Protein AF-A0A8M9PEL0-F1 (afdb_monomer)

Nearest PDB structures (foldseek):
  8j02-assembly1_A  TM=7.442E-01  e=2.732E-27  Homo sapiens
  8xo1-assembly1_B  TM=6.724E-01  e=1.461E-27  Homo sapiens
  8w4u-assembly1_D  TM=7.513E-01  e=4.336E-26  Homo sapiens
  8j05-assembly1_G  TM=6.340E-01  e=1.177E-26  Homo sapiens
  8j03-assembly1_A  TM=6.450E-01  e=7.640E-25  Homo sapiens

Radius of gyration: 38.2 Å; Cα contacts (8 Å, |Δi|>4): 191; chains: 1; bounding box: 94×67×96 Å

Foldseek 3Di:
DVVVVVLVVLVVVLVVLVVVLVVVLVVQCVDPQQPDPVSSVVVCPDPLNVLSVVLSVLSVVLSVVVVDPDPVVVVVSVVSVVSVVSVVVCVPVPCPVVVLLVVLCVVCVVVLVVLVVVLVVLLLVLLVVLLVVQCVPDPCSVDSVSSSVVSVCLLCVVCPVSDDRPDPVSVVSSVVSSVVNVVSVCVVVVSSVVSSVVVVVVVVVVVLVVVLVVLVVLLVVLVVLLVCLDPPHPDQVSCVVVVVVVVVVDPDDDDDDDDDDDDDDDPVVVVVVPDPDDDDDPDDDDDDDDDDDDDDDDDDDDDDDDDDPPDPPPDDPDDDDPPPPDPDDDDDDDDDDDDDDDDDDDDPPPPPPPPGPVPDDPVVSVVVSVVSVVSSVVSVVVSVVSVDDDDVVVVVVVVVVVVVVVVVVVVVVVVD

pLDDT: mean 70.09, std 25.87, range [22.64, 97.62]

Structure (mmCIF, N/CA/C/O backbone):
data_AF-A0A8M9PEL0-F1
#
_entry.id   AF-A0A8M9PEL0-F1
#
loop_
_atom_site.group_PDB
_atom_site.id
_atom_site.type_symbol
_atom_site.label_atom_id
_atom_site.label_alt_id
_atom_site.label_comp_id
_atom_site.label_asym_id
_atom_site.label_entity_id
_atom_site.label_seq_id
_atom_site.pdbx_PDB_ins_code
_atom_site.Cartn_x
_atom_site.Cartn_y
_atom_site.Cartn_z
_atom_site.occupancy
_atom_site.B_iso_or_equiv
_atom_site.auth_seq_id
_atom_site.auth_comp_id
_atom_site.auth_asym_id
_atom_site.auth_atom_id
_atom_site.pdbx_PDB_model_num
ATOM 1 N N . MET A 1 1 ? 23.495 22.111 27.635 1.00 58.50 1 MET A N 1
ATOM 2 C CA . MET A 1 1 ? 24.253 21.322 26.635 1.00 58.50 1 MET A CA 1
ATOM 3 C C . MET A 1 1 ? 23.344 20.579 25.656 1.00 58.50 1 MET A C 1
ATOM 5 O O . MET A 1 1 ? 23.421 20.887 24.477 1.00 58.50 1 MET A O 1
ATOM 9 N N . ALA A 1 2 ? 22.416 19.716 26.099 1.00 65.75 2 ALA A N 1
ATOM 10 C CA . ALA A 1 2 ? 21.521 18.970 25.192 1.00 65.75 2 ALA A CA 1
ATOM 11 C C . ALA A 1 2 ? 20.748 19.850 24.181 1.00 65.75 2 ALA A C 1
ATOM 13 O O . ALA A 1 2 ? 20.721 19.549 22.991 1.00 65.75 2 ALA A O 1
ATOM 14 N N . SER A 1 3 ? 20.191 20.985 24.619 1.00 72.12 3 SER A N 1
ATOM 15 C CA . SER A 1 3 ? 19.459 21.907 23.733 1.00 72.12 3 SER A CA 1
ATOM 16 C C . SER A 1 3 ? 20.344 22.589 22.681 1.00 72.12 3 SER A C 1
ATOM 18 O O . SER A 1 3 ? 19.886 22.835 21.572 1.00 72.12 3 SER A O 1
ATOM 20 N N . GLN A 1 4 ? 21.614 22.869 22.998 1.00 77.19 4 GLN A N 1
ATOM 21 C CA . GLN A 1 4 ? 22.563 23.458 22.043 1.00 77.19 4 GLN A CA 1
ATOM 22 C C . GLN A 1 4 ? 22.999 22.430 20.995 1.00 77.19 4 GLN A C 1
ATOM 24 O O . GLN A 1 4 ? 23.027 22.743 19.808 1.00 77.19 4 GLN A O 1
ATOM 29 N N . SER A 1 5 ? 23.261 21.187 21.409 1.00 81.25 5 SER A N 1
ATOM 30 C CA . SER A 1 5 ? 23.574 20.091 20.486 1.00 81.25 5 SER A CA 1
ATOM 31 C C . SER A 1 5 ? 22.428 19.824 19.503 1.00 81.25 5 SER A C 1
ATOM 33 O O . SER A 1 5 ? 22.681 19.604 18.320 1.00 81.25 5 SER A O 1
ATOM 35 N N . LEU A 1 6 ? 21.170 19.903 19.959 1.00 79.88 6 LEU A N 1
ATOM 36 C CA . LEU A 1 6 ? 19.993 19.762 19.095 1.00 79.88 6 LEU A CA 1
ATOM 37 C C . LEU A 1 6 ? 19.883 20.890 18.062 1.00 79.88 6 LEU A C 1
ATOM 39 O O . LEU A 1 6 ? 19.631 20.604 16.896 1.00 79.88 6 LEU A O 1
ATOM 43 N N . LEU A 1 7 ? 20.125 22.146 18.450 1.00 78.56 7 LEU A N 1
ATOM 44 C CA . LEU A 1 7 ? 20.092 23.283 17.521 1.00 78.56 7 LEU A CA 1
ATOM 45 C C . LEU A 1 7 ? 21.174 23.182 16.436 1.00 78.56 7 LEU A C 1
ATOM 47 O O . LEU A 1 7 ? 20.895 23.430 15.264 1.00 78.56 7 LEU A O 1
ATOM 51 N N . ILE A 1 8 ? 22.391 22.769 16.806 1.00 85.31 8 ILE A N 1
ATOM 52 C CA . ILE A 1 8 ? 23.485 22.552 15.847 1.00 85.31 8 ILE A CA 1
ATOM 53 C C . ILE A 1 8 ? 23.107 21.442 14.857 1.00 85.31 8 ILE A C 1
ATOM 55 O O . ILE A 1 8 ? 23.257 21.610 13.647 1.00 85.31 8 ILE A O 1
ATOM 59 N N . LEU A 1 9 ? 22.567 20.323 15.351 1.00 84.00 9 LEU A N 1
ATOM 60 C CA . LEU A 1 9 ? 22.142 19.203 14.510 1.00 84.00 9 LEU A CA 1
ATOM 61 C C . LEU A 1 9 ? 20.988 19.609 13.580 1.00 84.00 9 LEU A C 1
ATOM 63 O O . LEU A 1 9 ? 21.006 19.283 12.393 1.00 84.00 9 LEU A O 1
ATOM 67 N N . GLU A 1 10 ? 20.006 20.363 14.078 1.00 83.88 10 GLU A N 1
ATOM 68 C CA . GLU A 1 10 ? 18.906 20.891 13.268 1.00 83.88 10 GLU A CA 1
ATOM 69 C C . GLU A 1 10 ? 19.402 21.802 12.144 1.00 83.88 10 GLU A C 1
ATOM 71 O O . GLU A 1 10 ? 18.979 21.625 10.999 1.00 83.88 10 GLU A O 1
ATOM 76 N N . PHE A 1 11 ? 20.329 22.715 12.442 1.00 86.88 11 PHE A N 1
ATOM 77 C CA . PHE A 1 11 ? 20.932 23.602 11.452 1.00 86.88 11 PHE A CA 1
ATOM 78 C C . PHE A 1 11 ? 21.687 22.820 10.367 1.00 86.88 11 PHE A C 1
ATOM 80 O O . PHE A 1 11 ? 21.437 23.018 9.176 1.00 86.88 11 PHE A O 1
ATOM 87 N N . VAL A 1 12 ? 22.538 21.865 10.761 1.00 90.25 12 VAL A N 1
ATOM 88 C CA . VAL A 1 12 ? 23.259 20.991 9.818 1.00 90.25 12 VAL A CA 1
ATOM 89 C C . VAL A 1 12 ? 22.278 20.235 8.920 1.00 90.25 12 VAL A C 1
ATOM 91 O O . VAL A 1 12 ? 22.454 20.195 7.703 1.00 90.25 12 VAL A O 1
ATOM 94 N N . MET A 1 13 ? 21.203 19.683 9.488 1.00 86.25 13 MET A N 1
ATOM 95 C CA . MET A 1 13 ? 20.196 18.950 8.717 1.00 86.25 13 MET A CA 1
ATOM 96 C C . MET A 1 13 ? 19.438 19.845 7.734 1.00 86.25 13 MET A C 1
ATOM 98 O O . MET A 1 13 ? 19.145 19.406 6.624 1.00 86.25 13 MET A O 1
ATOM 102 N N . ILE A 1 14 ? 19.142 21.097 8.094 1.00 90.06 14 ILE A N 1
ATOM 103 C CA . ILE A 1 14 ? 18.526 22.068 7.177 1.00 90.06 14 ILE A CA 1
ATOM 104 C C . ILE A 1 14 ? 19.441 22.331 5.983 1.00 90.06 14 ILE A C 1
ATOM 106 O O . ILE A 1 14 ? 18.974 22.276 4.845 1.00 90.06 14 ILE A O 1
ATOM 110 N N . VAL A 1 15 ? 20.734 22.565 6.224 1.00 92.56 15 VAL A N 1
ATOM 111 C CA . VAL A 1 15 ? 21.712 22.813 5.155 1.00 92.56 15 VAL A CA 1
ATOM 112 C C . VAL A 1 15 ? 21.834 21.591 4.245 1.00 92.56 15 VAL A C 1
ATOM 114 O O . VAL A 1 15 ? 21.699 21.713 3.028 1.00 92.56 15 VAL A O 1
ATOM 117 N N . VAL A 1 16 ? 22.014 20.398 4.820 1.00 91.81 16 VAL A N 1
ATOM 118 C CA . VAL A 1 16 ? 22.149 19.148 4.058 1.00 91.81 16 VAL A CA 1
ATOM 119 C C . VAL A 1 16 ? 20.895 18.861 3.226 1.00 91.81 16 VAL A C 1
ATOM 121 O O . VAL A 1 16 ? 21.009 18.567 2.036 1.00 91.81 16 VAL A O 1
ATOM 124 N N . PHE A 1 17 ? 19.693 18.983 3.801 1.00 89.81 17 PHE A N 1
ATOM 125 C CA . PHE A 1 17 ? 18.449 18.743 3.063 1.00 89.81 17 PHE A CA 1
ATOM 126 C C . PHE A 1 17 ? 18.132 19.835 2.045 1.00 89.81 17 PHE A C 1
ATOM 128 O O . PHE A 1 17 ? 17.615 19.527 0.974 1.00 89.81 17 PHE A O 1
ATOM 135 N N . GLY A 1 18 ? 18.459 21.093 2.340 1.00 92.31 18 GLY A N 1
ATOM 136 C CA . GLY A 1 18 ? 18.332 22.187 1.384 1.00 92.31 18 GLY A CA 1
ATOM 137 C C . GLY A 1 18 ? 19.206 21.950 0.153 1.00 92.31 18 GLY A C 1
ATOM 138 O O . GLY A 1 18 ? 18.712 22.001 -0.975 1.00 92.31 18 GLY A O 1
ATOM 139 N N . LEU A 1 19 ? 20.479 21.599 0.363 1.00 94.56 19 LEU A N 1
ATOM 140 C CA . LEU A 1 19 ? 21.406 21.259 -0.718 1.00 94.56 19 LEU A CA 1
ATOM 141 C C . LEU A 1 19 ? 20.936 20.034 -1.509 1.00 94.56 19 LEU A C 1
ATOM 143 O O . LEU A 1 19 ? 20.918 20.070 -2.740 1.00 94.56 19 LEU A O 1
ATOM 147 N N . GLU A 1 20 ? 20.507 18.969 -0.832 1.00 93.56 20 GLU A N 1
ATOM 148 C CA . GLU A 1 20 ? 19.990 17.768 -1.492 1.00 93.56 20 GLU A CA 1
ATOM 149 C C . GLU A 1 20 ? 18.755 18.076 -2.353 1.00 93.56 20 GLU A C 1
ATOM 151 O O . GLU A 1 20 ? 18.696 17.637 -3.504 1.00 93.56 20 GLU A O 1
ATOM 156 N N . TYR A 1 21 ? 17.820 18.893 -1.856 1.00 91.50 21 TYR A N 1
ATOM 157 C CA . TYR A 1 21 ? 16.628 19.314 -2.595 1.00 91.50 21 TYR A CA 1
ATOM 158 C C . TYR A 1 21 ? 16.983 20.132 -3.848 1.00 91.50 21 TYR A C 1
ATOM 160 O O . TYR A 1 21 ? 16.467 19.858 -4.938 1.00 91.50 21 TYR A O 1
ATOM 168 N N . ILE A 1 22 ? 17.913 21.087 -3.728 1.00 92.94 22 ILE A N 1
ATOM 169 C CA . ILE A 1 22 ? 18.399 21.905 -4.852 1.00 92.94 22 ILE A CA 1
ATOM 170 C C . ILE A 1 22 ? 19.077 21.020 -5.908 1.00 92.94 22 ILE A C 1
ATOM 172 O O . ILE A 1 22 ? 18.724 21.082 -7.092 1.00 92.94 22 ILE A O 1
ATOM 176 N N . ILE A 1 23 ? 20.001 20.146 -5.491 1.00 93.44 23 ILE A N 1
ATOM 177 C CA . ILE A 1 23 ? 20.704 19.207 -6.381 1.00 93.44 23 ILE A CA 1
ATOM 178 C C . ILE A 1 23 ? 19.705 18.262 -7.061 1.00 93.44 23 ILE A C 1
ATOM 180 O O . ILE A 1 23 ? 19.831 17.967 -8.254 1.00 93.44 23 ILE A O 1
ATOM 184 N N . ARG A 1 24 ? 18.666 17.810 -6.351 1.00 91.12 24 ARG A N 1
ATOM 185 C CA . ARG A 1 24 ? 17.616 16.941 -6.897 1.00 91.12 24 ARG A CA 1
ATOM 186 C C . ARG A 1 24 ? 16.783 17.645 -7.973 1.00 91.12 24 ARG A C 1
ATOM 188 O O . ARG A 1 24 ? 16.524 17.050 -9.018 1.00 91.12 24 ARG A O 1
ATOM 195 N N . ILE A 1 25 ? 16.392 18.905 -7.770 1.00 91.12 25 ILE A N 1
ATOM 196 C CA . ILE A 1 25 ? 15.669 19.688 -8.791 1.00 91.12 25 ILE A CA 1
ATOM 197 C C . ILE A 1 25 ? 16.555 19.960 -10.007 1.00 91.12 25 ILE A C 1
ATOM 199 O O . ILE A 1 25 ? 16.092 19.853 -11.146 1.00 91.12 25 ILE A O 1
ATOM 203 N N . TRP A 1 26 ? 17.827 20.296 -9.786 1.00 91.38 26 TRP A N 1
ATOM 204 C CA . TRP A 1 26 ? 18.765 20.562 -10.873 1.00 91.38 26 TRP A CA 1
ATOM 205 C C . TRP A 1 26 ? 19.023 19.304 -11.715 1.00 91.38 26 TRP A C 1
ATOM 207 O O . TRP A 1 26 ? 18.874 19.334 -12.941 1.00 91.38 26 TRP A O 1
ATOM 217 N N . SER A 1 27 ? 19.300 18.174 -11.056 1.00 90.69 27 SER A N 1
ATOM 218 C CA . SER A 1 27 ? 19.542 16.878 -11.703 1.00 90.69 27 SER A CA 1
ATOM 219 C C . SER A 1 27 ? 18.308 16.300 -12.400 1.00 90.69 27 SER A C 1
ATOM 221 O O . SER A 1 27 ? 18.466 15.580 -13.385 1.00 90.69 27 SER A O 1
ATOM 223 N N . ALA A 1 28 ? 17.082 16.654 -11.991 1.00 87.62 28 ALA A N 1
ATOM 224 C CA . ALA A 1 28 ? 15.857 16.238 -12.684 1.00 87.62 28 ALA A CA 1
ATOM 225 C C . ALA A 1 28 ? 15.818 16.684 -14.161 1.00 87.62 28 ALA A C 1
ATOM 227 O O . ALA A 1 28 ? 15.168 16.033 -14.983 1.00 87.62 28 ALA A O 1
ATOM 228 N N . GLY A 1 29 ? 16.567 17.734 -14.521 1.00 84.25 29 GLY A N 1
ATOM 229 C CA . GLY A 1 29 ? 16.726 18.198 -15.900 1.00 84.25 29 GLY A CA 1
ATOM 230 C C . GLY A 1 29 ? 17.444 17.218 -16.840 1.00 84.25 29 GLY A C 1
ATOM 231 O O . GLY A 1 29 ? 17.397 17.423 -18.050 1.00 84.25 29 GLY A O 1
ATOM 232 N N . CYS A 1 30 ? 18.065 16.145 -16.326 1.00 82.50 30 CYS A N 1
ATOM 233 C CA . CYS A 1 30 ? 18.673 15.097 -17.156 1.00 82.50 30 CYS A CA 1
ATOM 234 C C . CYS A 1 30 ? 17.634 14.277 -17.940 1.00 82.50 30 CYS A C 1
ATOM 236 O O . CYS A 1 30 ? 17.934 13.706 -18.988 1.00 82.50 30 CYS A O 1
ATOM 238 N N . CYS A 1 31 ? 16.393 14.225 -17.451 1.00 75.69 31 CYS A N 1
ATOM 239 C CA . CYS A 1 31 ? 15.301 13.537 -18.119 1.00 75.69 31 CYS A CA 1
ATOM 240 C C . CYS A 1 31 ? 14.655 14.459 -19.158 1.00 75.69 31 CYS A C 1
ATOM 242 O O . CYS A 1 31 ? 14.180 15.543 -18.818 1.00 75.69 31 CYS A O 1
ATOM 244 N N . CYS A 1 32 ? 14.504 13.981 -20.398 1.00 74.81 32 CYS A N 1
ATOM 245 C CA . CYS A 1 32 ? 13.858 14.732 -21.484 1.00 74.81 32 CYS A CA 1
ATOM 246 C C . CYS A 1 32 ? 12.446 15.239 -21.115 1.00 74.81 32 CYS A C 1
ATOM 248 O O . CYS A 1 32 ? 12.011 16.271 -21.613 1.00 74.81 32 CYS A O 1
ATOM 250 N N . ARG A 1 33 ? 11.754 14.552 -20.192 1.00 79.06 33 ARG A N 1
ATOM 251 C CA . ARG A 1 33 ? 10.412 14.899 -19.691 1.00 79.06 33 ARG A CA 1
ATOM 252 C C . ARG A 1 33 ? 10.362 16.138 -18.781 1.00 79.06 33 ARG A C 1
ATOM 254 O O . ARG A 1 33 ? 9.285 16.705 -18.616 1.00 79.06 33 ARG A O 1
ATOM 261 N N . TYR A 1 34 ? 11.480 16.534 -18.173 1.00 83.25 34 TYR A N 1
ATOM 262 C CA . TYR A 1 34 ? 11.552 17.635 -17.198 1.00 83.25 34 TYR A CA 1
ATOM 263 C C . TYR A 1 34 ? 12.515 18.748 -17.644 1.00 83.25 34 TYR A C 1
ATOM 265 O O . TYR A 1 34 ? 13.059 19.479 -16.817 1.00 83.25 34 TYR A O 1
ATOM 273 N N . ARG A 1 35 ? 12.730 18.886 -18.959 1.00 79.81 35 ARG A N 1
ATOM 274 C CA . ARG A 1 35 ? 13.586 19.927 -19.537 1.00 79.81 35 ARG A CA 1
ATOM 275 C C . ARG A 1 35 ? 12.916 21.309 -19.436 1.00 79.81 35 ARG A C 1
ATOM 277 O O . ARG A 1 35 ? 11.707 21.431 -19.615 1.00 79.81 35 ARG A O 1
ATOM 284 N N . GLY A 1 36 ? 13.713 22.342 -19.157 1.00 87.19 36 GLY A N 1
ATOM 285 C CA . GLY A 1 36 ? 13.253 23.732 -19.012 1.00 87.19 36 GLY A CA 1
ATOM 286 C C . GLY A 1 36 ? 12.619 24.064 -17.651 1.00 87.19 36 GLY A C 1
ATOM 287 O O . GLY A 1 36 ? 12.425 23.192 -16.803 1.00 87.19 36 GLY A O 1
ATOM 288 N N . TRP A 1 37 ? 12.291 25.344 -17.439 1.00 84.19 37 TRP A N 1
ATOM 289 C CA . TRP A 1 37 ? 11.724 25.855 -16.178 1.00 84.19 37 TRP A CA 1
ATOM 290 C C . TRP A 1 37 ? 10.360 25.228 -15.846 1.00 84.19 37 TRP A C 1
ATOM 292 O O . TRP A 1 37 ? 10.143 24.740 -14.737 1.00 84.19 37 TRP A O 1
ATOM 302 N N . GLN A 1 38 ? 9.473 25.122 -16.841 1.00 85.50 38 GLN A N 1
ATOM 303 C CA . GLN A 1 38 ? 8.163 24.476 -16.687 1.00 85.50 38 GLN A CA 1
ATOM 304 C C . GLN A 1 38 ? 8.280 22.974 -16.363 1.00 85.50 38 GLN A C 1
ATOM 306 O O . GLN A 1 38 ? 7.490 22.434 -15.584 1.00 85.50 38 GLN A O 1
ATOM 311 N N . GLY A 1 39 ? 9.291 22.293 -16.917 1.00 87.06 39 GLY A N 1
ATOM 312 C CA . GLY A 1 39 ? 9.582 20.888 -16.630 1.00 87.06 39 GLY A CA 1
ATOM 313 C C . GLY A 1 39 ? 10.047 20.664 -15.189 1.00 87.06 39 GLY A C 1
ATOM 314 O O . GLY A 1 39 ? 9.581 19.732 -14.528 1.00 87.06 39 GLY A O 1
ATOM 315 N N . ARG A 1 40 ? 10.897 21.557 -14.670 1.00 89.25 40 ARG A N 1
ATOM 316 C CA . ARG A 1 40 ? 11.356 21.532 -13.272 1.00 89.25 40 ARG A CA 1
ATOM 317 C C . ARG A 1 40 ? 10.231 21.850 -12.285 1.00 89.25 40 ARG A C 1
ATOM 319 O O . ARG A 1 40 ? 10.085 21.133 -11.298 1.00 89.25 40 ARG A O 1
ATOM 326 N N . LEU A 1 41 ? 9.371 22.828 -12.580 1.00 87.38 41 LEU A N 1
ATOM 327 C CA . LEU A 1 41 ? 8.205 23.138 -11.739 1.00 87.38 41 LEU A CA 1
ATOM 328 C C . LEU A 1 41 ? 7.211 21.965 -11.678 1.00 87.38 41 LEU A C 1
ATOM 330 O O . LEU A 1 41 ? 6.671 21.640 -10.620 1.00 87.38 41 LEU A O 1
ATOM 334 N N . ARG A 1 42 ? 7.022 21.258 -12.800 1.00 87.94 42 ARG A N 1
ATOM 335 C CA . ARG A 1 42 ? 6.224 20.023 -12.845 1.00 87.94 42 ARG A CA 1
ATOM 336 C C . ARG A 1 42 ? 6.820 18.914 -11.971 1.00 87.94 42 ARG A C 1
ATOM 338 O O . ARG A 1 42 ? 6.070 18.124 -11.402 1.00 87.94 42 ARG A O 1
ATOM 345 N N . PHE A 1 43 ? 8.147 18.831 -11.867 1.00 88.62 43 PHE A N 1
ATOM 346 C CA . PHE A 1 43 ? 8.814 17.895 -10.961 1.00 88.62 43 PHE A CA 1
ATOM 347 C C . PHE A 1 43 ? 8.622 18.294 -9.489 1.00 88.62 43 PHE A C 1
ATOM 349 O O . PHE A 1 43 ? 8.275 17.434 -8.682 1.00 88.62 43 PHE A O 1
ATOM 356 N N . ALA A 1 44 ? 8.755 19.584 -9.161 1.00 88.56 44 ALA A N 1
ATOM 357 C CA . ALA A 1 44 ? 8.562 20.107 -7.806 1.00 88.56 44 ALA A CA 1
ATOM 358 C C . ALA A 1 44 ? 7.128 19.908 -7.275 1.00 88.56 44 ALA A C 1
ATOM 360 O O . ALA A 1 44 ? 6.945 19.656 -6.090 1.00 88.56 44 ALA A O 1
ATOM 361 N N . ARG A 1 45 ? 6.114 19.920 -8.155 1.00 90.25 45 ARG A N 1
ATOM 362 C CA . ARG A 1 45 ? 4.701 19.649 -7.813 1.00 90.25 45 ARG A CA 1
ATOM 363 C C . ARG A 1 45 ? 4.377 18.190 -7.462 1.00 90.25 45 ARG A C 1
ATOM 365 O O . ARG A 1 45 ? 3.229 17.881 -7.151 1.00 90.25 45 ARG A O 1
ATOM 372 N N . LYS A 1 46 ? 5.339 17.264 -7.517 1.00 88.31 46 LYS A N 1
ATOM 373 C CA . LYS A 1 46 ? 5.110 15.888 -7.047 1.00 88.31 46 LYS A CA 1
ATOM 374 C C . LYS A 1 46 ? 4.885 15.877 -5.529 1.00 88.31 46 LYS A C 1
ATOM 376 O O . LYS A 1 46 ? 5.613 16.571 -4.828 1.00 88.31 46 LYS A O 1
ATOM 381 N N . PRO A 1 47 ? 3.981 15.033 -4.999 1.00 85.38 47 PRO A N 1
ATOM 382 C CA . PRO A 1 47 ? 3.579 15.076 -3.589 1.00 85.38 47 PRO A CA 1
ATOM 383 C C . PRO A 1 47 ? 4.764 14.939 -2.623 1.00 85.38 47 PRO A C 1
ATOM 385 O O . PRO A 1 47 ? 4.877 15.710 -1.681 1.00 85.38 47 PRO A O 1
ATOM 388 N N . PHE A 1 48 ? 5.718 14.046 -2.903 1.00 84.50 48 PHE A N 1
ATOM 389 C CA . PHE A 1 48 ? 6.923 13.904 -2.077 1.00 84.50 48 PHE A CA 1
ATOM 390 C C . PHE A 1 48 ? 7.854 15.122 -2.132 1.00 84.50 48 PHE A C 1
ATOM 392 O O . PHE A 1 48 ? 8.435 15.470 -1.113 1.00 84.50 48 PHE A O 1
ATOM 399 N N . CYS A 1 49 ? 7.980 15.791 -3.284 1.00 87.38 49 CYS A N 1
ATOM 400 C CA . CYS A 1 49 ? 8.757 17.030 -3.396 1.00 87.38 49 CYS A CA 1
ATOM 401 C C . CYS A 1 49 ? 8.065 18.193 -2.674 1.00 87.38 49 CYS A C 1
ATOM 403 O O . CYS A 1 49 ? 8.747 19.003 -2.057 1.00 87.38 49 CYS A O 1
ATOM 405 N N . VAL A 1 50 ? 6.729 18.236 -2.696 1.00 89.00 50 VAL A N 1
ATOM 406 C CA . VAL A 1 50 ? 5.925 19.211 -1.945 1.00 89.00 50 VAL A CA 1
ATOM 407 C C . VAL A 1 50 ? 6.085 19.008 -0.433 1.00 89.00 50 VAL A C 1
ATOM 409 O O . VAL A 1 50 ? 6.341 19.964 0.290 1.00 89.00 50 VAL A O 1
ATOM 412 N N . ILE A 1 51 ? 6.022 17.764 0.054 1.00 88.38 51 ILE A N 1
ATOM 413 C CA . ILE A 1 51 ? 6.296 17.448 1.468 1.00 88.38 51 ILE A CA 1
ATOM 414 C C . ILE A 1 51 ? 7.733 17.847 1.838 1.00 88.38 51 ILE A C 1
ATOM 416 O O . ILE A 1 51 ? 7.975 18.377 2.922 1.00 88.38 51 ILE A O 1
ATOM 420 N N . ASP A 1 52 ? 8.693 17.628 0.934 1.00 88.50 52 ASP A N 1
ATOM 421 C CA . ASP A 1 52 ? 10.089 18.014 1.138 1.00 88.50 52 ASP A CA 1
ATOM 422 C C . ASP A 1 52 ? 10.234 19.533 1.315 1.00 88.50 52 ASP A C 1
ATOM 424 O O . ASP A 1 52 ? 10.762 19.986 2.327 1.00 88.50 52 ASP A O 1
ATOM 428 N N . ILE A 1 53 ? 9.667 20.344 0.422 1.00 89.81 53 ILE A N 1
ATOM 429 C CA . ILE A 1 53 ? 9.760 21.802 0.559 1.00 89.81 53 ILE A CA 1
ATOM 430 C C . ILE A 1 53 ? 8.993 22.335 1.780 1.00 89.81 53 ILE A C 1
ATOM 432 O O . ILE A 1 53 ? 9.522 23.194 2.478 1.00 89.81 53 ILE A O 1
ATOM 436 N N . ILE A 1 54 ? 7.814 21.790 2.109 1.00 88.62 54 ILE A N 1
ATOM 437 C CA . ILE A 1 54 ? 7.040 22.195 3.300 1.00 88.62 54 ILE A CA 1
ATOM 438 C C . ILE A 1 54 ? 7.852 21.955 4.574 1.00 88.62 54 ILE A C 1
ATOM 440 O O . ILE A 1 54 ? 7.979 22.845 5.410 1.00 88.62 54 ILE A O 1
ATOM 444 N N . VAL A 1 55 ? 8.442 20.766 4.715 1.00 87.25 55 VAL A N 1
ATOM 445 C CA . VAL A 1 55 ? 9.220 20.416 5.909 1.00 87.25 55 VAL A CA 1
ATOM 446 C C . VAL A 1 55 ? 10.547 21.186 5.959 1.00 87.25 55 VAL A C 1
ATOM 448 O O . VAL A 1 55 ? 11.017 21.497 7.053 1.00 87.25 55 VAL A O 1
ATOM 451 N N . LEU A 1 56 ? 11.139 21.551 4.813 1.00 89.06 56 LEU A N 1
ATOM 452 C CA . LEU A 1 56 ? 12.315 22.427 4.763 1.00 89.06 56 LEU A CA 1
ATOM 453 C C . LEU A 1 56 ? 11.963 23.846 5.235 1.00 89.06 56 LEU A C 1
ATOM 455 O O . LEU A 1 56 ? 12.629 24.356 6.130 1.00 89.06 56 LEU A O 1
ATOM 459 N N . ILE A 1 57 ? 10.887 24.438 4.703 1.00 89.19 57 ILE A N 1
ATOM 460 C CA . ILE A 1 57 ? 10.396 25.768 5.099 1.00 89.19 57 ILE A CA 1
ATOM 461 C C . ILE A 1 57 ? 10.043 25.787 6.588 1.00 89.19 57 ILE A C 1
ATOM 463 O O . ILE A 1 57 ? 10.496 26.671 7.310 1.00 89.19 57 ILE A O 1
ATOM 467 N N . ALA A 1 58 ? 9.303 24.784 7.070 1.00 86.19 58 ALA A N 1
ATOM 468 C CA . ALA A 1 58 ? 8.960 24.665 8.483 1.00 86.19 58 ALA A CA 1
ATOM 469 C C . ALA A 1 58 ? 10.210 24.554 9.371 1.00 86.19 58 ALA A C 1
ATOM 471 O O . ALA A 1 58 ? 10.271 25.178 10.424 1.00 86.19 58 ALA A O 1
ATOM 472 N N . SER A 1 59 ? 11.234 23.808 8.938 1.00 85.06 59 SER A N 1
ATOM 473 C CA . SER A 1 59 ? 12.484 23.666 9.699 1.00 85.06 59 SER A CA 1
ATOM 474 C C . SER A 1 59 ? 13.285 24.970 9.752 1.00 85.06 59 SER A C 1
ATOM 476 O O . SER A 1 59 ? 13.810 25.311 10.807 1.00 85.06 59 SER A O 1
ATOM 478 N N . VAL A 1 60 ? 13.349 25.717 8.644 1.00 87.69 60 VAL A N 1
ATOM 479 C CA . VAL A 1 60 ? 13.993 27.040 8.605 1.00 87.69 60 VAL A CA 1
ATOM 480 C C . VAL A 1 60 ? 13.255 28.018 9.518 1.00 87.69 60 VAL A C 1
ATOM 482 O O . VAL A 1 60 ? 13.900 28.669 10.333 1.00 87.69 60 VAL A O 1
ATOM 485 N N . ALA A 1 61 ? 11.920 28.056 9.448 1.00 83.94 61 ALA A N 1
ATOM 486 C CA . ALA A 1 61 ? 11.090 28.923 10.285 1.00 83.94 61 ALA A CA 1
ATOM 487 C C . ALA A 1 61 ? 11.271 28.642 11.788 1.00 83.94 61 ALA A C 1
ATOM 489 O O . ALA A 1 61 ? 11.317 29.574 12.589 1.00 83.94 61 ALA A O 1
ATOM 490 N N . VAL A 1 62 ? 11.418 27.366 12.175 1.00 80.31 62 VAL A N 1
ATOM 491 C CA . VAL A 1 62 ? 11.690 26.970 13.568 1.00 80.31 62 VAL A CA 1
ATOM 492 C C . VAL A 1 62 ? 13.022 27.519 14.060 1.00 80.31 62 VAL A C 1
ATOM 494 O O . VAL A 1 62 ? 13.089 28.089 15.148 1.00 80.31 62 VAL A O 1
ATOM 497 N N . VAL A 1 63 ? 14.078 27.369 13.261 1.00 80.62 63 VAL A N 1
ATOM 498 C CA . VAL A 1 63 ? 15.423 27.810 13.646 1.00 80.62 63 VAL A CA 1
ATOM 499 C C . VAL A 1 63 ? 15.522 29.338 13.665 1.00 80.62 63 VAL A C 1
ATOM 501 O O . VAL A 1 63 ? 16.105 29.887 14.597 1.00 80.62 63 VAL A O 1
ATOM 504 N N . SER A 1 64 ? 14.899 30.037 12.709 1.00 78.12 64 SER A N 1
ATOM 505 C CA . SER A 1 64 ? 14.913 31.506 12.652 1.00 78.12 64 SER A CA 1
ATOM 506 C C . SER A 1 64 ? 14.082 32.169 13.753 1.00 78.12 64 SER A C 1
ATOM 508 O O . SER A 1 64 ? 14.446 33.232 14.243 1.00 78.12 64 SER A O 1
ATOM 510 N N . ALA A 1 65 ? 12.963 31.564 14.161 1.00 74.06 65 ALA A N 1
ATOM 511 C CA . ALA A 1 65 ? 12.155 32.092 15.260 1.00 74.06 65 ALA A CA 1
ATOM 512 C C . ALA A 1 65 ? 12.710 31.696 16.638 1.00 74.06 65 ALA A C 1
ATOM 514 O O . ALA A 1 65 ? 12.491 32.417 17.602 1.00 74.06 65 ALA A O 1
ATOM 515 N N . GLY A 1 66 ? 13.477 30.603 16.742 1.00 65.06 66 GLY A N 1
ATOM 516 C CA . GLY A 1 66 ? 14.184 30.231 17.971 1.00 65.06 66 GLY A CA 1
ATOM 517 C C . GLY A 1 66 ? 15.338 31.171 18.345 1.00 65.06 66 GLY A C 1
ATOM 518 O O . GLY A 1 66 ? 15.717 31.216 19.513 1.00 65.06 66 GLY A O 1
ATOM 519 N N . SER A 1 67 ? 15.880 31.937 17.388 1.00 63.31 67 SER A N 1
ATOM 520 C CA . SER A 1 67 ? 16.904 32.957 17.659 1.00 63.31 67 SER A CA 1
ATOM 521 C C . SER A 1 67 ? 16.336 34.295 18.145 1.00 63.31 67 SER A C 1
ATOM 523 O O . SER A 1 67 ? 17.078 35.084 18.721 1.00 63.31 67 SER A O 1
ATOM 525 N N . GLN A 1 68 ? 15.042 34.566 17.937 1.00 59.44 68 GLN A N 1
ATOM 526 C CA . GLN A 1 68 ? 14.360 35.727 18.516 1.00 59.44 68 GLN A CA 1
ATOM 527 C C . GLN A 1 68 ? 13.648 35.303 19.804 1.00 59.44 68 GLN A C 1
ATOM 529 O O . GLN A 1 68 ? 12.758 34.459 19.788 1.00 59.44 68 GLN A O 1
ATOM 534 N N . SER A 1 69 ? 14.003 35.916 20.931 1.00 53.44 69 SER A N 1
ATOM 535 C CA . SER A 1 69 ? 13.479 35.647 22.280 1.00 53.44 69 SER A CA 1
ATOM 536 C C . SER A 1 69 ? 12.010 36.060 22.498 1.00 53.44 69 SER A C 1
ATOM 538 O O . SER A 1 69 ? 11.622 36.434 23.603 1.00 53.44 69 SER A O 1
ATOM 540 N N . ASN A 1 70 ? 11.172 36.023 21.461 1.00 55.56 70 ASN A N 1
ATOM 541 C CA . ASN A 1 70 ? 9.759 36.364 21.561 1.00 55.56 70 ASN A CA 1
ATOM 542 C C . ASN A 1 70 ? 8.993 35.220 22.245 1.00 55.56 70 ASN A C 1
ATOM 544 O O . ASN A 1 70 ? 8.865 34.118 21.715 1.00 55.56 70 ASN A O 1
ATOM 548 N N . ILE A 1 71 ? 8.447 35.500 23.429 1.00 57.62 71 ILE A N 1
ATOM 549 C CA . ILE A 1 71 ? 7.804 34.542 24.349 1.00 57.62 71 ILE A CA 1
ATOM 550 C C . ILE A 1 71 ? 6.528 33.910 23.743 1.00 57.62 71 ILE A C 1
ATOM 552 O O . ILE A 1 71 ? 6.108 32.835 24.154 1.00 57.62 71 ILE A O 1
ATOM 556 N N . PHE A 1 72 ? 5.945 34.516 22.703 1.00 53.69 72 PHE A N 1
ATOM 557 C CA . PHE A 1 72 ? 4.829 33.942 21.936 1.00 53.69 72 PHE A CA 1
ATOM 558 C C . PHE A 1 72 ? 5.264 32.884 20.906 1.00 53.69 72 PHE A C 1
ATOM 560 O O . PHE A 1 72 ? 4.464 32.033 20.514 1.00 53.69 72 PHE A O 1
ATOM 567 N N . ALA A 1 73 ? 6.532 32.886 20.485 1.00 55.88 73 ALA A N 1
ATOM 568 C CA . ALA A 1 73 ? 7.041 31.934 19.503 1.00 55.88 73 ALA A CA 1
ATOM 569 C C . ALA A 1 73 ? 7.256 30.535 20.106 1.00 55.88 73 ALA A C 1
ATOM 571 O O . ALA A 1 73 ? 7.111 29.541 19.402 1.00 55.88 73 ALA A O 1
ATOM 572 N N . THR A 1 74 ? 7.535 30.406 21.406 1.00 61.66 74 THR A N 1
ATOM 573 C CA . THR A 1 74 ? 7.854 29.116 22.054 1.00 61.66 74 THR A CA 1
ATOM 574 C C . THR A 1 74 ? 6.720 28.088 21.985 1.00 61.66 74 THR A C 1
ATOM 576 O O . THR A 1 74 ? 6.994 26.899 21.803 1.00 61.66 74 THR A O 1
ATOM 579 N N . SER A 1 75 ? 5.456 28.513 22.058 1.00 63.69 75 SER A N 1
ATOM 580 C CA . SER A 1 75 ? 4.293 27.620 21.927 1.00 63.69 75 SER A CA 1
ATOM 581 C C . SER A 1 75 ? 4.117 27.102 20.494 1.00 63.69 75 SER A C 1
ATOM 583 O O . SER A 1 75 ? 3.949 25.900 20.290 1.00 63.69 75 SER A O 1
ATOM 585 N N . ALA A 1 76 ? 4.239 27.978 19.490 1.00 62.69 76 ALA A N 1
ATOM 586 C CA . ALA A 1 76 ? 4.159 27.599 18.076 1.00 62.69 76 ALA A CA 1
ATOM 587 C C . ALA A 1 76 ? 5.362 26.741 17.636 1.00 62.69 76 ALA A C 1
ATOM 589 O O . ALA A 1 76 ? 5.208 25.753 16.917 1.00 62.69 76 ALA A O 1
ATOM 590 N N . LEU A 1 77 ? 6.559 27.060 18.137 1.00 66.56 77 LEU A N 1
ATOM 591 C CA . LEU A 1 77 ? 7.791 26.305 17.904 1.00 66.56 77 LEU A CA 1
ATOM 592 C C . LEU A 1 77 ? 7.708 24.873 18.445 1.00 66.56 77 LEU A C 1
ATOM 594 O O . LEU A 1 77 ? 8.240 23.952 17.823 1.00 66.56 77 LEU A O 1
ATOM 598 N N . ARG A 1 78 ? 7.001 24.652 19.562 1.00 68.25 78 ARG A N 1
ATOM 599 C CA . ARG A 1 78 ? 6.761 23.307 20.108 1.00 68.25 78 ARG A CA 1
ATOM 600 C C . ARG A 1 78 ? 5.922 22.450 19.153 1.00 68.25 78 ARG A C 1
ATOM 602 O O . ARG A 1 78 ? 6.254 21.285 18.953 1.00 68.25 78 ARG A O 1
ATOM 609 N N . SER A 1 79 ? 4.909 23.025 18.508 1.00 69.94 79 SER A N 1
ATOM 610 C CA . SER A 1 79 ? 4.077 22.332 17.513 1.00 69.94 79 SER A CA 1
ATOM 611 C C . SER A 1 79 ? 4.818 22.086 16.196 1.00 69.94 79 SER A C 1
ATOM 613 O O . SER A 1 79 ? 4.648 21.045 15.570 1.00 69.94 79 SER A O 1
ATOM 615 N N . LEU A 1 80 ? 5.705 22.995 15.783 1.00 69.19 80 LEU A N 1
ATOM 616 C CA . LEU A 1 80 ? 6.514 22.808 14.574 1.00 69.19 80 LEU A CA 1
ATOM 617 C C . LEU A 1 80 ? 7.587 21.715 14.732 1.00 69.19 80 LEU A C 1
ATOM 619 O O . LEU A 1 80 ? 7.971 21.098 13.738 1.00 69.19 80 LEU A O 1
ATOM 623 N N . ARG A 1 81 ? 8.020 21.393 15.961 1.00 72.44 81 ARG A N 1
ATOM 624 C CA . ARG A 1 81 ? 8.863 20.206 16.215 1.00 72.44 81 ARG A CA 1
ATOM 625 C C . ARG A 1 81 ? 8.165 18.908 15.811 1.00 72.44 81 ARG A C 1
ATOM 627 O O . ARG A 1 81 ? 8.821 18.004 15.306 1.00 72.44 81 ARG A O 1
ATOM 634 N N . PHE A 1 82 ? 6.839 18.829 15.928 1.00 76.62 82 PHE A N 1
ATOM 635 C CA . PHE A 1 82 ? 6.077 17.674 15.443 1.00 76.62 82 PHE A CA 1
ATOM 636 C C . PHE A 1 82 ? 6.206 17.494 13.919 1.00 76.62 82 PHE A C 1
ATOM 638 O O . PHE A 1 82 ? 6.322 16.368 13.436 1.00 76.62 82 PHE A O 1
ATOM 645 N N . LEU A 1 83 ? 6.311 18.587 13.146 1.00 71.06 83 LEU A N 1
ATOM 646 C CA . LEU A 1 83 ? 6.546 18.519 11.695 1.00 71.06 83 LEU A CA 1
ATOM 647 C C . LEU A 1 83 ? 7.910 17.915 11.334 1.00 71.06 83 LEU A C 1
ATOM 649 O O . LEU A 1 83 ? 8.110 17.500 10.194 1.00 71.06 83 LEU A O 1
ATOM 653 N N . GLN A 1 84 ? 8.850 17.805 12.275 1.00 73.44 84 GLN A N 1
ATOM 654 C CA . GLN A 1 84 ? 10.125 17.131 12.026 1.00 73.44 84 GLN A CA 1
ATOM 655 C C . GLN A 1 84 ? 9.950 15.616 11.851 1.00 73.44 84 GLN A C 1
ATOM 657 O O . GLN A 1 84 ? 10.723 15.005 11.113 1.00 73.44 84 GLN A O 1
ATOM 662 N N . ILE A 1 85 ? 8.899 15.016 12.425 1.00 81.81 85 ILE A N 1
ATOM 663 C CA . ILE A 1 85 ? 8.557 13.598 12.218 1.00 81.81 85 ILE A CA 1
ATOM 664 C C . ILE A 1 85 ? 8.246 13.333 10.735 1.00 81.81 85 ILE A C 1
ATOM 666 O O . ILE A 1 85 ? 8.594 12.278 10.202 1.00 81.81 85 ILE A O 1
ATOM 670 N N . LEU A 1 86 ? 7.715 14.326 10.005 1.00 76.25 86 LEU A N 1
ATOM 671 C CA . LEU A 1 86 ? 7.493 14.225 8.557 1.00 76.25 86 LEU A CA 1
ATOM 672 C C . LEU A 1 86 ? 8.794 14.017 7.761 1.00 76.25 86 LEU A C 1
ATOM 674 O O . LEU A 1 86 ? 8.740 13.528 6.632 1.00 76.25 86 LEU A O 1
ATOM 678 N N . ARG A 1 87 ? 9.978 14.311 8.325 1.00 75.19 87 ARG A N 1
ATOM 679 C CA . ARG A 1 87 ? 11.259 13.957 7.686 1.00 75.19 87 ARG A CA 1
ATOM 680 C C . ARG A 1 87 ? 11.417 12.442 7.534 1.00 75.19 87 ARG A C 1
ATOM 682 O O . ARG A 1 87 ? 11.975 12.014 6.528 1.00 75.19 87 ARG A O 1
ATOM 689 N N . MET A 1 88 ? 10.886 11.631 8.457 1.00 76.94 88 MET A N 1
ATOM 690 C CA . MET A 1 88 ? 10.916 10.165 8.336 1.00 76.94 88 MET A CA 1
ATOM 691 C C . MET A 1 88 ? 10.072 9.675 7.155 1.00 76.94 88 MET A C 1
ATOM 693 O O . MET A 1 88 ? 10.468 8.744 6.457 1.00 76.94 88 MET A O 1
ATOM 697 N N . VAL A 1 89 ? 8.961 10.358 6.856 1.00 75.94 89 VAL A N 1
ATOM 698 C CA . VAL A 1 89 ? 8.085 10.036 5.713 1.00 75.94 89 VAL A CA 1
ATOM 699 C C . VAL A 1 89 ? 8.829 10.180 4.378 1.00 75.94 89 VAL A C 1
ATOM 701 O O . VAL A 1 89 ? 8.559 9.444 3.428 1.00 75.94 89 VAL A O 1
ATOM 704 N N . ARG A 1 90 ? 9.835 11.065 4.301 1.00 70.88 90 ARG A N 1
ATOM 705 C CA . ARG A 1 90 ? 10.668 11.247 3.099 1.00 70.88 90 ARG A CA 1
ATOM 706 C C . ARG A 1 90 ? 11.571 10.049 2.786 1.00 70.88 90 ARG A C 1
ATOM 708 O O . ARG A 1 90 ? 12.035 9.940 1.649 1.00 70.88 90 ARG A O 1
ATOM 715 N N . MET A 1 91 ? 11.821 9.152 3.748 1.00 69.00 91 MET A N 1
ATOM 716 C CA . MET A 1 91 ? 12.638 7.952 3.521 1.00 69.00 91 MET A CA 1
ATOM 717 C C . MET A 1 91 ? 12.030 7.056 2.426 1.00 69.00 91 MET A C 1
ATOM 719 O O . MET A 1 91 ? 12.764 6.399 1.684 1.00 69.00 91 MET A O 1
ATOM 723 N N . ASP A 1 92 ? 10.711 7.132 2.200 1.00 73.19 92 ASP A N 1
ATOM 724 C CA . ASP A 1 92 ? 10.045 6.496 1.059 1.00 73.19 92 ASP A CA 1
ATOM 725 C C . ASP A 1 92 ? 10.088 7.361 -0.219 1.00 73.19 92 ASP A C 1
ATOM 727 O O . ASP A 1 92 ? 9.075 7.745 -0.809 1.00 73.19 92 ASP A O 1
ATOM 731 N N . ARG A 1 93 ? 11.306 7.648 -0.696 1.00 67.50 93 ARG A N 1
ATOM 732 C CA . ARG A 1 93 ? 11.581 8.550 -1.835 1.00 67.50 93 ARG A CA 1
ATOM 733 C C . ARG A 1 93 ? 10.887 8.161 -3.150 1.00 67.50 93 ARG A C 1
ATOM 735 O O . ARG A 1 93 ? 10.755 8.987 -4.052 1.00 67.50 93 ARG A O 1
ATOM 742 N N . ARG A 1 94 ? 10.495 6.893 -3.321 1.00 68.88 94 ARG A N 1
ATOM 743 C CA . ARG A 1 94 ? 9.880 6.379 -4.563 1.00 68.88 94 ARG A CA 1
ATOM 744 C C . ARG A 1 94 ? 8.365 6.192 -4.455 1.00 68.88 94 ARG A C 1
ATOM 746 O O . ARG A 1 94 ? 7.733 5.924 -5.483 1.00 68.88 94 ARG A O 1
ATOM 753 N N . GLY A 1 95 ? 7.794 6.328 -3.253 1.00 79.19 95 GLY A N 1
ATOM 754 C CA . GLY A 1 95 ? 6.401 5.985 -2.970 1.00 79.19 95 GLY A CA 1
ATOM 755 C C . GLY A 1 95 ? 6.077 4.541 -3.345 1.00 79.19 95 GLY A C 1
ATOM 756 O O . GLY A 1 95 ? 4.955 4.243 -3.747 1.00 79.19 95 GLY A O 1
ATOM 757 N N . GLY A 1 96 ? 7.086 3.665 -3.329 1.00 82.69 96 GLY A N 1
ATOM 758 C CA . GLY A 1 96 ? 6.936 2.275 -3.749 1.00 82.69 96 GLY A CA 1
ATOM 759 C C . GLY A 1 96 ? 6.049 1.520 -2.770 1.00 82.69 96 GLY A C 1
ATOM 760 O O . GLY A 1 96 ? 5.147 0.806 -3.199 1.00 82.69 96 GLY A O 1
ATOM 761 N N . THR A 1 97 ? 6.253 1.763 -1.474 1.00 84.50 97 THR A N 1
ATOM 762 C CA . THR A 1 97 ? 5.468 1.178 -0.381 1.00 84.50 97 THR A CA 1
ATOM 763 C C . THR A 1 97 ? 4.018 1.623 -0.470 1.00 84.50 97 THR A C 1
ATOM 765 O O . THR A 1 97 ? 3.127 0.784 -0.495 1.00 84.50 97 THR A O 1
ATOM 768 N N . TRP A 1 98 ? 3.779 2.927 -0.638 1.00 86.94 98 TRP A N 1
ATOM 769 C CA . TRP A 1 98 ? 2.431 3.486 -0.780 1.00 86.94 98 TRP A CA 1
ATOM 770 C C . TRP A 1 98 ? 1.705 2.998 -2.034 1.00 86.94 98 TRP A C 1
ATOM 772 O O . TRP A 1 98 ? 0.519 2.690 -1.977 1.00 86.94 98 TRP A O 1
ATOM 782 N N . LYS A 1 99 ? 2.406 2.865 -3.168 1.00 87.00 99 LYS A N 1
ATOM 783 C CA . LYS A 1 99 ? 1.831 2.272 -4.386 1.00 87.00 99 LYS A CA 1
ATOM 784 C C . LYS A 1 99 ? 1.511 0.795 -4.205 1.00 87.00 99 LYS A C 1
ATOM 786 O O . LYS A 1 99 ? 0.480 0.336 -4.688 1.00 87.00 99 LYS A O 1
ATOM 791 N N . LEU A 1 100 ? 2.397 0.050 -3.544 1.00 87.06 100 LEU A N 1
ATOM 792 C CA . LEU A 1 100 ? 2.195 -1.367 -3.273 1.00 87.06 100 LEU A CA 1
ATOM 793 C C . LEU A 1 100 ? 0.985 -1.562 -2.357 1.00 87.06 100 LEU A C 1
ATOM 795 O O . LEU A 1 100 ? 0.074 -2.289 -2.747 1.00 87.06 100 LEU A O 1
ATOM 799 N N . LEU A 1 101 ? 0.973 -0.868 -1.215 1.00 90.19 101 LEU A N 1
ATOM 800 C CA . LEU A 1 101 ? -0.102 -0.859 -0.227 1.00 90.19 101 LEU A CA 1
ATOM 801 C C . LEU A 1 101 ? -1.423 -0.444 -0.870 1.00 90.19 101 LEU A C 1
ATOM 803 O O . LEU A 1 101 ? -2.372 -1.216 -0.844 1.00 90.19 101 LEU A O 1
ATOM 807 N N . GLY A 1 102 ? -1.465 0.715 -1.534 1.00 91.50 102 GLY A N 1
ATOM 808 C CA . GLY A 1 102 ? -2.672 1.205 -2.199 1.00 91.50 102 GLY A CA 1
ATOM 809 C C . GLY A 1 102 ? -3.189 0.238 -3.261 1.00 91.50 102 GLY A C 1
ATOM 810 O O . GLY A 1 102 ? -4.391 0.044 -3.384 1.00 91.50 102 GLY A O 1
ATOM 811 N N . SER A 1 103 ? -2.299 -0.443 -3.987 1.00 88.50 103 SER A N 1
ATOM 812 C CA . SER A 1 103 ? -2.711 -1.442 -4.972 1.00 88.50 103 SER A CA 1
ATOM 813 C C . SER A 1 103 ? -3.208 -2.752 -4.343 1.00 88.50 103 SER A C 1
ATOM 815 O O . SER A 1 103 ? -4.048 -3.398 -4.957 1.00 88.50 103 SER A O 1
ATOM 817 N N . VAL A 1 104 ? -2.728 -3.156 -3.159 1.00 92.75 104 VAL A N 1
ATOM 818 C CA . VAL A 1 104 ? -3.294 -4.302 -2.410 1.00 92.75 104 VAL A CA 1
ATOM 819 C C . VAL A 1 104 ? -4.655 -3.926 -1.820 1.00 92.75 104 VAL A C 1
ATOM 821 O O . VAL A 1 104 ? -5.624 -4.647 -2.024 1.00 92.75 104 VAL A O 1
ATOM 824 N N . VAL A 1 105 ? -4.751 -2.759 -1.177 1.00 94.31 105 VAL A N 1
ATOM 825 C CA . VAL A 1 105 ? -6.003 -2.229 -0.613 1.00 94.31 105 VAL A CA 1
ATOM 826 C C . VAL A 1 105 ? -7.069 -2.077 -1.695 1.00 94.31 105 VAL A C 1
ATOM 828 O O . VAL A 1 105 ? -8.210 -2.458 -1.483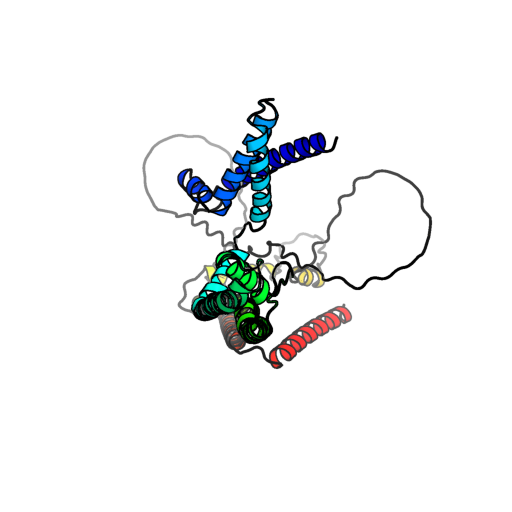 1.00 94.31 105 VAL A O 1
ATOM 831 N N . TYR A 1 106 ? -6.708 -1.559 -2.871 1.00 94.25 106 TYR A N 1
ATOM 832 C CA . TYR A 1 106 ? -7.647 -1.414 -3.981 1.00 94.25 106 TYR A CA 1
ATOM 833 C C . TYR A 1 106 ? -8.139 -2.771 -4.504 1.00 94.25 106 TYR A C 1
ATOM 835 O O . TYR A 1 106 ? -9.336 -2.933 -4.737 1.00 94.25 106 TYR A O 1
ATOM 843 N N . ALA A 1 107 ? -7.238 -3.752 -4.642 1.00 91.75 107 ALA A N 1
ATOM 844 C CA . ALA A 1 107 ? -7.587 -5.099 -5.092 1.00 91.75 107 ALA A CA 1
ATOM 845 C C . ALA A 1 107 ? -8.573 -5.791 -4.136 1.00 91.75 107 ALA A C 1
ATOM 847 O O . ALA A 1 107 ? -9.550 -6.376 -4.591 1.00 91.75 107 ALA A O 1
ATOM 848 N N . HIS A 1 108 ? -8.360 -5.641 -2.828 1.00 94.62 108 HIS A N 1
ATOM 849 C CA . HIS A 1 108 ? -9.202 -6.227 -1.779 1.00 94.62 108 HIS A CA 1
ATOM 850 C C . HIS A 1 108 ? -10.182 -5.214 -1.161 1.00 94.62 108 HIS A C 1
ATOM 852 O O . HIS A 1 108 ? -10.617 -5.366 -0.021 1.00 94.62 108 HIS A O 1
ATOM 858 N N . SER A 1 109 ? -10.541 -4.158 -1.899 1.00 94.31 109 SER A N 1
ATOM 859 C CA . SER A 1 109 ? -11.341 -3.044 -1.363 1.00 94.31 109 SER A CA 1
ATOM 860 C C . SER A 1 109 ? -12.740 -3.477 -0.937 1.00 94.31 109 SER A C 1
ATOM 862 O O . SER A 1 109 ? -13.217 -3.044 0.106 1.00 94.31 109 SER A O 1
ATOM 864 N N . LYS A 1 110 ? -13.378 -4.371 -1.702 1.00 95.44 110 LYS A N 1
ATOM 865 C CA . LYS A 1 110 ? -14.705 -4.911 -1.373 1.00 95.44 110 LYS A CA 1
ATOM 866 C C . LYS A 1 110 ? -14.682 -5.691 -0.057 1.00 95.44 110 LYS A C 1
ATOM 868 O O . LYS A 1 110 ? -15.478 -5.397 0.825 1.00 95.44 110 LYS A O 1
ATOM 873 N N . GLU A 1 111 ? -13.734 -6.615 0.089 1.00 94.88 111 GLU A N 1
ATOM 874 C CA . GLU A 1 111 ? -13.561 -7.441 1.294 1.00 94.88 111 GLU A CA 1
ATOM 875 C C . GLU A 1 111 ? -13.267 -6.571 2.527 1.00 94.88 111 GLU A C 1
ATOM 877 O O . GLU A 1 111 ? -13.882 -6.735 3.583 1.00 94.88 111 GLU A O 1
ATOM 882 N N . LEU A 1 112 ? -12.386 -5.577 2.376 1.00 94.75 112 LEU A N 1
ATOM 883 C CA . LEU A 1 112 ? -12.011 -4.667 3.457 1.00 94.75 112 LEU A CA 1
ATOM 884 C C . LEU A 1 112 ? -13.184 -3.779 3.892 1.00 94.75 112 LEU A C 1
ATOM 886 O O . LEU A 1 112 ? -13.429 -3.646 5.089 1.00 94.75 112 LEU A O 1
ATOM 890 N N . VAL A 1 113 ? -13.944 -3.226 2.939 1.00 96.06 113 VAL A N 1
ATOM 891 C CA . VAL A 1 113 ? -15.150 -2.434 3.231 1.00 96.06 113 VAL A CA 1
ATOM 892 C C . VAL A 1 113 ? -16.205 -3.287 3.933 1.00 96.06 113 VAL A C 1
ATOM 894 O O . VAL A 1 113 ? -16.782 -2.825 4.912 1.00 96.06 113 VAL A O 1
ATOM 897 N N . THR A 1 114 ? -16.427 -4.535 3.502 1.00 95.69 114 THR A N 1
ATOM 898 C CA . THR A 1 114 ? -17.386 -5.426 4.175 1.00 95.69 114 THR A CA 1
ATOM 899 C C . THR A 1 114 ? -16.977 -5.748 5.612 1.00 95.69 114 THR A C 1
ATOM 901 O O . THR A 1 114 ? -17.819 -5.686 6.505 1.00 95.69 114 THR A O 1
ATOM 904 N N . ALA A 1 115 ? -15.690 -6.012 5.867 1.00 95.69 115 ALA A N 1
ATOM 905 C CA . ALA A 1 115 ? -15.189 -6.279 7.215 1.00 95.69 115 ALA A CA 1
ATOM 906 C C . ALA A 1 115 ? -15.326 -5.050 8.129 1.00 95.69 115 ALA A C 1
ATOM 908 O O . ALA A 1 115 ? -15.801 -5.170 9.256 1.00 95.69 115 ALA A O 1
ATOM 909 N N . TRP A 1 116 ? -14.969 -3.862 7.627 1.00 95.25 116 TRP A N 1
ATOM 910 C CA . TRP A 1 116 ? -15.140 -2.604 8.359 1.00 95.25 116 TRP A CA 1
ATOM 911 C C . TRP A 1 116 ? -16.606 -2.289 8.644 1.00 95.25 116 TRP A C 1
ATOM 913 O O . TRP A 1 116 ? -16.934 -1.902 9.761 1.00 95.25 116 TRP A O 1
ATOM 923 N N . TYR A 1 117 ? -17.489 -2.472 7.662 1.00 96.94 117 TYR A N 1
ATOM 924 C CA . TYR A 1 117 ? -18.917 -2.218 7.817 1.00 96.94 117 TYR A CA 1
ATOM 925 C C . TYR A 1 117 ? -19.534 -3.107 8.902 1.00 96.94 117 TYR A C 1
ATOM 927 O O . TYR A 1 117 ? -20.161 -2.595 9.829 1.00 96.94 117 TYR A O 1
ATOM 935 N N . ILE A 1 118 ? -19.305 -4.424 8.832 1.00 96.62 118 ILE A N 1
ATOM 936 C CA . ILE A 1 118 ? -19.843 -5.370 9.819 1.00 96.62 118 ILE A CA 1
ATOM 937 C C . ILE A 1 118 ? -19.211 -5.125 11.196 1.00 96.62 118 ILE A C 1
ATOM 939 O O . ILE A 1 118 ? -19.928 -5.083 12.194 1.00 96.62 118 ILE A O 1
ATOM 943 N N . GLY A 1 119 ? -17.895 -4.898 11.263 1.00 96.25 119 GLY A N 1
ATOM 944 C CA . GLY A 1 119 ? -17.201 -4.588 12.515 1.00 96.25 119 GLY A CA 1
ATOM 945 C C . GLY A 1 119 ? -17.729 -3.317 13.183 1.00 96.25 119 GLY A C 1
ATOM 946 O O . GLY A 1 119 ? -17.998 -3.317 14.383 1.00 96.25 119 GLY A O 1
ATOM 947 N N . PHE A 1 120 ? -17.952 -2.250 12.412 1.00 96.75 120 PHE A N 1
ATOM 948 C CA . PHE A 1 120 ? -18.515 -1.004 12.929 1.00 96.75 120 PHE A CA 1
ATOM 949 C C . PHE A 1 120 ? -19.965 -1.179 13.396 1.00 96.75 120 PHE A C 1
ATOM 951 O O . PHE A 1 120 ? -20.336 -0.661 14.446 1.00 96.75 120 PHE A O 1
ATOM 958 N N . LEU A 1 121 ? -20.773 -1.959 12.673 1.00 96.75 121 LEU A N 1
ATOM 959 C CA . LEU A 1 121 ? -22.140 -2.278 13.081 1.00 96.75 121 LEU A CA 1
ATOM 960 C C . LEU A 1 121 ? -22.152 -3.025 14.426 1.00 96.75 121 LEU A C 1
ATOM 962 O O . LEU A 1 121 ? -22.850 -2.610 15.350 1.00 96.75 121 LEU A O 1
ATOM 966 N N . VAL A 1 122 ? -21.315 -4.058 14.577 1.00 96.88 122 VAL A N 1
ATOM 967 C CA . VAL A 1 122 ? -21.147 -4.793 15.844 1.00 96.88 122 VAL A CA 1
ATOM 968 C C . VAL A 1 122 ? -20.680 -3.872 16.974 1.00 96.88 122 VAL A C 1
ATOM 970 O O . VAL A 1 122 ? -21.197 -3.979 18.082 1.00 96.88 122 VAL A O 1
ATOM 973 N N . LEU A 1 123 ? -19.760 -2.938 16.706 1.00 97.12 123 LEU A N 1
ATOM 974 C CA . LEU A 1 123 ? -19.293 -1.956 17.691 1.00 97.12 123 LEU A CA 1
ATOM 975 C C . LEU A 1 123 ? -20.437 -1.079 18.206 1.00 97.12 123 LEU A C 1
ATOM 977 O O . LEU A 1 123 ? -20.630 -0.977 19.416 1.00 97.12 123 LEU A O 1
ATOM 981 N N . ILE A 1 124 ? -21.225 -0.491 17.304 1.00 97.62 124 ILE A N 1
ATOM 982 C CA . ILE A 1 124 ? -22.343 0.385 17.674 1.00 97.62 124 ILE A CA 1
ATOM 983 C C . ILE A 1 124 ? -23.410 -0.386 18.461 1.00 97.62 124 ILE A C 1
ATOM 985 O O . ILE A 1 124 ? -23.848 0.094 19.511 1.00 97.62 124 ILE A O 1
ATOM 989 N N . PHE A 1 125 ? -23.785 -1.588 18.007 1.00 97.06 125 PHE A N 1
ATOM 990 C CA . PHE A 1 125 ? -24.768 -2.435 18.694 1.00 97.06 125 PHE A CA 1
ATOM 991 C C . PHE A 1 125 ? -24.277 -2.906 20.068 1.00 97.06 125 PHE A C 1
ATOM 993 O O . PHE A 1 125 ? -25.009 -2.786 21.049 1.00 97.06 125 PHE A O 1
ATOM 1000 N N . SER A 1 126 ? -23.035 -3.388 20.162 1.00 96.50 126 SER A N 1
ATOM 1001 C CA . SER A 1 126 ? -22.436 -3.842 21.421 1.00 96.50 126 SER A CA 1
ATOM 1002 C C . SER A 1 126 ? -22.367 -2.711 22.444 1.00 96.50 126 SER A C 1
ATOM 1004 O O . SER A 1 126 ? -22.772 -2.888 23.591 1.00 96.50 126 SER A O 1
ATOM 1006 N N . SER A 1 127 ? -21.877 -1.535 22.044 1.00 97.00 127 SER A N 1
ATOM 1007 C CA . SER A 1 127 ? -21.785 -0.375 22.932 1.00 97.00 127 SER A CA 1
ATOM 1008 C C . SER A 1 127 ? -23.156 0.121 23.380 1.00 97.00 127 SER A C 1
ATOM 1010 O O . SER A 1 127 ? -23.314 0.492 24.539 1.00 97.00 127 SER A O 1
ATOM 1012 N N . PHE A 1 128 ? -24.162 0.101 22.503 1.00 97.31 128 PHE A N 1
ATOM 1013 C CA . PHE A 1 128 ? -25.518 0.520 22.857 1.00 97.31 128 PHE A CA 1
ATOM 1014 C C . PHE A 1 128 ? -26.193 -0.440 23.842 1.00 97.31 128 PHE A C 1
ATOM 1016 O O . PHE A 1 128 ? -26.747 0.006 24.844 1.00 97.31 128 PHE A O 1
ATOM 1023 N N . LEU A 1 129 ? -26.112 -1.752 23.605 1.00 96.56 129 LEU A N 1
ATOM 1024 C CA . LEU A 1 129 ? -26.734 -2.742 24.488 1.00 96.56 129 LEU A CA 1
ATOM 1025 C C . LEU A 1 129 ? -26.080 -2.770 25.871 1.00 96.56 129 LEU A C 1
ATOM 1027 O O . LEU A 1 129 ? -26.782 -2.795 26.879 1.00 96.56 129 LEU A O 1
ATOM 1031 N N . VAL A 1 130 ? -24.748 -2.703 25.935 1.00 95.94 130 VAL A N 1
ATOM 1032 C CA . VAL A 1 130 ? -24.031 -2.646 27.217 1.00 95.94 130 VAL A CA 1
ATOM 1033 C C . VAL A 1 130 ? -24.304 -1.327 27.939 1.00 95.94 130 VAL A C 1
ATOM 1035 O O . VAL A 1 130 ? -24.488 -1.343 29.151 1.00 95.94 130 VAL A O 1
ATOM 1038 N N . TYR A 1 131 ? -24.426 -0.206 27.218 1.00 96.75 131 TYR A N 1
ATOM 1039 C CA . TYR A 1 131 ? -24.848 1.068 27.808 1.00 96.75 131 TYR A CA 1
ATOM 1040 C C . TYR A 1 131 ? -26.224 0.965 28.467 1.00 96.75 131 TYR A C 1
ATOM 1042 O O . TYR A 1 131 ? -26.364 1.352 29.621 1.00 96.75 131 TYR A O 1
ATOM 1050 N N . LEU A 1 132 ? -27.229 0.421 27.770 1.00 96.06 132 LEU A N 1
ATOM 1051 C CA . LEU A 1 132 ? -28.579 0.296 28.329 1.00 96.06 132 LEU A CA 1
ATOM 1052 C C . LEU A 1 132 ? -28.606 -0.550 29.604 1.00 96.06 132 LEU A C 1
ATOM 1054 O O . LEU A 1 132 ? -29.344 -0.227 30.528 1.00 96.06 132 LEU A O 1
ATOM 1058 N N . VAL A 1 133 ? -27.792 -1.605 29.660 1.00 95.62 133 VAL A N 1
ATOM 1059 C CA . VAL A 1 133 ? -27.731 -2.499 30.821 1.00 95.62 133 VAL A CA 1
ATOM 1060 C C . VAL A 1 133 ? -26.927 -1.899 31.976 1.00 95.62 133 VAL A C 1
ATOM 1062 O O . VAL A 1 133 ? -27.302 -2.074 33.129 1.00 95.62 133 VAL A O 1
ATOM 1065 N N . GLU A 1 134 ? -25.827 -1.199 31.702 1.00 94.94 134 GLU A N 1
ATOM 1066 C CA . GLU A 1 134 ? -24.906 -0.721 32.743 1.00 94.94 134 GLU A CA 1
ATOM 1067 C C . GLU A 1 134 ? -25.191 0.709 33.220 1.00 94.94 134 GLU A C 1
ATOM 1069 O O . GLU A 1 134 ? -24.721 1.075 34.295 1.00 94.94 134 GLU A O 1
ATOM 1074 N N . LYS A 1 135 ? -25.962 1.518 32.478 1.00 93.94 135 LYS A N 1
ATOM 1075 C CA . LYS A 1 135 ? -26.197 2.943 32.787 1.00 93.94 135 LYS A CA 1
ATOM 1076 C C . LYS A 1 135 ? -26.726 3.184 34.203 1.00 93.94 135 LYS A C 1
ATOM 1078 O O . LYS A 1 135 ? -26.347 4.166 34.835 1.00 93.94 135 LYS A O 1
ATOM 1083 N N . GLU A 1 136 ? -27.617 2.323 34.688 1.00 91.00 136 GLU A N 1
ATOM 1084 C CA . GLU A 1 136 ? -28.255 2.500 36.000 1.00 91.00 136 GLU A CA 1
ATOM 1085 C C . GLU A 1 136 ? -27.394 1.974 37.157 1.00 91.00 136 GLU A C 1
ATOM 1087 O O . GLU A 1 136 ? -27.480 2.478 38.275 1.00 91.00 136 GLU A O 1
ATOM 1092 N N . PHE A 1 137 ? -26.524 0.996 36.892 1.00 89.12 137 PHE A N 1
ATOM 1093 C CA . PHE A 1 137 ? -25.748 0.297 37.922 1.00 89.12 137 PHE A CA 1
ATOM 1094 C C . PHE A 1 137 ? -24.294 0.765 38.009 1.00 89.12 137 PHE A C 1
ATOM 1096 O O . PHE A 1 137 ? -23.645 0.584 39.042 1.00 89.12 137 PHE A O 1
ATOM 1103 N N . ASN A 1 138 ? -23.759 1.357 36.939 1.00 90.81 138 ASN A N 1
ATOM 1104 C CA . ASN A 1 138 ? -22.357 1.719 36.846 1.00 90.81 138 ASN A CA 1
ATOM 1105 C C . ASN A 1 138 ? -22.149 3.165 36.369 1.00 90.81 138 ASN A C 1
ATOM 1107 O O . ASN A 1 138 ? -22.444 3.521 35.231 1.00 90.81 138 ASN A O 1
ATOM 1111 N N . LYS A 1 139 ? -21.521 3.980 37.228 1.00 90.94 139 LYS A N 1
ATOM 1112 C CA . LYS A 1 139 ? -21.133 5.365 36.911 1.00 90.94 139 LYS A CA 1
ATOM 1113 C C . LYS A 1 139 ? -20.099 5.457 35.783 1.00 90.94 139 LYS A C 1
ATOM 1115 O O . LYS A 1 139 ? -20.003 6.502 35.148 1.00 90.94 139 LYS A O 1
ATOM 1120 N N . ASP A 1 140 ? -19.369 4.374 35.509 1.00 92.06 140 ASP A N 1
ATOM 1121 C CA . ASP A 1 140 ? -18.377 4.311 34.428 1.00 92.06 140 ASP A CA 1
ATOM 1122 C C . ASP A 1 140 ? -19.040 4.425 33.036 1.00 92.06 140 ASP A C 1
ATOM 1124 O O . ASP A 1 140 ? -18.394 4.850 32.078 1.00 92.06 140 ASP A O 1
ATOM 1128 N N . PHE A 1 141 ? -20.334 4.086 32.930 1.00 93.81 141 PHE A N 1
ATOM 1129 C CA . PHE A 1 141 ? -21.150 4.161 31.711 1.00 93.81 141 PHE A CA 1
ATOM 1130 C C . PHE A 1 141 ? -22.195 5.289 31.788 1.00 93.81 141 PHE A C 1
ATOM 1132 O O . PHE A 1 141 ? -23.361 5.101 31.440 1.00 93.81 141 PHE A O 1
ATOM 1139 N N . ALA A 1 142 ? -21.789 6.481 32.240 1.00 91.44 142 ALA A N 1
ATOM 1140 C CA . ALA A 1 142 ? -22.687 7.633 32.368 1.00 91.44 142 ALA A CA 1
ATOM 1141 C C . ALA A 1 142 ? -23.240 8.108 31.009 1.00 91.44 142 ALA A C 1
ATOM 1143 O O . ALA A 1 142 ? -24.439 8.375 30.865 1.00 91.44 142 ALA A O 1
ATOM 1144 N N . THR A 1 143 ? -22.383 8.185 29.988 1.00 95.62 143 THR A N 1
ATOM 1145 C CA . THR A 1 143 ? -22.764 8.622 28.639 1.00 95.62 143 THR A CA 1
ATOM 1146 C C . THR A 1 143 ? -22.605 7.508 27.607 1.00 95.62 143 THR A C 1
ATOM 1148 O O . THR A 1 143 ? -21.798 6.593 27.763 1.00 95.62 143 THR A O 1
ATOM 1151 N N . TYR A 1 144 ? -23.338 7.604 26.492 1.00 96.00 144 TYR A N 1
ATOM 1152 C CA . TYR A 1 144 ? -23.147 6.680 25.367 1.00 96.00 144 TYR A CA 1
ATOM 1153 C C . TYR A 1 144 ? -21.712 6.739 24.808 1.00 96.00 144 TYR A C 1
ATOM 1155 O O . TYR A 1 144 ? -21.170 5.721 24.383 1.00 96.00 144 TYR A O 1
ATOM 1163 N N . ALA A 1 145 ? -21.059 7.906 24.870 1.00 97.12 145 ALA A N 1
ATOM 1164 C CA . ALA A 1 145 ? -19.664 8.062 24.467 1.00 97.12 145 ALA A CA 1
ATOM 1165 C C . ALA A 1 145 ? -18.713 7.200 25.319 1.00 97.12 145 ALA A C 1
ATOM 1167 O O . ALA A 1 145 ? -17.764 6.627 24.783 1.00 97.12 145 ALA A O 1
ATOM 1168 N N . ASP A 1 146 ? -19.000 7.033 26.615 1.00 95.94 146 ASP A N 1
ATOM 1169 C CA . ASP A 1 146 ? -18.216 6.169 27.502 1.00 95.94 146 ASP A CA 1
ATOM 1170 C C . ASP A 1 146 ? -18.335 4.690 27.125 1.00 95.94 146 ASP A C 1
ATOM 1172 O O . ASP A 1 146 ? -17.336 3.966 27.133 1.00 95.94 146 ASP A O 1
ATOM 1176 N N . ALA A 1 147 ? -19.535 4.257 26.731 1.00 96.25 147 ALA A N 1
ATOM 1177 C CA . ALA A 1 147 ? -19.779 2.905 26.240 1.00 96.25 147 ALA A CA 1
ATOM 1178 C C . ALA A 1 147 ? -19.156 2.657 24.857 1.00 96.25 147 ALA A C 1
ATOM 1180 O O . ALA A 1 147 ? -18.698 1.549 24.566 1.00 96.25 147 ALA A O 1
ATOM 1181 N N . LEU A 1 148 ? -19.110 3.680 24.000 1.00 97.31 148 LEU A N 1
ATOM 1182 C CA . LEU A 1 148 ? -18.459 3.618 22.690 1.00 97.31 148 LEU A CA 1
ATOM 1183 C C . LEU A 1 148 ? -16.928 3.553 22.818 1.00 97.31 148 LEU A C 1
ATOM 1185 O O . LEU A 1 148 ? -16.282 2.783 22.104 1.00 97.31 148 LEU A O 1
ATOM 1189 N N . TRP A 1 149 ? -16.353 4.281 23.781 1.00 97.25 149 TRP A N 1
ATOM 1190 C CA . TRP A 1 149 ? -14.948 4.140 24.177 1.00 97.25 149 TRP A CA 1
ATOM 1191 C C . TRP A 1 149 ? -14.644 2.717 24.653 1.00 97.25 149 TRP A C 1
ATOM 1193 O O . TRP A 1 149 ? -13.755 2.065 24.105 1.00 97.25 149 TRP A O 1
ATOM 1203 N N . TRP A 1 150 ? -15.435 2.199 25.601 1.00 96.94 150 TRP A N 1
ATOM 1204 C CA . TRP A 1 150 ? -15.292 0.827 26.091 1.00 96.94 150 TRP A CA 1
ATOM 1205 C C . TRP A 1 150 ? -15.378 -0.208 24.958 1.00 96.94 150 TRP A C 1
ATOM 1207 O O . TRP A 1 150 ? -14.523 -1.091 24.865 1.00 96.94 150 TRP A O 1
ATOM 1217 N N . GLY A 1 151 ? -16.366 -0.086 24.065 1.00 96.44 151 GLY A N 1
ATOM 1218 C CA . GLY A 1 151 ? -16.537 -1.006 22.939 1.00 96.44 151 GLY A CA 1
ATOM 1219 C C . GLY A 1 151 ? -15.352 -0.960 21.977 1.00 96.44 151 GLY A C 1
ATOM 1220 O O . GLY A 1 151 ? -14.850 -2.004 21.570 1.00 96.44 151 GLY A O 1
ATOM 1221 N N . THR A 1 152 ? -14.826 0.234 21.690 1.00 96.94 152 THR A N 1
ATOM 1222 C CA . THR A 1 152 ? -13.633 0.404 20.847 1.00 96.94 152 THR A CA 1
ATOM 1223 C C . THR A 1 152 ? -12.412 -0.285 21.459 1.00 96.94 152 THR A C 1
ATOM 1225 O O . THR A 1 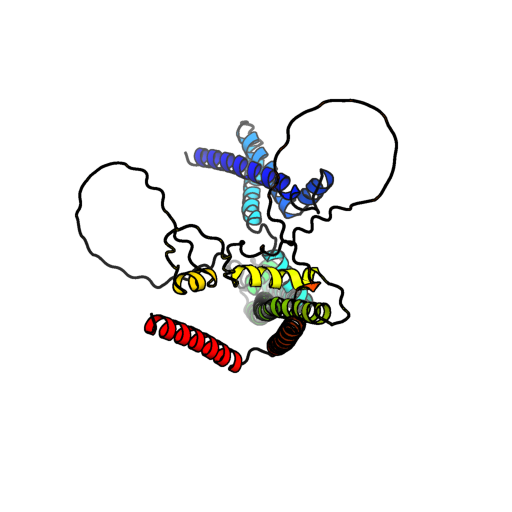152 ? -11.757 -1.075 20.784 1.00 96.94 152 THR A O 1
ATOM 1228 N N . ILE A 1 153 ? -12.119 -0.046 22.741 1.00 96.75 153 ILE A N 1
ATOM 1229 C CA . ILE A 1 153 ? -10.971 -0.640 23.452 1.00 96.75 153 ILE A CA 1
ATOM 1230 C C . ILE A 1 153 ? -11.108 -2.160 23.604 1.00 96.75 153 ILE A C 1
ATOM 1232 O O . ILE A 1 153 ? -10.112 -2.883 23.526 1.00 96.75 153 ILE A O 1
ATOM 1236 N N . THR A 1 154 ? -12.335 -2.653 23.775 1.00 95.75 154 THR A N 1
ATOM 1237 C CA . THR A 1 154 ? -12.628 -4.086 23.908 1.00 95.75 154 THR A CA 1
ATOM 1238 C C . THR A 1 154 ? -12.503 -4.817 22.571 1.00 95.75 154 THR A C 1
ATOM 1240 O O . THR A 1 154 ? -11.790 -5.814 22.480 1.00 95.75 154 THR A O 1
ATOM 1243 N N . LEU A 1 155 ? -13.136 -4.309 21.506 1.00 95.38 155 LEU A N 1
ATOM 1244 C CA . LEU A 1 155 ? -13.137 -4.955 20.186 1.00 95.38 155 LEU A CA 1
ATOM 1245 C C . LEU A 1 155 ? -11.786 -4.870 19.470 1.00 95.38 155 LEU A C 1
ATOM 1247 O O . LEU A 1 155 ? -11.451 -5.751 18.682 1.00 95.38 155 LEU A O 1
ATOM 1251 N N . THR A 1 156 ? -10.986 -3.844 19.774 1.00 95.31 156 THR A N 1
ATOM 1252 C CA . THR A 1 156 ? -9.593 -3.743 19.309 1.00 95.31 156 THR A CA 1
ATOM 1253 C C . THR A 1 156 ? -8.614 -4.552 20.162 1.00 95.31 156 THR A C 1
ATOM 1255 O O . THR A 1 156 ? -7.416 -4.529 19.888 1.00 95.31 156 THR A O 1
ATOM 1258 N N . THR A 1 157 ? -9.093 -5.298 21.166 1.00 95.94 157 THR A N 1
ATOM 1259 C CA . THR A 1 157 ? -8.286 -6.145 22.066 1.00 95.94 157 THR A CA 1
ATOM 1260 C C . THR A 1 157 ? -7.215 -5.394 22.870 1.00 95.94 157 THR A C 1
ATOM 1262 O O . THR A 1 157 ? -6.251 -6.002 23.323 1.00 95.94 157 THR A O 1
ATOM 1265 N N . ILE A 1 158 ? -7.374 -4.078 23.076 1.00 96.62 158 ILE A N 1
ATOM 1266 C CA . ILE A 1 158 ? -6.453 -3.279 23.903 1.00 96.62 158 ILE A CA 1
ATOM 1267 C C . ILE A 1 158 ? -6.701 -3.559 25.389 1.00 96.62 158 ILE A C 1
ATOM 1269 O O . ILE A 1 158 ? -5.764 -3.851 26.123 1.00 96.62 158 ILE A O 1
ATOM 1273 N N . GLY A 1 159 ? -7.963 -3.472 25.826 1.00 94.75 159 GLY A N 1
ATOM 1274 C CA . GLY A 1 159 ? -8.377 -3.869 27.175 1.00 94.75 159 GLY A CA 1
ATOM 1275 C C . GLY A 1 159 ? -7.702 -3.107 28.322 1.00 94.75 159 GLY A C 1
ATOM 1276 O O . GLY A 1 159 ? -7.158 -3.737 29.221 1.00 94.75 159 GLY A O 1
ATOM 1277 N N . TYR A 1 160 ? -7.764 -1.768 28.336 1.00 95.19 160 TYR A N 1
ATOM 1278 C CA . TYR A 1 160 ? -7.180 -0.961 29.424 1.00 95.19 160 TYR A CA 1
ATOM 1279 C C . TYR A 1 160 ? -7.725 -1.300 30.822 1.00 95.19 160 TYR A C 1
ATOM 1281 O O . TYR A 1 160 ? -7.015 -1.122 31.808 1.00 95.19 160 TYR A O 1
ATOM 1289 N N . GLY A 1 161 ? -8.971 -1.778 30.911 1.00 93.50 161 GLY A N 1
ATOM 1290 C CA . GLY A 1 161 ? -9.621 -2.126 32.179 1.00 93.50 161 GLY A CA 1
ATOM 1291 C C . GLY A 1 161 ? -10.148 -0.924 32.973 1.00 93.50 161 GLY A C 1
ATOM 129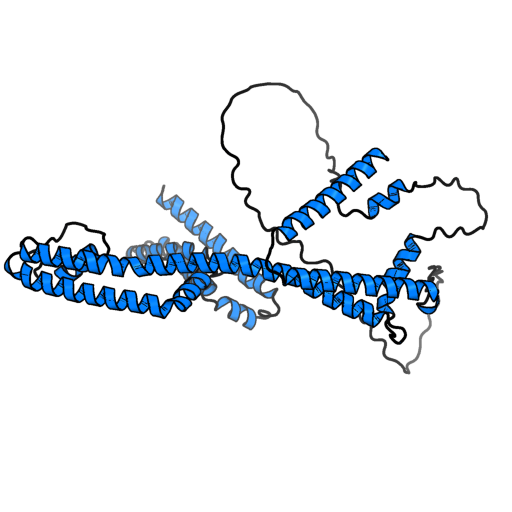2 O O . GLY A 1 161 ? -10.629 -1.105 34.086 1.00 93.50 161 GLY A O 1
ATOM 1293 N N . ASP A 1 162 ? -10.101 0.281 32.400 1.00 94.62 162 ASP A N 1
ATOM 1294 C CA . ASP A 1 162 ? -10.613 1.528 32.980 1.00 94.62 162 ASP A CA 1
ATOM 1295 C C . ASP A 1 162 ? -12.144 1.539 33.099 1.00 94.62 162 ASP A C 1
ATOM 1297 O O . ASP A 1 162 ? -12.686 2.033 34.084 1.00 94.62 162 ASP A O 1
ATOM 1301 N N . LYS A 1 163 ? -12.844 0.961 32.118 1.00 94.06 163 LYS A N 1
ATOM 1302 C CA . LYS A 1 163 ? -14.301 0.779 32.134 1.00 94.06 163 LYS A CA 1
ATOM 1303 C C . LYS A 1 163 ? -14.625 -0.685 31.897 1.00 94.06 163 LYS A C 1
ATOM 1305 O O . LYS A 1 163 ? -14.162 -1.272 30.922 1.00 94.06 163 LYS A O 1
ATOM 1310 N N . THR A 1 164 ? -15.417 -1.291 32.777 1.00 94.94 164 THR A N 1
ATOM 1311 C CA 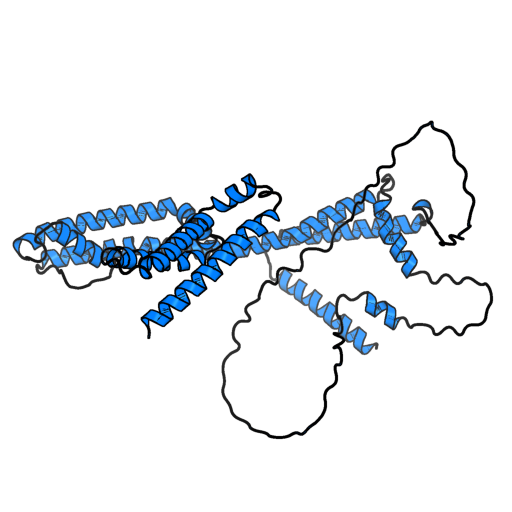. THR A 1 164 ? -15.829 -2.697 32.649 1.00 94.94 164 THR A CA 1
ATOM 1312 C C . THR A 1 164 ? -17.271 -2.894 33.121 1.00 94.94 164 THR A C 1
ATOM 1314 O O . THR A 1 164 ? -17.687 -2.251 34.088 1.00 94.94 164 THR A O 1
ATOM 1317 N N . PRO A 1 165 ? -18.059 -3.760 32.455 1.00 94.94 165 PRO A N 1
ATOM 1318 C CA . PRO A 1 165 ? -19.415 -4.074 32.893 1.00 94.94 165 PRO A CA 1
ATOM 1319 C C . PRO A 1 165 ? -19.388 -4.787 34.253 1.00 94.94 165 PRO A C 1
ATOM 1321 O O . PRO A 1 165 ? -18.672 -5.780 34.455 1.00 94.94 165 PRO A O 1
ATOM 1324 N N . LYS A 1 166 ? -20.164 -4.273 35.208 1.00 93.88 166 LYS A N 1
ATOM 1325 C CA . LYS A 1 166 ? -20.249 -4.820 36.569 1.00 93.88 166 LYS A CA 1
ATOM 1326 C C . LYS A 1 166 ? -21.401 -5.810 36.700 1.00 93.88 166 LYS A C 1
ATOM 1328 O O . LYS A 1 166 ? -21.278 -6.772 37.457 1.00 93.88 166 LYS A O 1
ATOM 1333 N N . THR A 1 167 ? -22.478 -5.620 35.943 1.00 96.00 167 THR A N 1
ATOM 1334 C CA . THR A 1 167 ? -23.649 -6.500 35.964 1.00 96.00 167 THR A CA 1
ATOM 1335 C C . THR A 1 167 ? -23.362 -7.830 35.264 1.00 96.00 167 THR A C 1
ATOM 1337 O O . THR A 1 167 ? -22.575 -7.913 34.317 1.00 96.00 167 THR A O 1
ATOM 1340 N N . TRP A 1 168 ? -24.014 -8.905 35.713 1.00 95.19 168 TRP A N 1
ATOM 1341 C CA . TRP A 1 168 ? -23.875 -10.220 35.076 1.00 95.19 168 TRP A CA 1
ATOM 1342 C C . TRP A 1 168 ? -24.399 -10.221 33.633 1.00 95.19 168 TRP A C 1
ATOM 1344 O O . TRP A 1 168 ? -23.756 -10.762 32.734 1.00 95.19 168 TRP A O 1
ATOM 1354 N N . THR A 1 169 ? -25.533 -9.560 33.397 1.00 95.00 169 THR A N 1
ATOM 1355 C CA . THR A 1 169 ? -26.141 -9.394 32.070 1.00 95.00 169 THR A CA 1
ATOM 1356 C C . THR A 1 169 ? -25.235 -8.599 31.133 1.00 95.00 169 THR A C 1
ATOM 1358 O O . THR A 1 169 ? -25.008 -9.030 30.003 1.00 95.00 169 THR A O 1
ATOM 1361 N N . GLY A 1 170 ? -24.646 -7.499 31.614 1.00 94.88 170 GLY A N 1
ATOM 1362 C CA . GLY A 1 170 ? -23.663 -6.713 30.871 1.00 94.88 170 GLY A CA 1
ATOM 1363 C C . GLY A 1 170 ? -22.444 -7.550 30.496 1.00 94.88 170 GLY A C 1
ATOM 1364 O O . GLY A 1 170 ? -22.044 -7.565 29.337 1.00 94.88 170 GLY A O 1
ATOM 1365 N N . ARG A 1 171 ? -21.909 -8.346 31.431 1.00 95.44 171 ARG A N 1
ATOM 1366 C CA . ARG A 1 171 ? -20.781 -9.258 31.168 1.00 95.44 171 ARG A CA 1
ATOM 1367 C C . ARG A 1 171 ? -21.103 -10.334 30.134 1.00 95.44 171 ARG A C 1
ATOM 1369 O O . ARG A 1 171 ? -20.267 -10.594 29.273 1.00 95.44 171 ARG A O 1
ATOM 1376 N N . MET A 1 172 ? -22.289 -10.938 30.188 1.00 96.94 172 MET A N 1
ATOM 1377 C CA . MET A 1 172 ? -22.725 -11.935 29.201 1.00 96.94 172 MET A CA 1
ATOM 1378 C C . MET A 1 172 ? -22.866 -11.329 27.800 1.00 96.94 172 MET A C 1
ATOM 1380 O O . MET A 1 172 ? -22.361 -11.902 26.833 1.00 96.94 172 MET A O 1
ATOM 1384 N N . LEU A 1 173 ? -23.474 -10.142 27.690 1.00 95.69 173 LEU A N 1
ATOM 1385 C CA . LEU A 1 173 ? -23.569 -9.410 26.423 1.00 95.69 173 LEU A CA 1
ATOM 1386 C C . LEU A 1 173 ? -22.185 -9.029 25.893 1.00 95.69 173 LEU A C 1
ATOM 1388 O O . LEU A 1 173 ? -21.869 -9.307 24.736 1.00 95.69 173 LEU A O 1
ATOM 1392 N N . SER A 1 174 ? -21.336 -8.450 26.742 1.00 94.88 174 SER A N 1
ATOM 1393 C CA . SER A 1 174 ? -19.967 -8.083 26.386 1.00 94.88 174 SER A CA 1
ATOM 1394 C C . SER A 1 174 ? -19.149 -9.286 25.928 1.00 94.88 174 SER A C 1
ATOM 1396 O O . SER A 1 174 ? -18.427 -9.168 24.946 1.00 94.88 174 SER A O 1
ATOM 1398 N N . ALA A 1 175 ? -19.272 -10.444 26.582 1.00 96.00 175 ALA A N 1
ATOM 1399 C CA . ALA A 1 175 ? -18.574 -11.662 26.175 1.00 96.00 175 ALA A CA 1
ATOM 1400 C C . ALA A 1 175 ? -19.030 -12.147 24.788 1.00 96.00 175 ALA A C 1
ATOM 1402 O O . ALA A 1 175 ? -18.193 -12.435 23.932 1.00 96.00 175 ALA A O 1
ATOM 1403 N N . GLY A 1 176 ? -20.344 -12.175 24.532 1.00 95.56 176 GLY A N 1
ATOM 1404 C CA . GLY A 1 176 ? -20.893 -12.569 23.232 1.00 95.56 176 GLY A CA 1
ATOM 1405 C C . GLY A 1 176 ? -20.450 -11.641 22.096 1.00 95.56 176 GLY A C 1
ATOM 1406 O O . GLY A 1 176 ? -19.956 -12.100 21.064 1.00 95.56 176 GLY A O 1
ATOM 1407 N N . PHE A 1 177 ? -20.557 -10.325 22.300 1.00 95.62 177 PHE A N 1
ATOM 1408 C CA . PHE A 1 177 ? -20.134 -9.345 21.299 1.00 95.62 177 PHE A CA 1
ATOM 1409 C C . PHE A 1 177 ? -18.617 -9.250 21.142 1.00 95.62 177 PHE A C 1
ATOM 1411 O O . PHE A 1 177 ? -18.158 -8.977 20.035 1.00 95.62 177 PHE A O 1
ATOM 1418 N N . ALA A 1 178 ? -17.830 -9.514 22.189 1.00 94.81 178 ALA A N 1
ATOM 1419 C CA . ALA A 1 178 ? -16.376 -9.572 22.080 1.00 94.81 178 ALA A CA 1
ATOM 1420 C C . ALA A 1 178 ? -15.938 -10.697 21.131 1.00 94.81 178 ALA A C 1
ATOM 1422 O O . ALA A 1 178 ? -15.151 -10.445 20.222 1.00 94.81 178 ALA A O 1
ATOM 1423 N N . LEU A 1 179 ? -16.496 -11.907 21.265 1.00 94.19 179 LEU A N 1
ATOM 1424 C CA . LEU A 1 179 ? -16.168 -13.034 20.379 1.00 94.19 179 LEU A CA 1
ATOM 1425 C C . LEU A 1 179 ? -16.461 -12.717 18.902 1.00 94.19 179 LEU A C 1
ATOM 1427 O O . LEU A 1 179 ? -15.633 -12.971 18.021 1.00 94.19 179 LEU A O 1
ATOM 1431 N N . LEU A 1 180 ? -17.621 -12.113 18.632 1.00 93.94 180 LEU A N 1
ATOM 1432 C CA . LEU A 1 180 ? -18.015 -11.729 17.277 1.00 93.94 180 LEU A CA 1
ATOM 1433 C C . LEU A 1 180 ? -17.179 -10.557 16.747 1.00 93.94 180 LEU A C 1
ATOM 1435 O O . LEU A 1 180 ? -16.624 -10.631 15.653 1.00 93.94 180 LEU A O 1
ATOM 1439 N N . GLY A 1 181 ? -17.062 -9.474 17.513 1.00 94.19 181 GLY A N 1
ATOM 1440 C CA . GLY A 1 181 ? -16.438 -8.239 17.048 1.00 94.19 181 GLY A CA 1
ATOM 1441 C C . GLY A 1 181 ? -14.920 -8.343 16.880 1.00 94.19 181 GLY A C 1
ATOM 1442 O O . GLY A 1 181 ? -14.399 -7.823 15.893 1.00 94.19 181 GLY A O 1
ATOM 1443 N N . ILE A 1 182 ? -14.216 -9.078 17.751 1.00 96.12 182 ILE A N 1
ATOM 1444 C CA . ILE A 1 182 ? -12.764 -9.312 17.613 1.00 96.12 182 ILE A CA 1
ATOM 1445 C C . ILE A 1 182 ? -12.461 -10.029 16.289 1.00 96.12 182 ILE A C 1
ATOM 1447 O O . ILE A 1 182 ? -11.515 -9.673 15.579 1.00 96.12 182 ILE A O 1
ATOM 1451 N N . SER A 1 183 ? -13.299 -10.996 15.908 1.00 94.25 183 SER A N 1
ATOM 1452 C CA . SER A 1 183 ? -13.156 -11.714 14.640 1.00 94.25 183 SER A CA 1
ATOM 1453 C C . SER A 1 183 ? -13.206 -10.751 13.448 1.00 94.25 183 SER A C 1
ATOM 1455 O O . SER A 1 183 ? -12.327 -10.795 12.596 1.00 94.25 183 SER A O 1
ATOM 1457 N N . PHE A 1 184 ? -14.151 -9.805 13.411 1.00 94.44 184 PHE A N 1
ATOM 1458 C CA . PHE A 1 184 ? -14.248 -8.838 12.307 1.00 94.44 184 PHE A CA 1
ATOM 1459 C C . PHE A 1 184 ? -13.153 -7.764 12.317 1.00 94.44 184 PHE A C 1
ATOM 1461 O O . PHE A 1 184 ? -12.672 -7.388 11.248 1.00 94.44 184 PHE A O 1
ATOM 1468 N N . PHE A 1 185 ? -12.712 -7.291 13.488 1.00 94.38 185 PHE A N 1
ATOM 1469 C CA . PHE A 1 185 ? -11.644 -6.284 13.586 1.00 94.38 185 PHE A CA 1
ATOM 1470 C C . PHE A 1 185 ? -10.259 -6.830 13.212 1.00 94.38 185 PHE A C 1
ATOM 1472 O O . PHE A 1 185 ? -9.391 -6.068 12.783 1.00 94.38 185 PHE A O 1
ATOM 1479 N N . THR A 1 186 ? -10.053 -8.145 13.316 1.00 94.50 186 THR A N 1
ATOM 1480 C CA . THR A 1 186 ? -8.800 -8.804 12.915 1.00 94.50 186 THR A CA 1
ATOM 1481 C C . THR A 1 186 ? -8.737 -9.125 11.413 1.00 94.50 186 THR A C 1
ATOM 1483 O O . THR A 1 186 ? -7.639 -9.200 10.850 1.00 94.50 186 THR A O 1
ATOM 1486 N N . LEU A 1 187 ? -9.880 -9.224 10.716 1.00 95.12 187 LEU A N 1
ATOM 1487 C CA . LEU A 1 187 ? -9.939 -9.542 9.278 1.00 95.12 187 LEU A CA 1
ATOM 1488 C C . LEU A 1 187 ? -9.145 -8.584 8.373 1.00 95.12 187 LEU A C 1
AT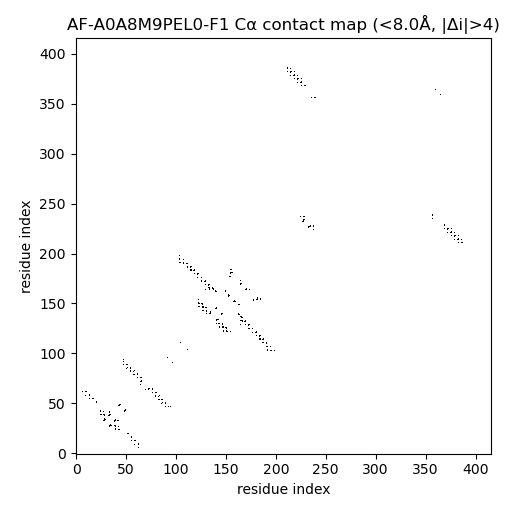OM 1490 O O . LEU A 1 187 ? -8.431 -9.088 7.504 1.00 95.12 187 LEU A O 1
ATOM 1494 N N . PRO A 1 188 ? -9.183 -7.243 8.531 1.00 94.44 188 PRO A N 1
ATOM 1495 C CA . PRO A 1 188 ? -8.406 -6.342 7.678 1.00 94.44 188 PRO A CA 1
ATOM 1496 C C . PRO A 1 188 ? -6.904 -6.644 7.703 1.00 94.44 188 PRO A C 1
ATOM 1498 O O . PRO A 1 188 ? -6.251 -6.595 6.660 1.00 94.44 188 PRO A O 1
ATOM 1501 N N . ALA A 1 189 ? -6.355 -7.013 8.865 1.00 94.12 189 ALA A N 1
ATOM 1502 C CA . ALA A 1 189 ? -4.951 -7.398 8.980 1.00 94.12 189 ALA A CA 1
ATOM 1503 C C . ALA A 1 189 ? -4.663 -8.713 8.230 1.00 94.12 189 ALA A C 1
ATOM 1505 O O . ALA A 1 189 ? -3.671 -8.799 7.503 1.00 94.12 189 ALA A O 1
ATOM 1506 N N . GLY A 1 190 ? -5.555 -9.706 8.337 1.00 95.25 190 GLY A N 1
ATOM 1507 C CA . GLY A 1 190 ? -5.446 -10.986 7.626 1.00 95.25 190 GLY A CA 1
ATOM 1508 C C . GLY A 1 190 ? -5.581 -10.865 6.101 1.00 95.25 190 GLY A C 1
ATOM 1509 O O . GLY A 1 190 ? -4.785 -11.442 5.353 1.00 95.25 190 GLY A O 1
ATOM 1510 N N . ILE A 1 191 ? -6.539 -10.065 5.623 1.00 94.62 191 ILE A N 1
ATOM 1511 C CA . ILE A 1 191 ? -6.769 -9.807 4.192 1.00 94.62 191 ILE A CA 1
ATOM 1512 C C . ILE A 1 191 ? -5.569 -9.069 3.588 1.00 94.62 191 ILE A C 1
ATOM 1514 O O . ILE A 1 191 ? -5.054 -9.458 2.542 1.00 94.62 191 ILE A O 1
ATOM 1518 N N . LEU A 1 192 ? -5.053 -8.037 4.264 1.00 95.00 192 LEU A N 1
ATOM 1519 C CA . LEU A 1 192 ? -3.860 -7.336 3.789 1.00 95.00 192 LEU A CA 1
ATOM 1520 C C . LEU A 1 192 ? -2.623 -8.241 3.817 1.00 95.00 192 LEU A C 1
ATOM 1522 O O . LEU A 1 192 ? -1.857 -8.244 2.853 1.00 95.00 192 LEU A O 1
ATOM 1526 N N . GLY A 1 193 ? -2.437 -9.033 4.878 1.00 93.94 193 GLY A N 1
ATOM 1527 C CA . GLY A 1 193 ? -1.321 -9.974 5.001 1.00 93.94 193 GLY A CA 1
ATOM 1528 C C . GLY A 1 193 ? -1.296 -11.014 3.878 1.00 93.94 193 GLY A C 1
ATOM 1529 O O . GLY A 1 193 ? -0.271 -11.190 3.213 1.00 93.94 193 GLY A O 1
ATOM 1530 N N . SER A 1 194 ? -2.439 -11.646 3.606 1.00 92.38 194 SER A N 1
ATOM 1531 C CA . SER A 1 194 ? -2.591 -12.593 2.493 1.00 92.38 194 SER A CA 1
ATOM 1532 C C . SER A 1 194 ? -2.449 -11.911 1.125 1.00 92.38 194 SER A C 1
ATOM 1534 O O . SER A 1 194 ? -1.736 -12.424 0.260 1.00 92.38 194 SER A O 1
ATOM 1536 N N . GLY A 1 195 ? -3.004 -10.708 0.945 1.00 90.25 195 GLY A N 1
ATOM 1537 C CA . GLY A 1 195 ? -2.848 -9.910 -0.273 1.00 90.25 195 GLY A CA 1
ATOM 1538 C C . GLY A 1 195 ? -1.389 -9.543 -0.576 1.00 90.25 195 GLY A C 1
ATOM 1539 O O . GLY A 1 195 ? -0.945 -9.627 -1.725 1.00 90.25 195 GLY A O 1
ATOM 1540 N N . PHE A 1 196 ? -0.591 -9.202 0.444 1.00 90.44 196 PHE A N 1
ATOM 1541 C CA . PHE A 1 196 ? 0.852 -8.999 0.278 1.00 90.44 196 PHE A CA 1
ATOM 1542 C C . PHE A 1 196 ? 1.579 -10.296 -0.082 1.00 90.44 196 PHE A C 1
ATOM 1544 O O . PHE A 1 196 ? 2.422 -10.277 -0.981 1.00 90.44 196 PHE A O 1
ATOM 1551 N N . ALA A 1 197 ? 1.248 -11.415 0.568 1.00 88.19 197 ALA A N 1
ATOM 1552 C CA . ALA A 1 197 ? 1.860 -12.710 0.280 1.00 88.19 197 ALA A CA 1
ATOM 1553 C C . ALA A 1 197 ? 1.615 -13.143 -1.177 1.00 88.19 197 ALA A C 1
ATOM 1555 O O . ALA A 1 197 ? 2.568 -13.451 -1.900 1.00 88.19 197 ALA A O 1
ATOM 1556 N N . LEU A 1 198 ? 0.366 -13.057 -1.645 1.00 83.25 198 LEU A N 1
ATOM 1557 C CA . LEU A 1 198 ? -0.013 -13.369 -3.025 1.00 83.25 198 LEU A CA 1
ATOM 1558 C C . LEU A 1 198 ? 0.689 -12.452 -4.026 1.00 83.25 198 LEU A C 1
ATOM 1560 O O . LEU A 1 198 ? 1.200 -12.912 -5.047 1.00 83.25 198 LEU A O 1
ATOM 1564 N N . LYS A 1 199 ? 0.799 -11.157 -3.720 1.00 81.06 199 LYS A N 1
ATOM 1565 C CA . LYS A 1 199 ? 1.472 -10.200 -4.601 1.00 81.06 199 LYS A CA 1
ATOM 1566 C C . LYS A 1 199 ? 2.978 -10.416 -4.676 1.00 81.06 199 LYS A C 1
ATOM 1568 O O . LYS A 1 199 ? 3.564 -10.243 -5.742 1.00 81.06 199 LYS A O 1
ATOM 1573 N N . VAL A 1 200 ? 3.616 -10.814 -3.576 1.00 81.00 200 VAL A N 1
ATOM 1574 C CA . VAL A 1 200 ? 5.035 -11.202 -3.565 1.00 81.00 200 VAL A CA 1
ATOM 1575 C C . VAL A 1 200 ? 5.245 -12.479 -4.382 1.00 81.00 200 VAL A C 1
ATOM 1577 O O . VAL A 1 200 ? 6.182 -12.545 -5.184 1.00 81.00 200 VAL A O 1
ATOM 1580 N N . GLN A 1 201 ? 4.349 -13.458 -4.251 1.00 75.81 201 GLN A N 1
ATOM 1581 C CA . GLN A 1 201 ? 4.372 -14.688 -5.042 1.00 75.81 201 GLN A CA 1
ATOM 1582 C C . GLN A 1 201 ? 4.161 -14.403 -6.539 1.00 75.81 201 GLN A C 1
ATOM 1584 O O . GLN A 1 201 ? 4.893 -14.912 -7.392 1.00 75.81 201 GLN A O 1
ATOM 1589 N N . GLU A 1 202 ? 3.228 -13.515 -6.878 1.00 72.12 202 GLU A N 1
ATOM 1590 C CA . GLU A 1 202 ? 2.971 -13.107 -8.254 1.00 72.12 202 GLU A CA 1
ATOM 1591 C C . GLU A 1 202 ? 4.116 -12.275 -8.841 1.00 72.12 202 GLU A C 1
ATOM 1593 O O . GLU A 1 202 ? 4.495 -12.475 -9.995 1.00 72.12 202 GLU A O 1
ATOM 1598 N N . GLN A 1 203 ? 4.755 -11.410 -8.050 1.00 68.25 203 GLN A N 1
ATOM 1599 C CA . GLN A 1 203 ? 5.977 -10.724 -8.466 1.00 68.25 203 GLN A CA 1
ATOM 1600 C C . GLN A 1 203 ? 7.128 -11.698 -8.709 1.00 68.25 203 GLN A C 1
ATOM 1602 O O . GLN A 1 203 ? 7.905 -11.502 -9.647 1.00 68.25 203 GLN A O 1
ATOM 1607 N N . HIS A 1 204 ? 7.245 -12.764 -7.912 1.00 66.88 204 HIS A N 1
ATOM 1608 C CA . HIS A 1 204 ? 8.203 -13.827 -8.196 1.00 66.88 204 HIS A CA 1
ATOM 1609 C C . HIS A 1 204 ? 7.899 -14.457 -9.564 1.00 66.88 204 HIS A C 1
ATOM 1611 O O . HIS A 1 204 ? 8.794 -14.550 -10.404 1.00 66.88 204 HIS A O 1
ATOM 1617 N N . ARG A 1 205 ? 6.622 -14.753 -9.854 1.00 60.16 205 ARG A N 1
ATOM 1618 C CA . ARG A 1 205 ? 6.153 -15.254 -11.160 1.00 60.16 205 ARG A CA 1
ATOM 1619 C C . ARG A 1 205 ? 6.419 -14.273 -12.313 1.00 60.16 205 ARG A C 1
ATOM 1621 O O . ARG A 1 205 ? 6.853 -14.686 -13.386 1.00 60.16 205 ARG A O 1
ATOM 1628 N N . GLN A 1 206 ? 6.248 -12.969 -12.107 1.00 61.91 206 GLN A N 1
ATOM 1629 C CA . GLN A 1 206 ? 6.528 -11.941 -13.117 1.00 61.91 206 GLN A CA 1
ATOM 1630 C C . GLN A 1 206 ? 8.028 -11.732 -13.360 1.00 61.91 206 GLN A C 1
ATOM 1632 O O . GLN A 1 206 ? 8.427 -11.479 -14.495 1.00 61.91 206 GLN A O 1
ATOM 1637 N N . LYS A 1 207 ? 8.895 -11.936 -12.358 1.00 60.69 207 LYS A N 1
ATOM 1638 C CA . LYS A 1 207 ? 10.352 -11.989 -12.584 1.00 60.69 207 LYS A CA 1
ATOM 1639 C C . LYS A 1 207 ? 10.734 -13.119 -13.543 1.00 60.69 207 LYS A C 1
ATOM 1641 O O . LYS A 1 207 ? 11.683 -12.962 -14.311 1.00 60.69 207 LYS A O 1
ATOM 1646 N N . HIS A 1 208 ? 9.989 -14.230 -13.559 1.00 60.50 208 HIS A N 1
ATOM 1647 C CA . HIS A 1 208 ? 10.160 -15.252 -14.596 1.00 60.50 208 HIS A CA 1
ATOM 1648 C C . HIS A 1 208 ? 9.752 -14.733 -15.982 1.00 60.50 208 HIS A C 1
ATOM 1650 O O . HIS A 1 208 ? 10.458 -15.018 -16.943 1.00 60.50 208 HIS A O 1
ATOM 1656 N N . PHE A 1 209 ? 8.706 -13.904 -16.100 1.00 61.22 209 PHE A N 1
ATOM 1657 C CA . PHE A 1 209 ? 8.360 -13.228 -17.359 1.00 61.22 209 PHE A CA 1
ATOM 1658 C C . PHE A 1 209 ? 9.411 -12.203 -17.807 1.00 61.22 209 PHE A C 1
ATOM 1660 O O . PHE A 1 209 ? 9.746 -12.155 -18.987 1.00 61.22 209 PHE A O 1
ATOM 1667 N N . GLU A 1 210 ? 9.998 -11.417 -16.901 1.00 64.00 210 GLU A N 1
ATOM 1668 C CA . GLU A 1 210 ? 11.067 -10.476 -17.265 1.00 64.00 210 GLU A CA 1
ATOM 1669 C C . GLU A 1 210 ? 12.320 -11.191 -17.788 1.00 64.00 210 GLU A C 1
ATOM 1671 O O . GLU A 1 210 ? 12.974 -10.692 -18.710 1.00 64.00 210 GLU A O 1
ATOM 1676 N N . LYS A 1 211 ? 12.611 -12.400 -17.285 1.00 66.88 211 LYS A N 1
ATOM 1677 C CA . LYS A 1 211 ? 13.647 -13.278 -17.853 1.00 66.88 211 LYS A CA 1
ATOM 1678 C C . LYS A 1 211 ? 13.335 -13.701 -19.300 1.00 66.88 211 LYS A C 1
ATOM 1680 O O . LYS A 1 211 ? 14.279 -13.953 -20.043 1.00 66.88 211 LYS A O 1
ATOM 1685 N N . ARG A 1 212 ? 12.064 -13.694 -19.743 1.00 71.00 212 ARG A N 1
ATOM 1686 C CA . ARG A 1 212 ? 11.641 -13.994 -21.136 1.00 71.00 212 ARG A CA 1
ATOM 1687 C C . ARG A 1 212 ? 11.936 -12.859 -22.120 1.00 71.00 212 ARG A C 1
ATOM 1689 O O . ARG A 1 212 ? 12.040 -13.104 -23.321 1.00 71.00 212 ARG A O 1
ATOM 1696 N N . ARG A 1 213 ? 12.135 -11.622 -21.643 1.00 80.38 213 ARG A N 1
ATOM 1697 C CA . ARG A 1 213 ? 12.379 -10.454 -22.512 1.00 80.38 213 ARG A CA 1
ATOM 1698 C C . ARG A 1 213 ? 13.679 -10.575 -23.310 1.00 80.38 213 ARG A C 1
ATOM 1700 O O . ARG A 1 213 ? 13.718 -10.192 -24.476 1.00 80.38 213 ARG A O 1
ATOM 1707 N N . ASN A 1 214 ? 14.733 -11.118 -22.702 1.00 82.31 214 ASN A N 1
ATOM 1708 C CA . ASN A 1 214 ? 16.029 -11.271 -23.366 1.00 82.31 214 ASN A CA 1
ATOM 1709 C C . ASN A 1 214 ? 15.988 -12.346 -24.478 1.00 82.31 214 ASN A C 1
ATOM 1711 O O . ASN A 1 214 ? 16.409 -12.039 -25.595 1.00 82.31 214 ASN A O 1
ATOM 1715 N N . PRO A 1 215 ? 15.432 -13.555 -24.246 1.00 85.44 215 PRO A N 1
ATOM 1716 C CA . PRO A 1 215 ? 15.158 -14.530 -25.303 1.00 85.44 215 PRO A CA 1
ATOM 1717 C C . PRO A 1 215 ? 14.264 -13.989 -26.422 1.00 85.44 215 PRO A C 1
ATOM 1719 O O . PRO A 1 215 ? 14.577 -14.203 -27.590 1.00 85.44 215 PRO A O 1
ATOM 1722 N N . ALA A 1 216 ? 13.206 -13.238 -26.093 1.00 88.38 216 ALA A N 1
ATOM 1723 C CA . ALA A 1 216 ? 12.327 -12.622 -27.090 1.00 88.38 216 ALA A CA 1
ATOM 1724 C C . ALA A 1 216 ? 13.081 -11.619 -27.981 1.00 88.38 216 ALA A C 1
ATOM 1726 O O . ALA A 1 216 ? 12.995 -11.679 -29.206 1.00 88.38 216 ALA A O 1
ATOM 1727 N N . ALA A 1 217 ? 13.888 -10.738 -27.380 1.00 91.62 217 ALA A N 1
ATOM 1728 C CA . ALA A 1 217 ? 14.726 -9.804 -28.128 1.00 91.62 217 ALA A CA 1
ATOM 1729 C C . ALA A 1 217 ? 15.749 -10.537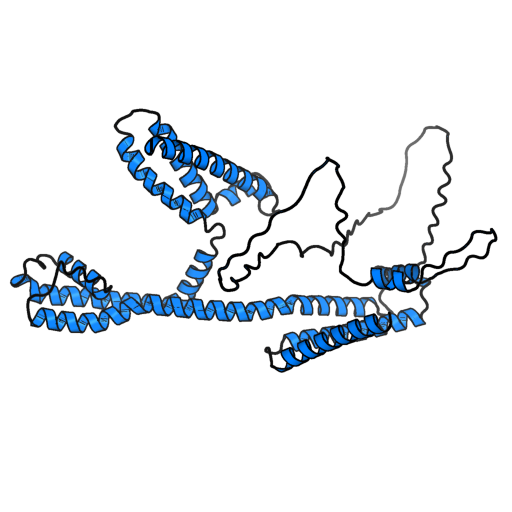 -29.014 1.00 91.62 217 ALA A C 1
ATOM 1731 O O . ALA A 1 217 ? 15.965 -10.144 -30.160 1.00 91.62 217 ALA A O 1
ATOM 1732 N N . CYS A 1 218 ? 16.356 -11.618 -28.511 1.00 89.06 218 CYS A N 1
ATOM 1733 C CA . CYS A 1 218 ? 17.289 -12.446 -29.274 1.00 89.06 218 CYS A CA 1
ATOM 1734 C C . CYS A 1 218 ? 16.605 -13.112 -30.474 1.00 89.06 218 CYS A C 1
ATOM 1736 O O . CYS A 1 218 ? 17.148 -13.066 -31.575 1.00 89.06 218 CYS A O 1
ATOM 1738 N N . LEU A 1 219 ? 15.395 -13.649 -30.291 1.00 92.75 219 LEU A N 1
ATOM 1739 C CA . LEU A 1 219 ? 14.597 -14.230 -31.368 1.00 92.75 219 LEU A CA 1
ATOM 1740 C C . LEU A 1 219 ? 14.326 -13.207 -32.474 1.00 92.75 219 LEU A C 1
ATOM 1742 O O . LEU A 1 219 ? 14.639 -13.480 -33.629 1.00 92.75 219 LEU A O 1
ATOM 1746 N N . ILE A 1 220 ? 13.828 -12.017 -32.124 1.00 92.38 220 ILE A N 1
ATOM 1747 C CA . ILE A 1 220 ? 13.543 -10.942 -33.090 1.00 92.38 220 ILE A CA 1
ATOM 1748 C C . ILE A 1 220 ? 14.814 -10.555 -33.858 1.00 92.38 220 ILE A C 1
ATOM 1750 O O . ILE A 1 220 ? 14.806 -10.450 -35.084 1.00 92.38 220 ILE A O 1
ATOM 1754 N N . GLN A 1 221 ? 15.937 -10.399 -33.153 1.00 91.06 221 GLN A N 1
ATOM 1755 C CA . GLN A 1 221 ? 17.214 -10.087 -33.790 1.00 91.06 221 GLN A CA 1
ATOM 1756 C C . GLN A 1 221 ? 17.714 -11.212 -34.707 1.00 91.06 221 GLN A C 1
ATOM 1758 O O . GLN A 1 221 ? 18.291 -10.929 -35.755 1.00 91.06 221 GLN A O 1
ATOM 1763 N N . CYS A 1 222 ? 17.544 -12.479 -34.323 1.00 89.06 222 CYS A N 1
ATOM 1764 C CA . CYS A 1 222 ? 17.939 -13.631 -35.132 1.00 89.06 222 CYS A CA 1
ATOM 1765 C C . CYS A 1 222 ? 17.065 -13.774 -36.380 1.00 89.06 222 CYS A C 1
ATOM 1767 O O . CYS A 1 222 ? 17.619 -14.006 -37.450 1.00 89.06 222 CYS A O 1
ATOM 1769 N N . VAL A 1 223 ? 15.750 -13.557 -36.261 1.00 91.12 223 VAL A N 1
ATOM 1770 C CA . VAL A 1 223 ? 14.814 -13.499 -37.397 1.00 91.12 223 VAL A CA 1
ATOM 1771 C C . VAL A 1 223 ? 15.269 -12.433 -38.385 1.00 91.12 223 VAL A C 1
ATOM 1773 O O . VAL A 1 223 ? 15.534 -12.742 -39.544 1.00 91.12 223 VAL A O 1
ATOM 1776 N N . TRP A 1 224 ? 15.467 -11.199 -37.914 1.00 89.06 224 TRP A N 1
ATOM 1777 C CA . TRP A 1 224 ? 15.882 -10.099 -38.781 1.00 89.06 224 TRP A CA 1
ATOM 1778 C C . TRP A 1 224 ? 17.249 -10.350 -39.430 1.00 89.06 224 TRP A C 1
ATOM 1780 O O . TRP A 1 224 ? 17.417 -10.117 -40.619 1.00 89.06 224 TRP A O 1
ATOM 1790 N N . ARG A 1 225 ? 18.225 -10.896 -38.690 1.00 86.12 225 ARG A N 1
ATOM 1791 C CA . ARG A 1 225 ? 19.549 -11.245 -39.241 1.00 86.12 225 ARG A CA 1
ATOM 1792 C C . ARG A 1 225 ? 19.511 -12.411 -40.229 1.00 86.12 225 ARG A C 1
ATOM 1794 O O . ARG A 1 225 ? 20.409 -12.487 -41.066 1.00 86.12 225 ARG A O 1
ATOM 1801 N N . SER A 1 226 ? 18.551 -13.329 -40.104 1.00 85.38 226 SER A N 1
ATOM 1802 C CA . SER A 1 226 ? 18.342 -14.402 -41.083 1.00 85.38 226 SER A CA 1
ATOM 1803 C C . SER A 1 226 ? 17.684 -13.870 -42.354 1.00 85.38 226 SER A C 1
ATOM 1805 O O . SER A 1 226 ? 18.182 -14.153 -43.435 1.00 85.38 226 SER A O 1
ATOM 1807 N N . TYR A 1 227 ? 16.678 -13.003 -42.214 1.00 85.75 227 TYR A N 1
ATOM 1808 C CA . TYR A 1 227 ? 16.013 -12.324 -43.326 1.00 85.75 227 TYR A CA 1
ATOM 1809 C C . TYR A 1 227 ? 16.968 -11.394 -44.089 1.00 85.75 227 TYR A C 1
ATOM 1811 O O . TYR A 1 227 ? 17.073 -11.449 -45.304 1.00 85.75 227 TYR A O 1
ATOM 1819 N N . ALA A 1 228 ? 17.761 -10.591 -43.376 1.00 83.06 228 ALA A N 1
ATOM 1820 C CA . ALA A 1 228 ? 18.711 -9.665 -43.989 1.00 83.06 228 ALA A CA 1
ATOM 1821 C C . ALA A 1 228 ? 19.902 -10.355 -44.690 1.00 83.06 228 ALA A C 1
ATOM 1823 O O . ALA A 1 228 ? 20.665 -9.675 -45.376 1.00 83.06 228 ALA A O 1
ATOM 1824 N N . ALA A 1 229 ? 20.086 -11.668 -44.495 1.00 78.25 229 ALA A N 1
ATOM 1825 C CA . ALA A 1 229 ? 21.100 -12.490 -45.167 1.00 78.25 229 ALA A CA 1
ATOM 1826 C C . ALA A 1 229 ? 20.541 -13.289 -46.362 1.00 78.25 229 ALA A C 1
ATOM 1828 O O . ALA A 1 229 ? 21.242 -14.154 -46.903 1.00 78.25 229 ALA A O 1
ATOM 1829 N N . ASP A 1 230 ? 19.284 -13.035 -46.731 1.00 78.88 230 ASP A N 1
ATOM 1830 C CA . ASP A 1 230 ? 18.659 -13.599 -47.920 1.00 78.88 230 ASP A CA 1
ATOM 1831 C C . ASP A 1 230 ? 19.335 -13.098 -49.208 1.00 78.88 230 ASP A C 1
ATOM 1833 O O . ASP A 1 230 ? 20.017 -12.073 -49.208 1.00 78.88 230 ASP A O 1
ATOM 1837 N N . GLU A 1 231 ? 19.181 -13.845 -50.297 1.00 69.06 231 GLU A N 1
ATOM 1838 C CA . GLU A 1 231 ? 19.855 -13.596 -51.580 1.00 69.06 231 GLU A CA 1
ATOM 1839 C C . GLU A 1 231 ? 19.454 -12.265 -52.206 1.00 69.06 231 GLU A C 1
ATOM 1841 O O . GLU A 1 231 ? 20.291 -11.546 -52.742 1.00 69.06 231 GLU A O 1
ATOM 1846 N N . ASN A 1 232 ? 18.187 -11.901 -52.022 1.00 69.06 232 ASN A N 1
ATOM 1847 C CA . ASN A 1 232 ? 17.592 -10.681 -52.553 1.00 69.06 232 ASN A CA 1
ATOM 1848 C C . ASN A 1 232 ? 17.791 -9.467 -51.622 1.00 69.06 232 ASN A C 1
ATOM 1850 O O . ASN A 1 232 ? 17.310 -8.371 -51.907 1.00 69.06 232 ASN A O 1
ATOM 1854 N N . SER A 1 233 ? 18.462 -9.639 -50.475 1.00 67.38 233 SER A N 1
ATOM 1855 C CA . SER A 1 233 ? 18.611 -8.593 -49.458 1.00 67.38 233 SER A CA 1
ATOM 1856 C C . SER A 1 233 ? 19.877 -7.755 -49.669 1.00 67.38 233 SER A C 1
ATOM 1858 O O . SER A 1 233 ? 21.002 -8.224 -49.510 1.00 67.38 233 SER A O 1
ATOM 1860 N N . VAL A 1 234 ? 19.693 -6.452 -49.899 1.00 61.66 234 VAL A N 1
ATOM 1861 C CA . VAL A 1 234 ? 20.755 -5.463 -50.199 1.00 61.66 234 VAL A CA 1
ATOM 1862 C C . VAL A 1 234 ? 21.515 -4.963 -48.950 1.00 61.66 234 VAL A C 1
ATOM 1864 O O . VAL A 1 234 ? 22.180 -3.925 -48.955 1.00 61.66 234 VAL A O 1
ATOM 1867 N N . SER A 1 235 ? 21.395 -5.652 -47.812 1.00 66.88 235 SER A N 1
ATOM 1868 C CA . SER A 1 235 ? 21.868 -5.135 -46.521 1.00 66.88 235 SER A CA 1
ATOM 1869 C C . SER A 1 235 ? 23.384 -5.288 -46.322 1.00 66.88 235 SER A C 1
ATOM 1871 O O . SER A 1 235 ? 23.859 -6.202 -45.649 1.00 66.88 235 SER A O 1
ATOM 1873 N N . VAL A 1 236 ? 24.167 -4.324 -46.816 1.00 65.19 236 VAL A N 1
ATOM 1874 C CA . VAL A 1 236 ? 25.636 -4.241 -46.636 1.00 65.19 236 VAL A CA 1
ATOM 1875 C C . VAL A 1 236 ? 26.048 -4.276 -45.154 1.00 65.19 236 VAL A C 1
ATOM 1877 O O . VAL A 1 236 ? 27.025 -4.923 -44.772 1.00 65.19 236 VAL A O 1
ATOM 1880 N N . ALA A 1 237 ? 25.273 -3.633 -44.272 1.00 69.62 237 ALA A N 1
ATOM 1881 C CA . ALA A 1 237 ? 25.543 -3.575 -42.830 1.00 69.62 237 ALA A CA 1
ATOM 1882 C C . ALA A 1 237 ? 25.545 -4.956 -42.146 1.00 69.62 237 ALA A C 1
ATOM 1884 O O . ALA A 1 237 ? 26.199 -5.148 -41.118 1.00 69.62 237 ALA A O 1
ATOM 1885 N N . THR A 1 238 ? 24.837 -5.920 -42.729 1.00 73.62 238 THR A N 1
ATOM 1886 C CA . THR A 1 238 ? 24.659 -7.269 -42.194 1.00 73.62 238 THR A CA 1
ATOM 1887 C C . THR A 1 238 ? 25.910 -8.138 -42.356 1.00 73.62 238 THR A C 1
ATOM 1889 O O . THR A 1 238 ? 26.127 -9.061 -41.562 1.00 73.62 238 THR A O 1
ATOM 1892 N N . TRP A 1 239 ? 26.758 -7.811 -43.332 1.00 73.69 239 TRP A N 1
ATOM 1893 C CA . TRP A 1 239 ? 27.963 -8.563 -43.680 1.00 73.69 239 TRP A CA 1
ATOM 1894 C C . TRP A 1 239 ? 29.238 -7.987 -43.047 1.00 73.69 239 TRP A C 1
ATOM 1896 O O . TRP A 1 239 ? 30.152 -8.746 -42.726 1.00 73.69 239 TRP A O 1
ATOM 1906 N N . LYS A 1 240 ? 29.262 -6.681 -42.729 1.00 75.38 240 LYS A N 1
ATOM 1907 C CA . LYS A 1 240 ? 30.403 -5.975 -42.100 1.00 75.38 240 LYS A CA 1
ATOM 1908 C C . LYS A 1 240 ? 31.046 -6.685 -40.888 1.00 75.38 240 LYS A C 1
ATOM 1910 O O . LYS A 1 240 ? 32.273 -6.667 -40.790 1.00 75.38 240 LYS A O 1
ATOM 1915 N N . PRO A 1 241 ? 30.300 -7.313 -39.953 1.00 74.12 241 PRO A N 1
ATOM 1916 C CA . PRO A 1 241 ? 30.915 -8.023 -38.826 1.00 74.12 241 PRO A CA 1
ATOM 1917 C C . PRO A 1 241 ? 31.743 -9.249 -39.238 1.00 74.12 241 PRO A C 1
ATOM 1919 O O . PRO A 1 241 ? 32.706 -9.584 -38.556 1.00 74.12 241 PRO A O 1
ATOM 1922 N N . HIS A 1 242 ? 31.378 -9.913 -40.338 1.00 71.50 242 HIS A N 1
ATOM 1923 C CA . HIS A 1 242 ? 32.093 -11.088 -40.840 1.00 71.50 242 HIS A CA 1
ATOM 1924 C C . HIS A 1 242 ? 33.366 -10.699 -41.596 1.00 71.50 242 HIS A C 1
ATOM 1926 O O . HIS A 1 242 ? 34.375 -11.379 -41.437 1.00 71.50 242 HIS A O 1
ATOM 1932 N N . LEU A 1 243 ? 33.356 -9.567 -42.312 1.00 67.25 243 LEU A N 1
ATOM 1933 C CA . LEU A 1 243 ? 34.573 -8.993 -42.900 1.00 67.25 243 LEU A CA 1
ATOM 1934 C C . LEU A 1 243 ? 35.622 -8.701 -41.816 1.00 67.25 243 LEU A C 1
ATOM 1936 O O . LEU A 1 243 ? 36.746 -9.183 -41.898 1.00 67.25 243 LEU A O 1
ATOM 1940 N N . LYS A 1 244 ? 35.236 -8.029 -40.721 1.00 62.84 244 LYS A N 1
ATOM 1941 C CA . LYS A 1 244 ? 36.148 -7.753 -39.590 1.00 62.84 244 LYS A CA 1
ATOM 1942 C C . LYS A 1 244 ? 36.749 -9.014 -38.957 1.00 62.84 244 LYS A C 1
ATOM 1944 O O . LYS A 1 244 ? 37.899 -8.982 -38.534 1.00 62.84 244 LYS A O 1
ATOM 1949 N N . ALA A 1 245 ? 35.990 -10.109 -38.891 1.00 60.38 245 ALA A N 1
ATOM 1950 C CA . ALA A 1 245 ? 36.471 -11.376 -38.340 1.00 60.38 245 ALA A CA 1
ATOM 1951 C C . ALA A 1 245 ? 37.481 -12.080 -39.267 1.00 60.38 245 ALA A C 1
ATOM 1953 O O . ALA A 1 245 ? 38.442 -12.679 -38.784 1.00 60.38 245 ALA A O 1
ATOM 1954 N N . LEU A 1 246 ? 37.309 -11.969 -40.588 1.00 58.59 246 LEU A N 1
ATOM 1955 C CA . LEU A 1 246 ? 38.273 -12.483 -41.568 1.00 58.59 246 LEU A CA 1
ATOM 1956 C C . LEU A 1 246 ? 39.613 -11.741 -41.482 1.00 58.59 246 LEU A C 1
ATOM 1958 O O . LEU A 1 246 ? 40.660 -12.384 -41.508 1.00 58.59 246 LEU A O 1
ATOM 1962 N N . HIS A 1 247 ? 39.589 -10.422 -41.255 1.00 53.56 247 HIS A N 1
ATOM 1963 C CA . HIS A 1 247 ? 40.807 -9.627 -41.047 1.00 53.56 247 HIS A CA 1
ATOM 1964 C C . HIS A 1 247 ? 41.611 -10.058 -39.810 1.00 53.56 247 HIS A C 1
ATOM 1966 O O . HIS A 1 247 ? 42.834 -10.003 -39.832 1.00 53.56 247 HIS A O 1
ATOM 1972 N N . THR A 1 248 ? 40.961 -10.537 -38.744 1.00 52.22 248 THR A N 1
ATOM 1973 C CA . THR A 1 248 ? 41.670 -11.071 -37.564 1.00 52.22 248 THR A CA 1
ATOM 1974 C C . THR A 1 248 ? 42.223 -12.487 -37.753 1.00 52.22 248 THR A C 1
ATOM 1976 O O . THR A 1 248 ? 43.053 -12.929 -36.958 1.00 52.22 248 THR A O 1
ATOM 1979 N N . CYS A 1 249 ? 41.763 -13.214 -38.775 1.00 43.81 249 CYS A N 1
ATOM 1980 C CA . CYS A 1 249 ? 42.103 -14.620 -38.996 1.00 43.81 249 CYS A CA 1
ATOM 1981 C C . CYS A 1 249 ? 43.065 -14.862 -40.167 1.00 43.81 249 CYS A C 1
ATOM 1983 O O . CYS A 1 249 ? 43.577 -15.975 -40.266 1.00 43.81 249 CYS A O 1
ATOM 1985 N N . SER A 1 250 ? 43.341 -13.868 -41.015 1.00 37.06 250 SER A N 1
ATOM 1986 C CA . SER A 1 250 ? 44.258 -14.021 -42.149 1.00 37.06 250 SER A CA 1
ATOM 1987 C C . SER A 1 250 ? 45.681 -13.561 -41.798 1.00 37.06 250 SER A C 1
ATOM 1989 O O . SER A 1 250 ? 45.892 -12.366 -41.591 1.00 37.06 250 SER A O 1
ATOM 1991 N N . PRO A 1 251 ? 46.688 -14.456 -41.729 1.00 44.00 251 PRO A N 1
ATOM 1992 C CA . PRO A 1 251 ? 48.082 -14.063 -41.814 1.00 44.00 251 PRO A CA 1
ATOM 1993 C C . PRO A 1 251 ? 48.447 -14.032 -43.301 1.00 44.00 251 PRO A C 1
ATOM 1995 O O . PRO A 1 251 ? 48.965 -15.009 -43.840 1.00 44.00 251 PRO A O 1
ATOM 1998 N N . THR A 1 252 ? 48.141 -12.946 -44.007 1.00 39.12 252 THR A N 1
ATOM 1999 C CA . THR A 1 252 ? 48.647 -12.792 -45.375 1.00 39.12 252 THR A CA 1
ATOM 2000 C C . THR A 1 252 ? 50.144 -12.522 -45.310 1.00 39.12 252 THR A C 1
ATOM 2002 O O . THR A 1 252 ? 50.571 -11.407 -45.012 1.00 39.12 252 THR A O 1
ATOM 2005 N N . LYS A 1 253 ? 50.936 -13.566 -45.584 1.00 39.22 253 LYS A N 1
ATOM 2006 C CA . LYS A 1 253 ? 52.300 -13.434 -46.099 1.00 39.22 253 LYS A CA 1
ATOM 2007 C C . LYS A 1 253 ? 52.263 -12.475 -47.294 1.00 39.22 253 LYS A C 1
ATOM 2009 O O . LYS A 1 253 ? 51.582 -12.761 -48.275 1.00 39.22 253 LYS A O 1
ATOM 2014 N N . LYS A 1 254 ? 52.989 -11.365 -47.207 1.00 33.12 254 LYS A N 1
ATOM 2015 C CA . LYS A 1 254 ? 53.506 -10.660 -48.380 1.00 33.12 254 LYS A CA 1
ATOM 2016 C C . LYS A 1 254 ? 54.983 -11.018 -48.461 1.00 33.12 254 LYS A C 1
ATOM 2018 O O . LYS A 1 254 ? 55.741 -10.644 -47.573 1.00 33.12 254 LYS A O 1
ATOM 2023 N N . ASP A 1 255 ? 55.348 -11.780 -49.486 1.00 34.44 255 ASP A N 1
ATOM 2024 C CA . ASP A 1 255 ? 56.729 -11.854 -49.946 1.00 34.44 255 ASP A CA 1
ATOM 2025 C C . ASP A 1 255 ? 57.090 -10.493 -50.547 1.00 34.44 255 ASP A C 1
ATOM 2027 O O . ASP A 1 255 ? 56.562 -10.101 -51.585 1.00 34.44 255 ASP A O 1
ATOM 2031 N N . GLN A 1 256 ? 57.954 -9.764 -49.852 1.00 29.83 256 GLN A N 1
ATOM 2032 C CA . GLN A 1 256 ? 58.986 -8.905 -50.423 1.00 29.83 256 GLN A CA 1
ATOM 2033 C C . GLN A 1 256 ? 60.058 -8.763 -49.344 1.00 29.83 256 GLN A C 1
ATOM 2035 O O . GLN A 1 256 ? 59.747 -8.529 -48.177 1.00 29.83 256 GLN A O 1
ATOM 2040 N N . GLY A 1 257 ? 61.290 -9.089 -49.729 1.00 39.00 257 GLY A N 1
ATOM 2041 C CA . GLY A 1 257 ? 62.375 -9.399 -48.814 1.00 39.00 257 GLY A CA 1
ATOM 2042 C C . GLY A 1 257 ? 62.786 -8.226 -47.938 1.00 39.00 257 GLY A C 1
ATOM 2043 O O . GLY A 1 257 ? 62.915 -7.113 -48.420 1.00 39.00 257 GLY A O 1
ATOM 2044 N N . GLU A 1 258 ? 63.024 -8.531 -46.667 1.00 28.58 258 GLU A N 1
ATOM 2045 C CA . GLU A 1 258 ? 64.116 -8.005 -45.849 1.00 28.58 258 GLU A CA 1
ATOM 2046 C C . GLU A 1 258 ? 64.150 -8.798 -44.536 1.00 28.58 258 GLU A C 1
ATOM 2048 O O . GLU A 1 258 ? 63.120 -9.203 -43.987 1.00 28.58 258 GLU A O 1
ATOM 2053 N N . SER A 1 259 ? 65.355 -9.122 -44.072 1.00 36.41 259 SER A N 1
ATOM 2054 C CA . SER A 1 259 ? 65.571 -9.976 -42.911 1.00 36.41 259 SER A CA 1
ATOM 2055 C C . SER A 1 259 ? 65.120 -9.283 -41.624 1.00 36.41 259 SER A C 1
ATOM 2057 O O . SER A 1 259 ? 65.759 -8.337 -41.170 1.00 36.41 259 SER A O 1
ATOM 2059 N N . ALA A 1 260 ? 64.081 -9.805 -40.977 1.00 28.94 260 ALA A N 1
ATOM 2060 C CA . ALA A 1 260 ? 63.833 -9.550 -39.564 1.00 28.94 260 ALA A CA 1
ATOM 2061 C C . ALA A 1 260 ? 63.215 -10.791 -38.906 1.00 28.94 260 ALA A C 1
ATOM 2063 O O . ALA A 1 260 ? 62.182 -11.321 -39.317 1.00 28.94 260 ALA A O 1
ATOM 2064 N N . THR A 1 261 ? 63.905 -11.278 -37.884 1.00 31.30 261 THR A N 1
ATOM 2065 C CA . THR A 1 261 ? 63.608 -12.443 -37.051 1.00 31.30 261 THR A CA 1
ATOM 2066 C C . THR A 1 261 ? 62.173 -12.423 -36.508 1.00 31.30 261 THR A C 1
ATOM 2068 O O . THR A 1 261 ? 61.817 -11.648 -35.625 1.00 31.30 261 THR A O 1
ATOM 2071 N N . SER A 1 262 ? 61.329 -13.323 -37.023 1.00 29.23 262 SER A N 1
ATOM 2072 C CA . SER A 1 262 ? 59.930 -13.481 -36.615 1.00 29.23 262 SER A CA 1
ATOM 2073 C C . SER A 1 262 ? 59.804 -14.393 -35.386 1.00 29.23 262 SER A C 1
ATOM 2075 O O . SER A 1 262 ? 59.885 -15.618 -35.492 1.00 29.23 262 SER A O 1
ATOM 2077 N N . GLN A 1 263 ? 59.554 -13.814 -34.208 1.00 32.62 263 GLN A N 1
ATOM 2078 C CA . GLN A 1 263 ? 59.026 -14.562 -33.063 1.00 32.62 263 GLN A CA 1
ATOM 2079 C C . GLN A 1 263 ? 57.529 -14.838 -33.286 1.00 32.62 263 GLN A C 1
ATOM 2081 O O . GLN A 1 263 ? 56.680 -13.955 -33.161 1.00 32.62 263 GLN A O 1
ATOM 2086 N N . LYS A 1 264 ? 57.186 -16.087 -33.625 1.00 32.84 264 LYS A N 1
ATOM 2087 C CA . LYS A 1 264 ? 55.796 -16.564 -33.695 1.00 32.84 264 LYS A CA 1
ATOM 2088 C C . LYS A 1 264 ? 55.126 -16.463 -32.317 1.00 32.84 264 LYS A C 1
ATOM 2090 O O . LYS A 1 264 ? 55.461 -17.221 -31.410 1.00 32.84 264 LYS A O 1
ATOM 2095 N N . LEU A 1 265 ? 54.103 -15.618 -32.185 1.00 35.50 265 LEU A N 1
ATOM 2096 C CA . LEU A 1 265 ? 53.148 -15.708 -31.075 1.00 35.50 265 LEU A CA 1
ATOM 2097 C C . LEU A 1 265 ? 52.290 -16.974 -31.231 1.00 35.50 265 LEU A C 1
ATOM 2099 O O . LEU A 1 265 ? 51.585 -17.160 -32.227 1.00 35.50 265 LEU A O 1
ATOM 2103 N N . SER A 1 266 ? 52.385 -17.855 -30.236 1.00 37.34 266 SER A N 1
ATOM 2104 C CA . SER A 1 266 ? 51.706 -19.149 -30.179 1.00 37.34 266 SER A CA 1
ATOM 2105 C C . SER A 1 266 ? 50.185 -18.997 -30.049 1.00 37.34 266 SER A C 1
ATOM 2107 O O . SER A 1 266 ? 49.673 -18.056 -29.441 1.00 37.34 266 SER A O 1
ATOM 2109 N N . PHE A 1 267 ? 49.448 -19.983 -30.573 1.00 39.38 267 PHE A N 1
ATOM 2110 C CA . PHE A 1 267 ? 47.984 -20.145 -30.510 1.00 39.38 267 PHE A CA 1
ATOM 2111 C C . PHE A 1 267 ? 47.378 -19.876 -29.111 1.00 39.38 267 PHE A C 1
ATOM 2113 O O . PHE A 1 267 ? 46.228 -19.449 -28.987 1.00 39.38 267 PHE A O 1
ATOM 2120 N N . LYS A 1 268 ? 48.190 -20.041 -28.060 1.00 42.72 268 LYS A N 1
ATOM 2121 C CA . LYS A 1 268 ? 47.897 -19.746 -26.651 1.00 42.72 268 LYS A CA 1
ATOM 2122 C C . LYS A 1 268 ? 47.462 -18.292 -26.386 1.00 42.72 268 LYS A C 1
ATOM 2124 O O . LYS A 1 268 ? 46.609 -18.089 -25.520 1.00 42.72 268 LYS A O 1
ATOM 2129 N N . ASP A 1 269 ? 47.950 -17.307 -27.145 1.00 35.72 269 ASP A N 1
ATOM 2130 C CA . ASP A 1 269 ? 47.587 -15.892 -26.944 1.00 35.72 269 ASP A CA 1
ATOM 2131 C C . ASP A 1 269 ? 46.288 -15.479 -27.654 1.00 35.72 269 ASP A C 1
ATOM 2133 O O . ASP A 1 269 ? 45.592 -14.572 -27.193 1.00 35.72 269 ASP A O 1
ATOM 2137 N N . ARG A 1 270 ? 45.863 -16.210 -28.696 1.00 46.31 270 ARG A N 1
ATOM 2138 C CA . ARG A 1 270 ? 44.581 -15.952 -29.388 1.00 46.31 270 ARG A CA 1
ATOM 2139 C C . ARG A 1 270 ? 43.367 -16.415 -28.581 1.00 46.31 270 ARG A C 1
ATOM 2141 O O . ARG A 1 270 ? 42.325 -15.767 -28.618 1.00 46.31 270 ARG A O 1
ATOM 2148 N N . VAL A 1 271 ? 43.503 -17.487 -27.798 1.00 38.97 271 VAL A N 1
ATOM 2149 C CA . VAL A 1 271 ? 42.410 -18.016 -26.954 1.00 38.97 271 VAL A CA 1
ATOM 2150 C C . VAL A 1 271 ? 42.146 -17.124 -25.731 1.00 38.97 271 VAL A C 1
ATOM 2152 O O . VAL A 1 271 ? 41.026 -17.075 -25.224 1.00 38.97 271 VAL A O 1
ATOM 2155 N N . ARG A 1 272 ? 43.139 -16.345 -25.283 1.00 37.06 272 ARG A N 1
ATOM 2156 C CA . ARG A 1 272 ? 42.995 -15.431 -24.138 1.00 37.06 272 ARG A CA 1
ATOM 2157 C C . ARG A 1 272 ? 42.123 -14.203 -24.461 1.00 37.06 272 ARG A C 1
ATOM 2159 O O . ARG A 1 272 ? 41.485 -13.672 -23.559 1.00 37.06 272 ARG A O 1
ATOM 2166 N N . MET A 1 273 ? 42.022 -13.809 -25.734 1.00 34.53 273 MET A N 1
ATOM 2167 C CA . MET A 1 273 ? 41.229 -12.650 -26.184 1.00 34.53 273 MET A CA 1
ATOM 2168 C C . MET A 1 273 ? 39.739 -12.950 -26.436 1.00 34.53 273 MET A C 1
ATOM 2170 O O . MET A 1 273 ? 38.948 -12.022 -26.587 1.00 34.53 273 MET A O 1
ATOM 2174 N N . ALA A 1 274 ? 39.333 -14.225 -26.463 1.00 32.31 274 ALA A N 1
ATOM 2175 C CA . ALA A 1 274 ? 37.947 -14.639 -26.716 1.00 32.31 274 ALA A CA 1
ATOM 2176 C C . ALA A 1 274 ? 37.154 -15.006 -25.441 1.00 32.31 274 ALA A C 1
ATOM 2178 O O . ALA A 1 274 ? 35.968 -15.326 -25.529 1.00 32.31 274 ALA A O 1
ATOM 2179 N N . SER A 1 275 ? 37.774 -14.946 -24.254 1.00 26.14 275 SER A N 1
ATOM 2180 C CA . SER A 1 275 ? 37.113 -15.226 -22.972 1.00 26.14 275 SER A CA 1
ATOM 2181 C C . SER A 1 275 ? 36.756 -13.927 -22.237 1.00 26.14 275 SER A C 1
ATOM 2183 O O . SER A 1 275 ? 37.639 -13.100 -21.997 1.00 26.14 275 SER A O 1
ATOM 2185 N N . PRO A 1 276 ? 35.494 -13.707 -21.830 1.00 40.69 276 PRO A N 1
ATOM 2186 C CA . PRO A 1 276 ? 35.124 -12.511 -21.097 1.00 40.69 276 PRO A CA 1
ATOM 2187 C C . PRO A 1 276 ? 35.421 -12.704 -19.603 1.00 40.69 276 PRO A C 1
ATOM 2189 O O . PRO A 1 276 ? 34.497 -12.970 -18.841 1.00 40.69 276 PRO A O 1
ATOM 2192 N N . ARG A 1 277 ? 36.687 -12.574 -19.166 1.00 33.22 277 ARG A N 1
ATOM 2193 C CA . ARG A 1 277 ? 37.037 -12.074 -17.812 1.00 33.22 277 ARG A CA 1
ATOM 2194 C C . ARG A 1 277 ? 38.538 -12.033 -17.520 1.00 33.22 277 ARG A C 1
ATOM 2196 O O . ARG A 1 277 ? 39.228 -13.035 -17.659 1.00 33.22 277 ARG A O 1
ATOM 2203 N N . GLY A 1 278 ? 38.968 -10.896 -16.964 1.00 30.94 278 GLY A N 1
ATOM 2204 C CA . GLY A 1 278 ? 40.198 -10.773 -16.178 1.00 30.94 278 GLY A CA 1
ATOM 2205 C C . GLY A 1 278 ? 40.998 -9.502 -16.457 1.00 30.94 278 GLY A C 1
ATOM 2206 O O . GLY A 1 278 ? 42.114 -9.594 -16.953 1.00 30.94 278 GLY A O 1
ATOM 2207 N N . GLN A 1 279 ? 40.467 -8.313 -16.144 1.00 29.91 279 GLN A N 1
ATOM 2208 C CA . GLN A 1 279 ? 41.336 -7.143 -15.972 1.00 29.91 279 GLN A CA 1
ATOM 2209 C C . GLN A 1 279 ? 42.153 -7.350 -14.694 1.00 29.91 279 GLN A C 1
ATOM 2211 O O . GLN A 1 279 ? 41.632 -7.240 -13.587 1.00 29.91 279 GLN A O 1
ATOM 2216 N N . SER A 1 280 ? 43.428 -7.685 -14.872 1.00 27.80 280 SER A N 1
ATOM 2217 C CA . SER A 1 280 ? 44.450 -7.583 -13.838 1.00 27.80 280 SER A CA 1
ATOM 2218 C C . SER A 1 280 ? 44.577 -6.116 -13.430 1.00 27.80 280 SER A C 1
ATOM 2220 O O . SER A 1 280 ? 44.916 -5.267 -14.255 1.00 27.80 280 SER A O 1
ATOM 2222 N N . ILE A 1 281 ? 44.290 -5.815 -12.166 1.00 31.06 281 ILE A N 1
ATOM 2223 C CA . ILE A 1 281 ? 44.520 -4.500 -11.570 1.00 31.06 281 ILE A CA 1
ATOM 2224 C C . ILE A 1 281 ? 46.036 -4.304 -11.497 1.00 31.06 281 ILE A C 1
ATOM 2226 O O . ILE A 1 281 ? 46.722 -4.988 -10.744 1.00 31.06 281 ILE A O 1
ATOM 2230 N N . LYS A 1 282 ? 46.572 -3.390 -12.309 1.00 28.23 282 LYS A N 1
ATOM 2231 C CA . LYS A 1 282 ? 47.940 -2.888 -12.163 1.00 28.23 282 LYS A CA 1
ATOM 2232 C C . LYS A 1 282 ? 47.889 -1.794 -11.092 1.00 28.23 282 LYS A C 1
ATOM 2234 O O . LYS A 1 282 ? 47.460 -0.677 -11.370 1.00 28.23 282 LYS A O 1
ATOM 2239 N N . SER A 1 283 ? 48.239 -2.138 -9.855 1.00 27.17 283 SER A N 1
ATOM 2240 C CA . SER A 1 283 ? 48.404 -1.170 -8.770 1.00 27.17 283 SER A CA 1
ATOM 2241 C C . SER A 1 283 ? 49.652 -0.329 -9.028 1.00 27.17 283 SER A C 1
ATOM 2243 O O . SER A 1 283 ? 50.749 -0.857 -9.207 1.00 27.17 283 SER A O 1
ATOM 2245 N N . ARG A 1 284 ? 49.467 0.989 -9.062 1.00 28.25 284 ARG A N 1
ATOM 2246 C CA . ARG A 1 284 ? 50.524 1.993 -9.165 1.00 28.25 284 ARG A CA 1
ATOM 2247 C C . ARG A 1 284 ? 51.345 1.987 -7.872 1.00 28.25 284 ARG A C 1
ATOM 2249 O O . ARG A 1 284 ? 50.796 2.249 -6.808 1.00 28.25 284 ARG A O 1
ATOM 2256 N N . GLN A 1 285 ? 52.636 1.681 -7.983 1.00 25.25 285 GLN A N 1
ATOM 2257 C CA . GLN A 1 285 ? 53.635 1.934 -6.946 1.00 25.25 285 GLN A CA 1
ATOM 2258 C C . GLN A 1 285 ? 53.756 3.444 -6.706 1.00 25.25 285 GLN A C 1
ATOM 2260 O O . GLN A 1 285 ? 54.000 4.207 -7.641 1.00 25.25 285 GLN A O 1
ATOM 2265 N N . THR A 1 286 ? 53.643 3.845 -5.444 1.00 26.83 286 THR A N 1
ATOM 2266 C CA . THR A 1 286 ? 54.299 5.031 -4.888 1.00 26.83 286 THR A CA 1
ATOM 2267 C C . THR A 1 286 ? 55.025 4.585 -3.625 1.00 26.83 286 THR A C 1
ATOM 2269 O O . THR A 1 286 ? 54.422 4.014 -2.721 1.00 26.83 286 THR A O 1
ATOM 2272 N N . SER A 1 287 ? 56.335 4.794 -3.637 1.00 23.66 287 SER A N 1
ATOM 2273 C CA . SER A 1 287 ? 57.313 4.597 -2.568 1.00 23.66 287 SER A CA 1
ATOM 2274 C C . SER A 1 287 ? 56.976 5.371 -1.293 1.00 23.66 287 SER A C 1
ATOM 2276 O O . SER A 1 287 ? 56.663 6.546 -1.431 1.00 23.66 287 SER A O 1
ATOM 2278 N N . VAL A 1 288 ? 57.146 4.761 -0.108 1.00 27.72 288 VAL A N 1
ATOM 2279 C CA . VAL A 1 288 ? 57.869 5.296 1.074 1.00 27.72 288 VAL A CA 1
ATOM 2280 C C . VAL A 1 288 ? 58.245 4.111 2.000 1.00 27.72 288 VAL A C 1
ATOM 2282 O O . VAL A 1 288 ? 57.521 3.129 2.118 1.00 27.72 288 VAL A O 1
ATOM 2285 N N . THR A 1 289 ? 59.434 4.245 2.574 1.00 25.62 289 THR A N 1
ATOM 2286 C CA . THR A 1 289 ? 60.322 3.451 3.444 1.00 25.62 289 THR A CA 1
ATOM 2287 C C . THR A 1 289 ? 59.785 2.769 4.728 1.00 25.62 289 THR A C 1
ATOM 2289 O O . THR A 1 289 ? 59.038 3.370 5.489 1.00 25.62 289 THR A O 1
ATOM 2292 N N . ASP A 1 290 ? 60.326 1.561 4.985 1.00 24.25 290 ASP A N 1
ATOM 2293 C CA . ASP A 1 290 ? 60.905 1.004 6.238 1.00 24.25 290 ASP A CA 1
ATOM 2294 C C . ASP A 1 290 ? 60.107 0.845 7.565 1.00 24.25 290 ASP A C 1
ATOM 2296 O O . ASP A 1 290 ? 59.915 1.809 8.300 1.00 24.25 290 ASP A O 1
ATOM 2300 N N . ARG A 1 291 ? 59.836 -0.426 7.961 1.00 26.00 291 ARG A N 1
ATOM 2301 C CA . ARG A 1 291 ? 60.316 -1.151 9.189 1.00 26.00 291 ARG A CA 1
ATOM 2302 C C . ARG A 1 291 ? 59.326 -2.177 9.806 1.00 26.00 291 ARG A C 1
ATOM 2304 O O . ARG A 1 291 ? 58.201 -1.840 10.136 1.00 26.00 291 ARG A O 1
ATOM 2311 N N . ARG A 1 292 ? 59.887 -3.374 10.090 1.00 24.12 292 ARG A N 1
ATOM 2312 C CA . ARG A 1 292 ? 59.644 -4.367 11.182 1.00 24.12 292 ARG A CA 1
ATOM 2313 C C . ARG A 1 292 ? 58.269 -5.060 11.383 1.00 24.12 292 ARG A C 1
ATOM 2315 O O . ARG A 1 292 ? 57.270 -4.427 11.684 1.00 24.12 292 ARG A O 1
ATOM 2322 N N . SER A 1 293 ? 58.309 -6.401 11.400 1.00 22.95 293 SER A N 1
ATOM 2323 C CA . SER A 1 293 ? 57.405 -7.338 12.125 1.00 22.95 293 SER A CA 1
ATOM 2324 C C . SER A 1 293 ? 57.945 -7.607 13.560 1.00 22.95 293 SER A C 1
ATOM 2326 O O . SER A 1 293 ? 59.030 -7.081 13.840 1.00 22.95 293 SER A O 1
ATOM 2328 N N . PRO A 1 294 ? 57.366 -8.476 14.439 1.00 37.53 294 PRO A N 1
ATOM 2329 C CA . PRO A 1 294 ? 56.125 -9.290 14.387 1.00 37.53 294 PRO A CA 1
ATOM 2330 C C . PRO A 1 294 ? 55.282 -9.282 15.705 1.00 37.53 294 PRO A C 1
ATOM 2332 O O . PRO A 1 294 ? 55.694 -8.706 16.705 1.00 37.53 294 PRO A O 1
ATOM 2335 N N . GLY A 1 295 ? 54.136 -9.984 15.750 1.00 25.03 295 GLY A N 1
ATOM 2336 C CA . GLY A 1 295 ? 53.451 -10.309 17.017 1.00 25.03 295 GLY A CA 1
ATOM 2337 C C . GLY A 1 295 ? 52.107 -11.029 16.852 1.00 25.03 295 GLY A C 1
ATOM 2338 O O . GLY A 1 295 ? 51.214 -10.516 16.189 1.00 25.03 295 GLY A O 1
ATOM 2339 N N . ALA A 1 296 ? 52.003 -12.229 17.425 1.00 27.12 296 ALA A N 1
ATOM 2340 C CA . ALA A 1 296 ? 50.840 -13.117 17.444 1.00 27.12 296 ALA A CA 1
ATOM 2341 C C . ALA A 1 296 ? 49.770 -12.674 18.461 1.00 27.12 296 ALA A C 1
ATOM 2343 O O . ALA A 1 296 ? 50.124 -12.013 19.428 1.00 27.12 296 ALA A O 1
ATOM 2344 N N . GLU A 1 297 ? 48.508 -13.093 18.277 1.00 25.44 297 GLU A N 1
ATOM 2345 C CA . GLU A 1 297 ? 47.711 -13.795 19.306 1.00 25.44 297 GLU A CA 1
ATOM 2346 C C . GLU A 1 297 ? 46.323 -14.247 18.803 1.00 25.44 297 GLU A C 1
ATOM 2348 O O . GLU A 1 297 ? 45.768 -13.726 17.836 1.00 25.44 297 GLU A O 1
ATOM 2353 N N . ILE A 1 298 ? 45.827 -15.300 19.455 1.00 27.73 298 ILE A N 1
ATOM 2354 C CA . ILE A 1 298 ? 44.650 -16.134 19.173 1.00 27.73 298 ILE A CA 1
ATOM 2355 C C . ILE A 1 298 ? 43.556 -15.816 20.204 1.00 27.73 298 ILE A C 1
ATOM 2357 O O . ILE A 1 298 ? 43.871 -15.794 21.389 1.00 27.73 298 ILE A O 1
ATOM 2361 N N . SER A 1 299 ? 42.287 -15.670 19.788 1.00 25.36 299 SER A N 1
ATOM 2362 C CA . SER A 1 299 ? 41.053 -16.084 20.523 1.00 25.36 299 SER A CA 1
ATOM 2363 C C . SER A 1 299 ? 39.785 -15.634 19.759 1.00 25.36 299 SER A C 1
ATOM 2365 O O . SER A 1 299 ? 39.639 -14.466 19.418 1.00 25.36 299 SER A O 1
ATOM 2367 N N . THR A 1 300 ? 39.016 -16.572 19.183 1.00 25.50 300 THR A N 1
ATOM 2368 C CA . THR A 1 300 ? 37.675 -17.048 19.625 1.00 25.50 300 THR A CA 1
ATOM 2369 C C . THR A 1 300 ? 36.592 -15.963 19.755 1.00 25.50 300 THR A C 1
ATOM 2371 O O . THR A 1 300 ? 36.615 -15.204 20.713 1.00 25.50 300 THR A O 1
ATOM 2374 N N . ASP A 1 301 ? 35.601 -15.913 18.852 1.00 25.44 301 ASP A N 1
ATOM 2375 C CA . ASP A 1 301 ? 34.298 -16.573 19.065 1.00 25.44 301 ASP A CA 1
ATOM 2376 C C . ASP A 1 301 ? 33.336 -16.417 17.865 1.00 25.44 301 ASP A C 1
ATOM 2378 O O . ASP A 1 301 ? 33.516 -15.566 16.991 1.00 25.44 301 ASP A O 1
ATOM 2382 N N . GLY A 1 302 ? 32.344 -17.306 17.789 1.00 26.50 302 GLY A N 1
ATOM 2383 C CA . GLY A 1 302 ? 31.507 -17.542 16.611 1.00 26.50 302 GLY A CA 1
ATOM 2384 C C . GLY A 1 302 ? 30.424 -16.501 16.283 1.00 26.50 302 GLY A C 1
ATOM 2385 O O . GLY A 1 302 ? 29.882 -15.811 17.138 1.00 26.50 302 GLY A O 1
ATOM 2386 N N . SER A 1 303 ? 30.033 -16.460 15.003 1.00 26.09 303 SER A N 1
ATOM 2387 C CA . SER A 1 303 ? 28.660 -16.148 14.572 1.00 26.09 303 SER A CA 1
ATOM 2388 C C . SER A 1 303 ? 28.418 -16.557 13.108 1.00 26.09 303 SER A C 1
ATOM 2390 O O . SER A 1 303 ? 29.282 -16.436 12.243 1.00 26.09 303 SER A O 1
ATOM 2392 N N . SER A 1 304 ? 27.221 -17.092 12.860 1.00 27.69 304 SER A N 1
ATOM 2393 C CA . SER A 1 304 ? 26.654 -17.586 11.596 1.00 27.69 304 SER A CA 1
ATOM 2394 C C . SER A 1 304 ? 26.879 -16.702 10.354 1.00 27.69 304 SER A C 1
ATOM 2396 O O . SER A 1 304 ? 26.938 -15.477 10.470 1.00 27.69 304 SER A O 1
ATOM 2398 N N . PRO A 1 305 ? 26.876 -17.266 9.124 1.00 30.41 305 PRO A N 1
ATOM 2399 C CA . PRO A 1 305 ? 27.058 -16.475 7.914 1.00 30.41 305 PRO A CA 1
ATOM 2400 C C . PRO A 1 305 ? 25.804 -15.639 7.631 1.00 30.41 305 PRO A C 1
ATOM 2402 O O . PRO A 1 305 ? 24.771 -16.127 7.166 1.00 30.41 305 PRO A O 1
ATOM 2405 N N . ALA A 1 306 ? 25.902 -14.346 7.926 1.00 26.64 306 ALA A N 1
ATOM 2406 C CA . ALA A 1 306 ? 24.890 -13.358 7.609 1.00 26.64 306 ALA A CA 1
ATOM 2407 C C . ALA A 1 306 ? 24.635 -13.280 6.093 1.00 26.64 306 ALA A C 1
ATOM 2409 O O . ALA A 1 306 ? 25.546 -13.264 5.263 1.00 26.64 306 ALA A O 1
ATOM 2410 N N . LYS A 1 307 ? 23.343 -13.191 5.757 1.00 28.30 307 LYS A N 1
ATOM 2411 C CA . LYS A 1 307 ? 22.777 -12.807 4.459 1.00 28.30 307 LYS A CA 1
ATOM 2412 C C . LYS A 1 307 ? 23.648 -11.771 3.739 1.00 28.30 307 LYS A C 1
ATOM 2414 O O . LYS A 1 307 ? 23.671 -10.601 4.112 1.00 28.30 307 LYS A O 1
ATOM 2419 N N . VAL A 1 308 ? 24.257 -12.174 2.624 1.00 24.81 308 VAL A N 1
ATOM 2420 C CA . VAL A 1 308 ? 24.844 -11.233 1.665 1.00 24.81 308 VAL A CA 1
ATOM 2421 C C . VAL A 1 308 ? 23.715 -10.431 1.023 1.00 24.81 308 VAL A C 1
ATOM 2423 O O . VAL A 1 308 ? 22.961 -10.909 0.170 1.00 24.81 308 VAL A O 1
ATOM 2426 N N . GLN A 1 309 ? 23.615 -9.178 1.447 1.00 24.80 309 GLN A N 1
ATOM 2427 C CA . GLN A 1 309 ? 22.822 -8.137 0.823 1.00 24.80 309 GLN A CA 1
ATOM 2428 C C . GLN A 1 309 ? 23.367 -7.916 -0.600 1.00 24.80 309 GLN A C 1
ATOM 2430 O O . GLN A 1 309 ? 24.385 -7.260 -0.804 1.00 24.80 309 GLN A O 1
ATOM 2435 N N . LYS A 1 310 ? 22.713 -8.502 -1.613 1.00 24.61 310 LYS A N 1
ATOM 2436 C CA . LYS A 1 310 ? 23.016 -8.226 -3.026 1.00 24.61 310 LYS A CA 1
ATOM 2437 C C . LYS A 1 310 ? 22.623 -6.784 -3.335 1.00 24.61 310 LYS A C 1
ATOM 2439 O O . LYS A 1 310 ? 21.478 -6.505 -3.693 1.00 24.61 310 LYS A O 1
ATOM 2444 N N . SER A 1 311 ? 23.581 -5.872 -3.213 1.00 23.84 311 SER A N 1
ATOM 2445 C CA . SER A 1 311 ? 23.509 -4.565 -3.846 1.00 23.84 311 SER A CA 1
ATOM 2446 C C . SER A 1 311 ? 23.369 -4.793 -5.352 1.00 23.84 311 SER A C 1
ATOM 2448 O O . SER A 1 311 ? 24.258 -5.299 -6.035 1.00 23.84 311 SER A O 1
ATOM 2450 N N . TRP A 1 312 ? 22.190 -4.479 -5.885 1.00 27.34 312 TRP A N 1
ATOM 2451 C CA . TRP A 1 312 ? 22.006 -4.328 -7.321 1.00 27.34 312 TRP A CA 1
ATOM 2452 C C . TRP A 1 312 ? 22.794 -3.091 -7.745 1.00 27.34 312 TRP A C 1
ATOM 2454 O O . TRP A 1 312 ? 22.274 -1.976 -7.763 1.00 27.34 312 TRP A O 1
ATOM 2464 N N . SER A 1 313 ? 24.079 -3.297 -8.033 1.00 25.06 313 SER A N 1
ATOM 2465 C CA . SER A 1 313 ? 24.907 -2.325 -8.727 1.00 25.06 313 SER A CA 1
ATOM 2466 C C . SER A 1 313 ? 24.328 -2.133 -10.125 1.00 25.06 313 SER A C 1
ATOM 2468 O O . SER A 1 313 ? 24.340 -3.012 -10.989 1.00 25.06 313 SER A O 1
ATOM 2470 N N . PHE A 1 314 ? 23.729 -0.965 -10.290 1.00 25.80 314 PHE A N 1
ATOM 2471 C CA . PHE A 1 314 ? 23.134 -0.439 -11.499 1.00 25.80 314 PHE A CA 1
ATOM 2472 C C . PHE A 1 314 ? 24.249 -0.054 -12.480 1.00 25.80 314 PHE A C 1
ATOM 2474 O O . PHE A 1 314 ? 24.530 1.128 -12.635 1.00 25.80 314 PHE A O 1
ATOM 2481 N N . ASN A 1 315 ? 24.929 -1.024 -13.108 1.00 29.36 315 ASN A N 1
ATOM 2482 C CA . ASN A 1 315 ? 25.877 -0.682 -14.176 1.00 29.36 315 ASN A CA 1
ATOM 2483 C C . ASN A 1 315 ? 26.150 -1.748 -15.250 1.00 29.36 315 ASN A C 1
ATOM 2485 O O . ASN A 1 315 ? 27.221 -1.743 -15.845 1.00 29.36 315 ASN A O 1
ATOM 2489 N N . ASP A 1 316 ? 25.183 -2.612 -15.568 1.00 26.20 316 ASP A N 1
ATOM 2490 C CA . ASP A 1 316 ? 25.330 -3.567 -16.684 1.00 26.20 316 ASP A CA 1
ATOM 2491 C C . ASP A 1 316 ? 24.211 -3.440 -17.722 1.00 26.20 316 ASP A C 1
ATOM 2493 O O . ASP A 1 316 ? 23.574 -4.397 -18.166 1.00 26.20 316 ASP A O 1
ATOM 2497 N N . ARG A 1 317 ? 23.916 -2.188 -18.087 1.00 30.80 317 ARG A N 1
ATOM 2498 C CA . ARG A 1 317 ? 22.862 -1.876 -19.052 1.00 30.80 317 ARG A CA 1
ATOM 2499 C C . ARG A 1 317 ? 23.266 -0.856 -20.103 1.00 30.80 317 ARG A C 1
ATOM 2501 O O . ARG A 1 317 ? 22.427 -0.066 -20.496 1.00 30.80 317 ARG A O 1
ATOM 25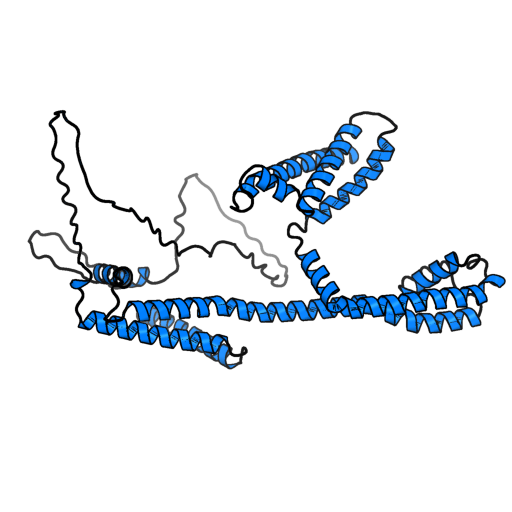08 N N . THR A 1 318 ? 24.490 -0.898 -20.623 1.00 32.09 318 THR A N 1
ATOM 2509 C CA . THR A 1 318 ? 24.824 -0.191 -21.874 1.00 32.09 318 THR A CA 1
ATOM 2510 C C . THR A 1 318 ? 26.070 -0.772 -22.534 1.00 32.09 318 THR A C 1
ATOM 2512 O O . THR A 1 318 ? 27.179 -0.303 -22.288 1.00 32.09 318 THR A O 1
ATOM 2515 N N . ARG A 1 319 ? 25.909 -1.726 -23.458 1.00 31.48 319 ARG A N 1
ATOM 2516 C CA . ARG A 1 319 ? 26.869 -1.833 -24.568 1.00 31.48 319 ARG A CA 1
ATOM 2517 C C . ARG A 1 319 ? 26.269 -2.434 -25.837 1.00 31.48 319 ARG A C 1
ATOM 2519 O O . ARG A 1 319 ? 26.751 -3.409 -26.383 1.00 31.48 319 ARG A O 1
ATOM 2526 N N . PHE A 1 320 ? 25.231 -1.772 -26.329 1.00 26.55 320 PHE A N 1
ATOM 2527 C CA . PHE A 1 320 ? 24.987 -1.663 -27.764 1.00 26.55 320 PHE A CA 1
ATOM 2528 C C . PHE A 1 320 ? 24.605 -0.209 -28.044 1.00 26.55 320 PHE A C 1
ATOM 2530 O O . PHE A 1 320 ? 23.439 0.164 -27.986 1.00 26.55 320 PHE A O 1
ATOM 2537 N N . ARG A 1 321 ? 25.610 0.636 -28.293 1.00 26.92 321 ARG A N 1
ATOM 2538 C CA . ARG A 1 321 ? 25.417 1.841 -29.103 1.00 26.92 321 ARG A CA 1
ATOM 2539 C C . ARG A 1 321 ? 25.819 1.466 -30.529 1.00 26.92 321 ARG A C 1
ATOM 2541 O O . ARG A 1 321 ? 27.008 1.246 -30.746 1.00 26.92 321 ARG A O 1
ATOM 2548 N N . PRO A 1 322 ? 24.904 1.404 -31.506 1.00 28.88 322 PRO A N 1
ATOM 2549 C CA . PRO A 1 322 ? 25.287 1.721 -32.863 1.00 28.88 322 PRO A CA 1
ATOM 2550 C C . PRO A 1 322 ? 25.349 3.249 -32.922 1.00 28.88 322 PRO A C 1
ATOM 2552 O O . PRO A 1 322 ? 24.325 3.926 -32.868 1.00 28.88 322 PRO A O 1
ATOM 2555 N N . SER A 1 323 ? 26.548 3.823 -32.962 1.00 27.88 323 SER A N 1
ATOM 2556 C CA . SER A 1 323 ? 26.698 5.209 -33.396 1.00 27.88 323 SER A CA 1
ATOM 2557 C C . SER A 1 323 ? 26.398 5.258 -34.895 1.00 27.88 323 SER A C 1
ATOM 2559 O O . SER A 1 323 ? 27.300 5.161 -35.722 1.00 27.88 323 SER A O 1
ATOM 2561 N N . LEU A 1 324 ? 25.116 5.352 -35.247 1.00 28.80 324 LEU A N 1
ATOM 2562 C CA . LEU A 1 324 ? 24.683 5.809 -36.560 1.00 28.80 324 LEU A CA 1
ATOM 2563 C C . LEU A 1 324 ? 24.949 7.312 -36.616 1.00 28.80 324 LEU A C 1
ATOM 2565 O O . LEU A 1 324 ? 24.119 8.117 -36.205 1.00 28.80 324 LEU A O 1
ATOM 2569 N N . ARG A 1 325 ? 26.141 7.689 -37.078 1.00 26.55 325 ARG A N 1
ATOM 2570 C CA . ARG A 1 325 ? 26.385 9.046 -37.563 1.00 26.55 325 ARG A CA 1
ATOM 2571 C C . ARG A 1 325 ? 26.072 9.024 -39.056 1.00 26.55 325 ARG A C 1
ATOM 2573 O O . ARG A 1 325 ? 26.915 8.660 -39.866 1.00 26.55 325 ARG A O 1
ATOM 2580 N N . LEU A 1 326 ? 24.816 9.314 -39.389 1.00 25.44 326 LEU A N 1
ATOM 2581 C CA . LEU A 1 326 ? 24.378 9.544 -40.760 1.00 25.44 326 LEU A CA 1
ATOM 2582 C C . LEU A 1 326 ? 24.966 10.899 -41.183 1.00 25.44 326 LEU A C 1
ATOM 2584 O O . LEU A 1 326 ? 24.519 11.937 -40.700 1.00 25.44 326 LEU A O 1
ATOM 2588 N N . LYS A 1 327 ? 26.016 10.907 -42.007 1.00 22.64 327 LYS A N 1
ATOM 2589 C CA . LYS A 1 327 ? 26.399 12.112 -42.748 1.00 22.64 327 LYS A CA 1
ATOM 2590 C C . LYS A 1 327 ? 25.596 12.063 -44.046 1.00 22.64 327 LYS A C 1
ATOM 2592 O O . LYS A 1 327 ? 25.877 11.245 -44.913 1.00 22.64 327 LYS A O 1
ATOM 2597 N N . SER A 1 328 ? 24.536 12.861 -44.120 1.00 25.30 328 SER A N 1
ATOM 2598 C CA . SER A 1 328 ? 23.797 13.107 -45.355 1.00 25.30 328 SER A CA 1
ATOM 2599 C C . SER A 1 328 ? 24.710 13.871 -46.312 1.00 25.30 328 SER A C 1
ATOM 2601 O O . SER A 1 328 ? 25.078 15.010 -46.029 1.00 25.30 328 SER A O 1
ATOM 2603 N N . GLN A 1 329 ? 25.102 13.238 -47.411 1.00 24.52 329 GLN A N 1
ATOM 2604 C CA . GLN A 1 329 ? 25.747 13.911 -48.530 1.00 24.52 329 GLN A CA 1
ATOM 2605 C C . GLN A 1 329 ? 24.649 14.250 -49.542 1.00 24.52 329 GLN A C 1
ATOM 2607 O O . GLN A 1 329 ? 24.105 13.362 -50.193 1.00 24.52 329 GLN A O 1
ATOM 2612 N N . SER A 1 330 ? 24.268 15.525 -49.603 1.00 25.52 330 SER A N 1
ATOM 2613 C CA . SER A 1 330 ? 23.437 16.090 -50.668 1.00 25.52 330 SER A CA 1
ATOM 2614 C C . SER A 1 330 ? 24.324 16.789 -51.705 1.00 25.52 330 SER A C 1
ATOM 2616 O O . SER A 1 330 ? 25.382 17.323 -51.381 1.00 25.52 330 SER A O 1
ATOM 2618 N N . ARG A 1 331 ? 23.881 16.693 -52.957 1.00 24.17 331 ARG A N 1
ATOM 2619 C CA . ARG A 1 331 ? 24.552 16.910 -54.250 1.00 24.17 331 ARG A CA 1
ATOM 2620 C C . ARG A 1 331 ? 24.489 18.391 -54.708 1.00 24.17 331 ARG A C 1
ATOM 2622 O O . ARG A 1 331 ? 23.466 19.000 -54.426 1.00 24.17 331 ARG A O 1
ATOM 2629 N N . SER A 1 332 ? 25.537 18.868 -55.422 1.00 24.97 332 SER A N 1
ATOM 2630 C CA . SER A 1 332 ? 25.624 19.867 -56.553 1.00 24.97 332 SER A CA 1
ATOM 2631 C C . SER A 1 332 ? 24.809 21.187 -56.492 1.00 24.97 332 SER A C 1
ATOM 2633 O O . SER A 1 332 ? 23.628 21.105 -56.192 1.00 24.97 332 SER A O 1
ATOM 2635 N N . THR A 1 333 ? 25.213 22.422 -56.860 1.00 23.38 333 THR A N 1
ATOM 2636 C CA . THR A 1 333 ? 26.256 23.132 -57.686 1.00 23.38 333 THR A CA 1
ATOM 2637 C C . THR A 1 333 ? 25.944 24.672 -57.542 1.00 23.38 333 THR A C 1
ATOM 2639 O O . THR A 1 333 ? 24.944 24.957 -56.885 1.00 23.38 333 THR A O 1
ATOM 2642 N N . PRO A 1 334 ? 26.537 25.659 -58.268 1.00 38.78 334 PRO A N 1
ATOM 2643 C CA . PRO A 1 334 ? 27.922 26.154 -58.408 1.00 38.78 334 PRO A CA 1
ATOM 2644 C C . PRO A 1 334 ? 28.079 27.663 -57.991 1.00 38.78 334 PRO A C 1
ATOM 2646 O O . PRO A 1 334 ? 27.157 28.238 -57.426 1.00 38.78 334 PRO A O 1
ATOM 2649 N N . GLU A 1 335 ? 29.227 28.274 -58.345 1.00 24.58 335 GLU A N 1
ATOM 2650 C CA . GLU A 1 335 ? 29.571 29.724 -58.437 1.00 24.58 335 GLU A CA 1
ATOM 2651 C C . GLU A 1 335 ? 30.383 30.387 -57.300 1.00 24.58 335 GLU A C 1
ATOM 2653 O O . GLU A 1 335 ? 30.050 30.276 -56.124 1.00 24.58 335 GLU A O 1
ATOM 2658 N N . GLY A 1 336 ? 31.433 31.134 -57.695 1.00 27.31 336 GLY A N 1
ATOM 2659 C CA . GLY A 1 336 ? 32.060 32.190 -56.880 1.00 27.31 336 GLY A CA 1
ATOM 2660 C C . GLY A 1 336 ? 33.589 32.149 -56.720 1.00 27.31 336 GLY A C 1
ATOM 2661 O O . GLY A 1 336 ? 34.085 31.623 -55.736 1.00 27.31 336 GLY A O 1
ATOM 2662 N N . GLU A 1 337 ? 34.288 32.714 -57.706 1.00 25.36 337 GLU A N 1
ATOM 2663 C CA . GLU A 1 337 ? 35.619 33.362 -57.756 1.00 25.36 337 GLU A CA 1
ATOM 2664 C C . GLU A 1 337 ? 36.666 33.294 -56.605 1.00 25.36 337 GLU A C 1
ATOM 2666 O O . GLU A 1 337 ? 36.402 33.564 -55.440 1.00 25.36 337 GLU A O 1
ATOM 2671 N N . ALA A 1 338 ? 37.918 33.093 -57.058 1.00 26.53 338 ALA A N 1
ATOM 2672 C CA . ALA A 1 338 ? 39.191 33.718 -56.647 1.00 26.53 338 ALA A CA 1
ATOM 2673 C C . ALA A 1 338 ? 39.673 33.658 -55.176 1.00 26.53 338 ALA A C 1
ATOM 2675 O O . ALA A 1 338 ? 39.262 34.444 -54.331 1.00 26.53 338 ALA A O 1
ATOM 2676 N N . ASN A 1 339 ? 40.729 32.872 -54.910 1.00 26.66 339 ASN A N 1
ATOM 2677 C CA . ASN A 1 339 ? 42.100 33.408 -54.814 1.00 26.66 339 ASN A CA 1
ATOM 2678 C C . ASN A 1 339 ? 43.156 32.333 -54.499 1.00 26.66 339 ASN A C 1
ATOM 2680 O O . ASN A 1 339 ? 42.908 31.326 -53.843 1.00 26.66 339 ASN A O 1
ATOM 2684 N N . VAL A 1 340 ? 44.347 32.610 -55.021 1.00 26.58 340 VAL A N 1
ATOM 2685 C CA . VAL A 1 340 ? 45.605 31.856 -54.993 1.00 26.58 340 VAL A CA 1
ATOM 2686 C C . VAL A 1 340 ? 46.198 31.765 -53.584 1.00 26.58 340 VAL A C 1
ATOM 2688 O O . VAL A 1 340 ? 46.346 32.802 -52.952 1.00 26.58 340 VAL A O 1
ATOM 2691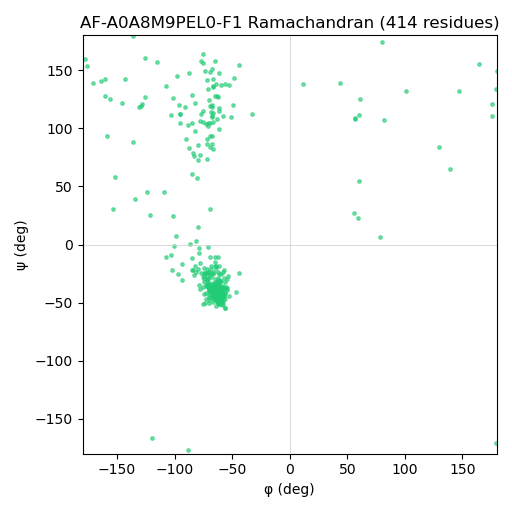 N N . THR A 1 341 ? 46.660 30.576 -53.176 1.00 26.84 341 THR A N 1
ATOM 2692 C CA . THR A 1 341 ? 47.942 30.376 -52.462 1.00 26.84 341 THR A CA 1
ATOM 2693 C C . THR A 1 341 ? 48.402 28.919 -52.568 1.00 26.84 341 THR A C 1
ATOM 2695 O O . THR A 1 341 ? 47.656 27.990 -52.264 1.00 26.84 341 THR A O 1
ATOM 2698 N N . VAL A 1 342 ? 49.647 28.775 -53.012 1.00 28.36 342 VAL A N 1
ATOM 2699 C CA . VAL A 1 342 ? 50.516 27.592 -53.012 1.00 28.36 342 VAL A CA 1
ATOM 2700 C C . VAL A 1 342 ? 50.866 27.230 -51.560 1.00 28.36 342 VAL A C 1
ATOM 2702 O O . VAL A 1 342 ? 51.092 28.150 -50.779 1.00 28.36 342 VAL A O 1
ATOM 2705 N N . ASP A 1 343 ? 50.834 25.951 -51.167 1.00 25.33 343 ASP A N 1
ATOM 2706 C CA . ASP A 1 343 ? 52.032 25.144 -50.853 1.00 25.33 343 ASP A CA 1
ATOM 2707 C C . ASP A 1 343 ? 51.720 23.850 -50.064 1.00 25.33 343 ASP A C 1
ATOM 2709 O O . ASP A 1 343 ? 50.744 23.767 -49.318 1.00 25.33 343 ASP A O 1
ATOM 2713 N N . GLU A 1 344 ? 52.631 22.887 -50.218 1.00 26.89 344 GLU A N 1
ATOM 2714 C CA . GLU A 1 344 ? 52.902 21.709 -49.373 1.00 26.89 344 GLU A CA 1
ATOM 2715 C C . GLU A 1 344 ? 52.035 20.436 -49.511 1.00 26.89 344 GLU A C 1
ATOM 2717 O O . GLU A 1 344 ? 50.901 20.294 -49.046 1.00 26.89 344 GLU A O 1
ATOM 2722 N N . ALA A 1 345 ? 52.689 19.440 -50.114 1.00 32.84 345 ALA A N 1
ATOM 2723 C CA . ALA A 1 345 ? 52.304 18.047 -50.215 1.00 32.84 345 ALA A CA 1
ATOM 2724 C C . ALA A 1 345 ? 52.416 17.320 -48.862 1.00 32.84 345 ALA A C 1
ATOM 2726 O O . ALA A 1 345 ? 53.451 17.364 -48.205 1.00 32.84 345 ALA A O 1
ATOM 2727 N N . PHE A 1 346 ? 51.390 16.545 -48.501 1.00 29.53 346 PHE A N 1
ATOM 2728 C CA . PHE A 1 346 ? 51.504 15.486 -47.498 1.00 29.53 346 PHE A CA 1
ATOM 2729 C C . PHE A 1 346 ? 50.930 14.179 -48.052 1.00 29.53 346 PHE A C 1
ATOM 2731 O O . PHE A 1 346 ? 49.761 14.078 -48.421 1.00 29.53 346 PHE A O 1
ATOM 2738 N N . ASP A 1 347 ? 51.815 13.192 -48.124 1.00 29.19 347 ASP A N 1
ATOM 2739 C CA . ASP A 1 347 ? 51.633 11.840 -48.641 1.00 29.19 347 ASP A CA 1
ATOM 2740 C C . ASP A 1 347 ? 50.705 11.033 -47.704 1.00 29.19 347 ASP A C 1
ATOM 2742 O O . ASP A 1 347 ? 51.138 10.449 -46.708 1.00 29.19 347 ASP A O 1
ATOM 2746 N N . GLU A 1 348 ? 49.397 11.010 -47.985 1.00 28.11 348 GLU A N 1
ATOM 2747 C CA . GLU A 1 348 ? 48.436 10.135 -47.298 1.00 28.11 348 GLU A CA 1
ATOM 2748 C C . GLU A 1 348 ? 48.506 8.707 -47.874 1.00 28.11 348 GLU A C 1
ATOM 2750 O O . GLU A 1 348 ? 47.605 8.213 -48.550 1.00 28.11 348 GLU A O 1
ATOM 2755 N N . LYS A 1 349 ? 49.583 7.977 -47.567 1.00 32.50 349 LYS A N 1
ATOM 2756 C CA . LYS A 1 349 ? 49.647 6.519 -47.784 1.00 32.50 349 LYS A CA 1
ATOM 2757 C C . LYS A 1 349 ? 48.933 5.770 -46.654 1.00 32.50 349 LYS A C 1
ATOM 2759 O O . LYS A 1 349 ? 49.492 4.915 -45.969 1.00 32.50 349 LYS A O 1
ATOM 2764 N N . GLY A 1 350 ? 47.655 6.087 -46.457 1.00 27.11 350 GLY A N 1
ATOM 2765 C CA . GLY A 1 350 ? 46.727 5.244 -45.716 1.00 27.11 350 GLY A CA 1
ATOM 2766 C C . GLY A 1 350 ? 46.307 4.081 -46.609 1.00 27.11 350 GLY A C 1
ATOM 2767 O O . GLY A 1 350 ? 45.638 4.280 -47.616 1.00 27.11 350 GLY A O 1
ATOM 2768 N N . CYS A 1 351 ? 46.709 2.857 -46.269 1.00 29.72 351 CYS A N 1
ATOM 2769 C CA . CYS A 1 351 ? 46.293 1.643 -46.972 1.00 29.72 351 CYS A CA 1
ATOM 2770 C C . CYS A 1 351 ? 44.779 1.419 -46.765 1.00 29.72 351 CYS A C 1
ATOM 2772 O O . CYS A 1 351 ? 44.354 0.698 -45.863 1.00 29.72 351 CYS A O 1
ATOM 2774 N N . HIS A 1 352 ? 43.959 2.101 -47.565 1.00 28.38 352 HIS A N 1
ATOM 2775 C CA . HIS A 1 352 ? 42.507 1.973 -47.577 1.00 28.38 352 HIS A CA 1
ATOM 2776 C C . HIS A 1 352 ? 42.128 0.766 -48.443 1.00 28.38 352 HIS A C 1
ATOM 2778 O O . HIS A 1 352 ? 41.723 0.893 -49.595 1.00 28.38 352 HIS A O 1
ATOM 2784 N N . CYS A 1 353 ? 42.311 -0.441 -47.906 1.00 37.94 353 CYS A N 1
ATOM 2785 C CA . CYS A 1 353 ? 41.799 -1.656 -48.537 1.00 37.94 353 CYS A CA 1
ATOM 2786 C C . CYS A 1 353 ? 40.294 -1.771 -48.253 1.00 37.94 353 CYS A C 1
ATOM 2788 O O . CYS A 1 353 ? 39.883 -2.537 -47.377 1.00 37.94 353 CYS A O 1
ATOM 2790 N N . ASP A 1 354 ? 39.466 -1.002 -48.958 1.00 36.56 354 ASP A N 1
ATOM 2791 C CA . ASP A 1 354 ? 38.022 -1.241 -48.990 1.00 36.56 354 ASP A CA 1
ATOM 2792 C C . ASP A 1 354 ? 37.747 -2.506 -49.816 1.00 36.56 354 ASP A C 1
ATOM 2794 O O . ASP A 1 354 ? 37.492 -2.437 -51.013 1.00 36.56 354 ASP A O 1
ATOM 2798 N N . MET A 1 355 ? 37.798 -3.684 -49.185 1.00 42.91 355 MET A N 1
ATOM 2799 C CA . MET A 1 355 ? 37.120 -4.856 -49.748 1.00 42.91 355 MET A CA 1
ATOM 2800 C C . MET A 1 355 ? 35.613 -4.611 -49.681 1.00 42.91 355 MET A C 1
ATOM 2802 O O . MET A 1 355 ? 35.046 -4.423 -48.593 1.00 42.91 355 MET A O 1
ATOM 2806 N N . SER A 1 356 ? 34.956 -4.612 -50.837 1.00 52.09 356 SER A N 1
ATOM 2807 C CA . SER A 1 356 ? 33.508 -4.457 -50.920 1.00 52.09 356 SER A CA 1
ATOM 2808 C C . SER A 1 356 ? 32.825 -5.775 -50.502 1.00 52.09 356 SER A C 1
ATOM 2810 O O . SER A 1 356 ? 33.434 -6.843 -50.419 1.00 52.09 356 SER A O 1
ATOM 2812 N N . VAL A 1 357 ? 31.522 -5.744 -50.204 1.00 54.50 357 VAL A N 1
ATOM 2813 C CA . VAL A 1 357 ? 30.736 -6.962 -49.885 1.00 54.50 357 VAL A CA 1
ATOM 2814 C C . VAL A 1 357 ? 30.692 -7.955 -51.070 1.00 54.50 357 VAL A C 1
ATOM 2816 O O . VAL A 1 357 ? 30.278 -9.114 -50.908 1.00 54.50 357 VAL A O 1
ATOM 2819 N N . GLU A 1 358 ? 31.138 -7.528 -52.251 1.00 56.41 358 GLU A N 1
ATOM 2820 C CA . GLU A 1 358 ? 31.220 -8.338 -53.465 1.00 56.41 358 GLU A CA 1
ATOM 2821 C C . GLU A 1 358 ? 32.385 -9.339 -53.425 1.00 56.41 358 GLU A C 1
ATOM 2823 O O . GLU A 1 358 ? 32.225 -10.433 -53.958 1.00 56.41 358 GLU A O 1
ATOM 2828 N N . ASP A 1 359 ? 33.457 -9.078 -52.668 1.00 56.94 359 ASP A N 1
ATOM 2829 C CA . ASP A 1 359 ? 34.648 -9.945 -52.622 1.00 56.94 359 ASP A CA 1
ATOM 2830 C C . ASP A 1 359 ? 34.499 -11.201 -51.738 1.00 56.94 359 ASP A C 1
ATOM 2832 O O . ASP A 1 359 ? 35.414 -12.020 -51.610 1.00 56.94 359 ASP A O 1
ATOM 2836 N N . LEU A 1 360 ? 33.359 -11.365 -51.060 1.00 65.94 360 LEU A N 1
ATOM 2837 C CA . LEU A 1 360 ? 33.139 -12.510 -50.179 1.00 65.94 360 LEU A CA 1
ATOM 2838 C C . LEU A 1 360 ? 32.688 -13.734 -51.003 1.00 65.94 360 LEU A C 1
ATOM 2840 O O . LEU A 1 360 ? 31.621 -13.658 -51.626 1.00 65.94 360 LEU A O 1
ATOM 2844 N N . PRO A 1 361 ? 33.408 -14.878 -50.955 1.00 76.69 361 PRO A N 1
ATOM 2845 C CA . PRO A 1 361 ? 33.076 -16.059 -51.751 1.00 76.69 361 PRO A CA 1
ATOM 2846 C C . PRO A 1 361 ? 31.614 -16.491 -51.579 1.00 76.69 361 PRO A C 1
ATOM 2848 O O . PRO A 1 361 ? 31.104 -16.552 -50.454 1.00 76.69 361 PRO A O 1
ATOM 2851 N N . SER A 1 362 ? 30.941 -16.842 -52.677 1.00 75.50 362 SER A N 1
ATOM 2852 C CA . SER A 1 362 ? 29.539 -17.302 -52.682 1.00 75.50 362 SER A CA 1
ATOM 2853 C C . SER A 1 362 ? 29.313 -18.508 -51.755 1.00 75.50 362 SER A C 1
ATOM 2855 O O . SER A 1 362 ? 28.323 -18.568 -51.017 1.00 75.50 362 SER A O 1
ATOM 2857 N N . ALA A 1 363 ? 30.291 -19.415 -51.685 1.00 80.69 363 ALA A N 1
ATOM 2858 C CA . ALA A 1 363 ? 30.306 -20.531 -50.740 1.00 80.69 363 ALA A CA 1
ATOM 2859 C C . ALA A 1 363 ? 30.288 -20.057 -49.272 1.00 80.69 363 ALA A C 1
ATOM 2861 O O . ALA A 1 363 ? 29.529 -20.572 -48.450 1.00 80.69 363 ALA A O 1
ATOM 2862 N N . LEU A 1 364 ? 31.055 -19.016 -48.935 1.00 80.69 364 LEU A N 1
ATOM 2863 C CA . LEU A 1 364 ? 31.111 -18.465 -47.580 1.00 80.69 364 LEU A CA 1
ATOM 2864 C C . LEU A 1 364 ? 29.814 -17.729 -47.209 1.00 80.69 364 LEU A C 1
ATOM 2866 O O . LEU A 1 364 ? 29.339 -17.857 -46.078 1.00 80.69 364 LEU A O 1
ATOM 2870 N N . LYS A 1 365 ? 29.188 -17.024 -48.163 1.00 80.38 365 LYS A N 1
ATOM 2871 C CA . LYS A 1 365 ? 27.847 -16.430 -47.990 1.00 80.38 365 LYS A CA 1
ATOM 2872 C C . LYS A 1 365 ? 26.803 -17.506 -47.665 1.00 80.38 365 LYS A C 1
ATOM 2874 O O . LYS A 1 365 ? 26.020 -17.331 -46.729 1.00 80.38 365 LYS A O 1
ATOM 2879 N N . THR A 1 366 ? 26.864 -18.646 -48.354 1.00 84.38 366 THR A N 1
ATOM 2880 C CA . THR A 1 366 ? 25.979 -19.804 -48.132 1.00 84.38 366 THR A CA 1
ATOM 2881 C C . THR A 1 366 ? 26.170 -20.411 -46.739 1.00 84.38 366 THR A C 1
ATOM 2883 O O . THR A 1 366 ? 25.199 -20.605 -46.004 1.00 84.38 366 THR A O 1
ATOM 2886 N N . VAL A 1 367 ? 27.420 -20.616 -46.306 1.00 86.31 367 VAL A N 1
ATOM 2887 C CA . VAL A 1 367 ? 27.735 -21.113 -44.953 1.00 86.31 367 VAL A CA 1
ATOM 2888 C C . VAL A 1 367 ? 27.248 -20.140 -43.872 1.00 86.31 367 VAL A C 1
ATOM 2890 O O . VAL A 1 367 ? 26.637 -20.552 -42.884 1.00 86.31 367 VAL A O 1
ATOM 2893 N N . ILE A 1 368 ? 27.453 -18.832 -44.052 1.00 84.19 368 ILE A N 1
ATOM 2894 C CA . ILE A 1 368 ? 26.979 -17.811 -43.105 1.00 84.19 368 ILE A CA 1
ATOM 2895 C C . ILE A 1 368 ? 25.445 -17.808 -43.019 1.00 84.19 368 ILE A C 1
ATOM 2897 O O . ILE A 1 368 ? 24.899 -17.679 -41.916 1.00 84.19 368 ILE A O 1
ATOM 2901 N N . ARG A 1 369 ? 24.743 -17.984 -44.147 1.00 85.69 369 ARG A N 1
ATOM 2902 C CA . ARG A 1 369 ? 23.279 -18.115 -44.190 1.00 85.69 369 ARG A CA 1
ATOM 2903 C C . ARG A 1 369 ? 22.822 -19.347 -43.402 1.00 85.69 369 ARG A C 1
ATOM 2905 O O . ARG A 1 369 ? 21.987 -19.209 -42.507 1.00 85.69 369 ARG A O 1
ATOM 2912 N N . ALA A 1 370 ? 23.442 -20.505 -43.629 1.00 87.31 370 ALA A N 1
ATOM 2913 C CA . ALA A 1 370 ? 23.148 -21.738 -42.895 1.00 87.31 370 ALA A CA 1
ATOM 2914 C C . ALA A 1 370 ? 23.344 -21.573 -41.373 1.00 87.31 370 ALA A C 1
ATOM 2916 O O . ALA A 1 370 ? 22.458 -21.904 -40.581 1.00 87.31 370 ALA A O 1
ATOM 2917 N N . VAL A 1 371 ? 24.449 -20.952 -40.943 1.00 87.69 371 VAL A N 1
ATOM 2918 C CA . VAL A 1 371 ? 24.716 -20.665 -39.520 1.00 87.69 371 VAL A CA 1
ATOM 2919 C C . VAL A 1 371 ? 23.661 -19.731 -38.916 1.00 87.69 371 VAL A C 1
ATOM 2921 O O . VAL A 1 371 ? 23.274 -19.895 -37.756 1.00 87.69 371 VAL A O 1
ATOM 2924 N N . ARG A 1 372 ? 23.171 -18.740 -39.668 1.00 87.25 372 ARG A N 1
ATOM 2925 C CA . ARG A 1 372 ? 22.123 -17.816 -39.200 1.00 87.25 372 ARG A CA 1
ATOM 2926 C C . ARG A 1 372 ? 20.767 -18.496 -39.071 1.00 87.25 372 ARG A C 1
ATOM 2928 O O . ARG A 1 372 ? 20.090 -18.259 -38.072 1.00 87.25 372 ARG A O 1
ATOM 2935 N N . ILE A 1 373 ? 20.411 -19.372 -40.009 1.00 89.06 373 ILE A N 1
ATOM 2936 C CA . ILE A 1 373 ? 19.193 -20.192 -39.940 1.00 89.06 373 ILE A CA 1
ATOM 2937 C C . ILE A 1 373 ? 19.259 -21.132 -38.731 1.00 89.06 373 ILE A C 1
ATOM 2939 O O . ILE A 1 373 ? 18.297 -21.219 -37.966 1.00 89.06 373 ILE A O 1
ATOM 2943 N N . MET A 1 374 ? 20.408 -21.768 -38.485 1.00 89.94 374 MET A N 1
ATOM 2944 C CA . MET A 1 374 ? 20.614 -22.607 -37.301 1.00 89.94 374 MET A CA 1
ATOM 2945 C C . MET A 1 374 ? 20.471 -21.793 -36.004 1.00 89.94 374 MET A C 1
ATOM 2947 O O . MET A 1 374 ? 19.743 -22.189 -35.094 1.00 89.94 374 MET A O 1
ATOM 2951 N N . LYS A 1 375 ? 21.084 -20.601 -35.931 1.00 88.62 375 LYS A N 1
ATOM 2952 C CA . LYS A 1 375 ? 20.936 -19.682 -34.786 1.00 88.62 375 LYS A CA 1
ATOM 2953 C C . LYS A 1 375 ? 19.491 -19.225 -34.580 1.00 88.62 375 LYS A C 1
ATOM 2955 O O . LYS A 1 375 ? 19.066 -19.105 -33.433 1.00 88.62 375 LYS A O 1
ATOM 2960 N N . PHE A 1 376 ? 18.734 -18.996 -35.653 1.00 92.25 376 PHE A N 1
ATOM 2961 C CA . PHE A 1 376 ? 17.307 -18.687 -35.575 1.00 92.25 376 PHE A CA 1
ATOM 2962 C C . PHE A 1 376 ? 16.507 -19.848 -34.970 1.00 92.25 376 PHE A C 1
ATOM 2964 O O . PHE A 1 376 ? 15.748 -19.624 -34.029 1.00 92.25 376 PHE A O 1
ATOM 2971 N N . HIS A 1 377 ? 16.721 -21.085 -35.424 1.00 92.44 377 HIS A N 1
ATOM 2972 C CA . HIS A 1 377 ? 16.035 -22.256 -34.870 1.00 92.44 377 HIS A CA 1
ATOM 2973 C C . HIS A 1 377 ? 16.371 -22.480 -33.391 1.00 92.44 377 HIS A C 1
ATOM 2975 O O . HIS A 1 377 ? 15.475 -22.746 -32.589 1.00 92.44 377 HIS A O 1
ATOM 2981 N N . VAL A 1 378 ? 17.633 -22.281 -32.999 1.00 91.62 378 VAL A N 1
ATOM 2982 C CA . VAL A 1 378 ? 18.054 -22.326 -31.590 1.00 91.62 378 VAL A CA 1
ATOM 2983 C C . VAL A 1 378 ? 17.380 -21.220 -30.774 1.00 91.62 378 VAL A C 1
ATOM 2985 O O . VAL A 1 378 ? 16.865 -21.489 -29.691 1.00 91.62 378 VAL A O 1
ATOM 2988 N N . ALA A 1 379 ? 17.330 -19.985 -31.281 1.00 90.06 379 ALA A N 1
ATOM 2989 C CA . ALA A 1 379 ? 16.658 -18.876 -30.602 1.00 90.06 379 ALA A CA 1
ATOM 2990 C C . ALA A 1 379 ? 15.142 -19.112 -30.473 1.00 90.06 379 ALA A C 1
ATOM 2992 O O . ALA A 1 379 ? 14.564 -18.829 -29.424 1.00 90.06 379 ALA A O 1
ATOM 2993 N N . LYS A 1 380 ? 14.506 -19.689 -31.501 1.00 91.56 380 LYS A N 1
ATOM 2994 C CA . LYS A 1 380 ? 13.088 -20.080 -31.499 1.00 91.56 380 LYS A CA 1
ATOM 2995 C C . LYS A 1 380 ? 12.815 -21.168 -30.462 1.00 91.56 380 LYS A C 1
ATOM 2997 O O . LYS A 1 380 ? 11.850 -21.050 -29.709 1.00 91.56 380 LYS A O 1
ATOM 3002 N N . LYS A 1 381 ? 13.676 -22.190 -30.385 1.00 89.06 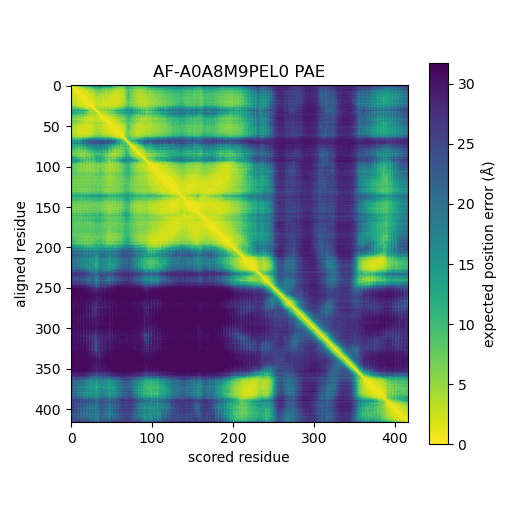381 LYS A N 1
ATOM 3003 C CA . LYS A 1 381 ? 13.594 -23.256 -29.376 1.00 89.06 381 LYS A CA 1
ATOM 3004 C C . LYS A 1 381 ? 13.733 -22.685 -27.960 1.00 89.06 381 LYS A C 1
ATOM 3006 O O . LYS A 1 381 ? 12.821 -22.874 -27.162 1.00 89.06 381 LYS A O 1
ATOM 3011 N N . LYS A 1 382 ? 14.768 -21.875 -27.706 1.00 85.31 382 LYS A N 1
ATOM 3012 C CA . LYS A 1 382 ? 14.988 -21.204 -26.410 1.00 85.31 382 LYS A CA 1
ATOM 3013 C C . LYS A 1 382 ? 13.826 -20.304 -26.001 1.00 85.31 382 LYS A C 1
ATOM 3015 O O . LYS A 1 382 ? 13.431 -20.287 -24.842 1.00 85.31 382 LYS A O 1
ATOM 3020 N N . PHE A 1 383 ? 13.248 -19.556 -26.940 1.00 88.00 383 PHE A N 1
ATOM 3021 C CA . PHE A 1 383 ? 12.064 -18.748 -26.653 1.00 88.00 383 PHE A CA 1
ATOM 3022 C C . PHE A 1 383 ? 10.855 -19.625 -26.298 1.00 88.00 383 PHE A C 1
ATOM 3024 O O . PHE A 1 383 ? 10.181 -19.358 -25.305 1.00 88.00 383 PHE A O 1
ATOM 3031 N N . LYS A 1 384 ? 10.614 -20.710 -27.044 1.00 85.56 384 LYS A N 1
ATOM 3032 C CA . LYS A 1 384 ? 9.520 -21.653 -26.767 1.00 85.56 384 LYS A CA 1
ATOM 3033 C C . LYS A 1 384 ? 9.682 -22.358 -25.416 1.00 85.56 384 LYS A C 1
ATOM 3035 O O . LYS A 1 384 ? 8.694 -22.538 -24.714 1.00 85.56 384 LYS A O 1
ATOM 3040 N N . GLU A 1 385 ? 10.907 -22.704 -25.031 1.00 80.94 385 GLU A N 1
ATOM 3041 C CA . GLU A 1 385 ? 11.235 -23.239 -23.701 1.00 80.94 385 GLU A CA 1
ATOM 3042 C C . GLU A 1 385 ? 10.914 -22.226 -22.607 1.00 80.94 385 GLU A C 1
ATOM 3044 O O . GLU A 1 385 ? 10.259 -22.571 -21.632 1.00 80.94 385 GLU A O 1
ATOM 3049 N N . THR A 1 386 ? 11.230 -20.945 -22.816 1.00 75.69 386 THR A N 1
ATOM 3050 C CA . THR A 1 386 ? 10.921 -19.912 -21.816 1.00 75.69 386 THR A CA 1
ATOM 3051 C C . THR A 1 386 ? 9.424 -19.693 -21.587 1.00 75.69 386 THR A C 1
ATOM 3053 O O . THR A 1 386 ? 9.058 -19.133 -20.553 1.00 75.69 386 THR A O 1
ATOM 3056 N N . LEU A 1 387 ? 8.554 -20.119 -22.514 1.00 73.88 387 LEU A N 1
ATOM 3057 C CA . LEU A 1 387 ? 7.096 -20.063 -22.357 1.00 73.88 387 LEU A CA 1
ATOM 3058 C C . LEU A 1 387 ? 6.555 -21.173 -21.447 1.00 73.88 387 LEU A C 1
ATOM 3060 O O . LEU A 1 387 ? 5.498 -20.976 -20.844 1.00 73.88 387 LEU A O 1
ATOM 3064 N N . ARG A 1 388 ? 7.270 -22.299 -21.317 1.00 71.62 388 ARG A N 1
ATOM 3065 C CA . ARG A 1 388 ? 6.870 -23.406 -20.441 1.00 71.62 388 ARG A CA 1
ATOM 3066 C C . ARG A 1 388 ? 7.007 -23.000 -18.960 1.00 71.62 388 ARG A C 1
ATOM 3068 O O . ARG A 1 388 ? 7.829 -22.133 -18.639 1.00 71.62 388 ARG A O 1
ATOM 3075 N N . PRO A 1 389 ? 6.156 -23.531 -18.063 1.00 66.94 389 PRO A N 1
ATOM 3076 C CA . PRO A 1 389 ? 6.363 -23.390 -16.623 1.00 66.94 389 PRO A CA 1
ATOM 3077 C C . PRO A 1 389 ? 7.693 -24.043 -16.226 1.00 66.94 389 PRO A C 1
ATOM 3079 O O . PRO A 1 389 ? 8.113 -25.001 -16.870 1.00 66.94 389 PRO A O 1
ATOM 3082 N N . TYR A 1 390 ? 8.349 -23.490 -15.201 1.00 64.00 390 TYR A N 1
ATOM 3083 C CA . TYR A 1 390 ? 9.641 -23.994 -14.728 1.00 64.00 390 TYR A CA 1
ATOM 3084 C C . TYR A 1 390 ? 9.473 -25.432 -14.229 1.00 64.00 390 TYR A C 1
ATOM 3086 O O . TYR A 1 390 ? 8.598 -25.683 -13.401 1.00 64.00 390 TYR A O 1
ATOM 3094 N N . ASP A 1 391 ? 10.290 -26.344 -14.739 1.00 68.00 391 ASP A N 1
ATOM 3095 C CA . ASP A 1 391 ? 10.178 -27.786 -14.501 1.00 68.00 391 ASP A CA 1
ATOM 3096 C C . ASP A 1 391 ? 11.513 -28.341 -13.969 1.00 68.00 391 ASP A C 1
ATOM 3098 O O . ASP A 1 391 ? 12.571 -27.735 -14.144 1.00 68.00 391 ASP A O 1
ATOM 3102 N N . VAL A 1 392 ? 11.500 -29.515 -13.335 1.00 70.50 392 VAL A N 1
ATOM 3103 C CA . VAL A 1 392 ? 12.703 -30.233 -12.865 1.00 70.50 392 VAL A CA 1
ATOM 3104 C C . VAL A 1 392 ? 13.699 -30.433 -14.013 1.00 70.50 392 VAL A C 1
ATOM 3106 O O . VAL A 1 392 ? 14.915 -30.402 -13.820 1.00 70.50 392 VAL A O 1
ATOM 3109 N N . LYS A 1 393 ? 13.186 -30.535 -15.241 1.00 71.44 393 LYS A N 1
ATOM 3110 C CA . LYS A 1 393 ? 13.984 -30.564 -16.463 1.00 71.44 393 LYS A CA 1
ATOM 3111 C C . LYS A 1 393 ? 14.908 -29.350 -16.625 1.00 71.44 393 LYS A C 1
ATOM 3113 O O . LYS A 1 393 ? 16.044 -29.538 -17.050 1.00 71.44 393 LYS A O 1
ATOM 3118 N N . ASP A 1 394 ? 14.477 -28.143 -16.251 1.00 72.00 394 ASP A N 1
ATOM 3119 C CA . ASP A 1 394 ? 15.309 -26.934 -16.344 1.00 72.00 394 ASP A CA 1
ATOM 3120 C C . ASP A 1 394 ? 16.521 -27.024 -15.406 1.00 72.00 394 ASP A C 1
ATOM 3122 O O . ASP A 1 394 ? 17.614 -26.564 -15.739 1.00 72.00 394 ASP A O 1
ATOM 3126 N N . VAL A 1 395 ? 16.346 -27.663 -14.243 1.00 75.12 395 VAL A N 1
ATOM 3127 C CA . VAL A 1 395 ? 17.430 -27.911 -13.280 1.00 75.12 395 VAL A CA 1
ATOM 3128 C C . VAL A 1 395 ? 18.442 -28.897 -13.859 1.00 75.12 395 VAL A C 1
ATOM 3130 O O . VAL A 1 395 ? 19.645 -28.648 -13.788 1.00 75.12 395 VAL A O 1
ATOM 3133 N N . ILE A 1 396 ? 17.968 -29.978 -14.484 1.00 79.88 396 ILE A N 1
ATOM 3134 C CA . ILE A 1 396 ? 18.823 -30.978 -15.139 1.00 79.88 396 ILE A CA 1
ATOM 3135 C C . ILE A 1 396 ? 19.576 -30.350 -16.316 1.00 79.88 396 ILE A C 1
ATOM 3137 O O . ILE A 1 396 ? 20.780 -30.552 -16.462 1.00 79.88 396 ILE A O 1
ATOM 3141 N N . GLU A 1 397 ? 18.900 -29.547 -17.137 1.00 78.44 397 GLU A N 1
ATOM 3142 C CA . GLU A 1 397 ? 19.508 -28.888 -18.292 1.00 78.44 397 GLU A CA 1
ATOM 3143 C C . GLU A 1 397 ? 20.563 -27.862 -17.855 1.00 78.44 397 GLU A C 1
ATOM 3145 O O . GLU A 1 397 ? 21.677 -27.853 -18.383 1.00 78.44 397 GLU A O 1
ATOM 3150 N N . GLN A 1 398 ? 20.280 -27.073 -16.815 1.00 79.62 398 GLN A N 1
ATOM 3151 C CA . GLN A 1 398 ? 21.244 -26.134 -16.243 1.00 79.62 398 GLN A CA 1
ATOM 3152 C C . GLN A 1 398 ? 22.445 -26.845 -15.602 1.00 79.62 398 GLN A C 1
ATOM 3154 O O . GLN A 1 398 ? 23.584 -26.406 -15.791 1.00 79.62 398 GLN A O 1
ATOM 3159 N N . TYR A 1 399 ? 22.213 -27.948 -14.885 1.00 85.06 399 TYR A N 1
ATOM 3160 C CA . TYR A 1 399 ? 23.280 -28.776 -14.324 1.00 85.06 399 TYR A CA 1
ATOM 3161 C C . TYR A 1 399 ? 24.142 -29.390 -15.432 1.00 85.06 399 TYR A C 1
ATOM 3163 O O . TYR A 1 399 ? 25.363 -29.276 -15.382 1.00 85.06 399 TYR A O 1
ATOM 3171 N N . SER A 1 400 ? 23.529 -29.953 -16.477 1.00 88.44 400 SER A N 1
ATOM 3172 C CA . SER A 1 400 ? 24.246 -30.564 -17.602 1.00 88.44 400 SER A CA 1
ATOM 3173 C C . SER A 1 400 ? 25.126 -29.556 -18.349 1.00 88.44 400 SER A C 1
ATOM 3175 O O . SER A 1 400 ? 26.291 -29.840 -18.621 1.00 88.44 400 SER A O 1
ATOM 3177 N N . ALA A 1 401 ? 24.616 -28.345 -18.605 1.00 84.75 401 ALA A N 1
ATOM 3178 C CA . ALA A 1 401 ? 25.369 -27.275 -19.251 1.00 84.75 401 ALA A CA 1
ATOM 3179 C C . ALA A 1 401 ? 26.532 -26.780 -18.374 1.00 84.75 401 ALA A C 1
ATOM 3181 O O . ALA A 1 401 ? 27.630 -26.550 -18.881 1.00 84.75 401 ALA A O 1
ATOM 3182 N N . GLY A 1 402 ? 26.308 -26.641 -17.061 1.00 89.12 402 GLY A N 1
ATOM 3183 C CA . GLY A 1 402 ? 27.348 -26.255 -16.104 1.00 89.12 402 GLY A CA 1
ATOM 3184 C C . GLY A 1 402 ? 28.437 -27.317 -15.956 1.00 89.12 402 GLY A C 1
ATOM 3185 O O . GLY A 1 402 ? 29.623 -26.994 -15.980 1.00 89.12 402 GLY A O 1
ATOM 3186 N N . HIS A 1 403 ? 28.041 -28.585 -15.866 1.00 90.69 403 HIS A N 1
ATOM 3187 C CA . HIS A 1 403 ? 28.958 -29.714 -15.774 1.00 90.69 403 HIS A CA 1
ATOM 3188 C C . HIS A 1 403 ? 29.790 -29.865 -17.053 1.00 90.69 403 HIS A C 1
ATOM 3190 O O . HIS A 1 403 ? 31.002 -30.047 -16.979 1.00 90.69 403 HIS A O 1
ATOM 3196 N N . LEU A 1 404 ? 29.176 -29.709 -18.231 1.00 90.75 404 LEU A N 1
ATOM 3197 C CA . LEU A 1 404 ? 29.888 -29.749 -19.507 1.00 90.75 404 LEU A CA 1
ATOM 3198 C C . LEU A 1 404 ? 30.917 -28.613 -19.633 1.00 90.75 404 LEU A C 1
ATOM 3200 O O . LEU A 1 404 ? 32.053 -28.867 -20.027 1.00 90.75 404 LEU A O 1
ATOM 3204 N N . ASP A 1 405 ? 30.559 -27.378 -19.264 1.00 90.88 405 ASP A N 1
ATOM 3205 C CA . ASP A 1 405 ? 31.496 -26.241 -19.262 1.00 90.88 405 ASP A CA 1
ATOM 3206 C C . ASP A 1 405 ? 32.652 -26.467 -18.272 1.00 90.88 405 ASP A C 1
ATOM 3208 O O . ASP A 1 405 ? 33.816 -26.225 -18.602 1.00 90.88 405 ASP A O 1
ATOM 3212 N N . MET A 1 406 ? 32.358 -27.001 -17.082 1.00 89.88 406 MET A N 1
ATOM 3213 C CA . MET A 1 406 ? 33.375 -27.372 -16.095 1.00 89.88 406 MET A CA 1
ATOM 3214 C C . MET A 1 406 ? 34.328 -28.443 -16.640 1.00 89.88 406 MET A C 1
ATOM 3216 O O . MET A 1 406 ? 35.544 -28.258 -16.581 1.00 89.88 406 MET A O 1
ATOM 3220 N N . LEU A 1 407 ? 33.797 -29.519 -17.226 1.00 90.88 407 LEU A N 1
ATOM 3221 C CA . LEU A 1 407 ? 34.590 -30.581 -17.846 1.00 90.88 407 LEU A CA 1
ATOM 3222 C C . LEU A 1 407 ? 35.458 -30.051 -18.989 1.00 90.88 407 LEU A C 1
ATOM 3224 O O . LEU A 1 407 ? 36.642 -30.375 -19.055 1.00 90.88 407 LEU A O 1
ATOM 3228 N N . CYS A 1 408 ? 34.914 -29.199 -19.862 1.00 88.56 408 CYS A N 1
ATOM 3229 C CA . CYS A 1 408 ? 35.686 -28.558 -20.925 1.00 88.56 408 CYS A CA 1
ATOM 3230 C C . CYS A 1 408 ? 36.848 -27.731 -20.362 1.00 88.56 408 CYS A C 1
ATOM 3232 O O . CYS A 1 408 ? 37.953 -27.787 -20.905 1.00 88.56 408 CYS A O 1
ATOM 3234 N N . ARG A 1 409 ? 36.637 -26.998 -19.261 1.00 89.56 409 ARG A N 1
ATOM 3235 C CA . ARG A 1 409 ? 37.705 -26.231 -18.603 1.00 89.56 409 ARG A CA 1
ATOM 3236 C C . ARG A 1 409 ? 38.770 -27.132 -17.999 1.00 89.56 409 ARG A C 1
ATOM 3238 O O . ARG A 1 409 ? 39.947 -26.872 -18.233 1.00 89.56 409 ARG A O 1
ATOM 3245 N N . ILE A 1 410 ? 38.377 -28.184 -17.286 1.00 91.69 410 ILE A N 1
ATOM 3246 C CA . ILE A 1 410 ? 39.311 -29.157 -16.702 1.00 91.69 410 ILE A CA 1
ATOM 3247 C C . ILE A 1 410 ? 40.136 -29.811 -17.804 1.00 91.69 410 ILE A C 1
ATOM 3249 O O . ILE A 1 410 ? 41.360 -29.792 -17.734 1.00 91.69 410 ILE A O 1
ATOM 3253 N N . LYS A 1 411 ? 39.490 -30.287 -18.873 1.00 90.06 411 LYS A N 1
ATOM 3254 C CA . LYS A 1 411 ? 40.189 -30.884 -20.012 1.00 90.06 411 LYS A CA 1
ATOM 3255 C C . LYS A 1 411 ? 41.149 -29.888 -20.660 1.00 90.06 411 LYS A C 1
ATOM 3257 O O . LYS A 1 411 ? 42.279 -30.254 -20.945 1.00 90.06 411 LYS A O 1
ATOM 3262 N N . SER A 1 412 ? 40.746 -28.620 -20.810 1.00 90.06 412 SER A N 1
ATOM 3263 C CA . SER A 1 412 ? 41.621 -27.562 -21.337 1.00 90.06 412 SER A CA 1
ATOM 3264 C C . SER A 1 412 ? 42.844 -27.288 -20.455 1.00 90.06 412 SER A C 1
ATOM 3266 O O . SER A 1 412 ? 43.903 -26.952 -20.982 1.00 90.06 412 SER A O 1
ATOM 3268 N N . LEU A 1 413 ? 42.700 -27.426 -19.130 1.00 88.69 413 LEU A N 1
ATOM 3269 C CA . LEU A 1 413 ? 43.786 -27.291 -18.161 1.00 88.69 413 LEU A CA 1
ATOM 3270 C C . LEU A 1 413 ? 44.697 -28.519 -18.162 1.00 88.69 413 LEU A C 1
ATOM 3272 O O . LEU A 1 413 ? 45.895 -28.347 -18.031 1.00 88.69 413 LEU A O 1
ATOM 3276 N N . GLN A 1 414 ? 44.151 -29.722 -18.348 1.00 80.81 414 GLN A N 1
ATOM 3277 C CA . GLN A 1 414 ? 44.923 -30.964 -18.462 1.00 80.81 414 GLN A CA 1
ATOM 3278 C C . GLN A 1 414 ? 45.714 -31.053 -19.773 1.00 80.81 414 GLN A C 1
ATOM 3280 O O . GLN A 1 414 ? 46.785 -31.641 -19.801 1.00 80.81 414 GLN A O 1
ATOM 3285 N N . THR A 1 415 ? 45.194 -30.488 -20.868 1.00 87.44 415 THR A N 1
ATOM 3286 C CA . THR A 1 415 ? 45.924 -30.385 -22.147 1.00 87.44 415 THR A CA 1
ATOM 3287 C C . THR A 1 415 ? 46.951 -29.251 -22.189 1.00 87.44 415 THR A C 1
ATOM 3289 O O . THR A 1 415 ? 47.648 -29.116 -23.193 1.00 87.44 415 THR A O 1
ATOM 3292 N N . ARG A 1 416 ? 46.991 -28.385 -21.171 1.00 71.44 416 ARG A N 1
ATOM 3293 C CA . ARG A 1 416 ? 47.964 -27.293 -21.046 1.00 71.44 416 ARG A CA 1
ATOM 3294 C C . ARG A 1 416 ? 49.159 -27.739 -20.235 1.00 71.44 416 ARG A C 1
ATOM 3296 O O . ARG A 1 416 ? 50.238 -27.187 -20.547 1.00 71.44 416 ARG A O 1
#

Sequence (416 aa):
MASQSLLILEFVMIVVFGLEYIIRIWSAGCCCRYRGWQGRLRFARKPFCVIDIIVLIASVAVVSAGSQSNIFATSALRSLRFLQILRMVRMDRRGGTWKLLGSVVYAHSKELVTAWYIGFLVLIFSSFLVYLVEKEFNKDFATYADALWWGTITLTTIGYGDKTPKTWTGRMLSAGFALLGISFFTLPAGILGSGFALKVQEQHRQKHFEKRRNPAACLIQCVWRSYAADENSVSVATWKPHLKALHTCSPTKKDQGESATSQKLSFKDRVRMASPRGQSIKSRQTSVTDRRSPGAEISTDGSSPAKVQKSWSFNDRTRFRPSLRLKSQSRSTPEGEANVTVDEAFDEKGCHCDMSVEDLPSALKTVIRAVRIMKFHVAKKKFKETLRPYDVKDVIEQYSAGHLDMLCRIKSLQTR

Mean predicted aligned error: 18.77 Å

Solvent-accessible surface area (backbone atoms only — not comparable to full-atom values): 25612 Å² total; per-residue (Å²): 108,72,69,58,55,49,53,55,51,51,52,52,48,50,54,54,51,51,51,50,52,52,52,50,55,59,57,46,45,78,41,85,86,20,48,64,72,70,22,39,53,60,54,47,68,36,69,69,46,43,53,48,52,51,46,49,52,52,51,51,54,45,57,62,47,68,72,47,91,52,80,76,45,59,65,57,44,57,58,52,55,60,51,55,59,56,59,63,63,56,73,55,78,78,46,57,65,58,52,51,50,52,53,44,49,60,74,44,37,69,62,43,50,53,34,50,52,54,26,50,51,46,39,54,52,45,15,50,54,39,28,71,62,30,42,88,80,31,80,72,28,72,45,70,67,44,20,45,50,42,31,50,36,48,33,70,69,67,59,86,71,86,59,74,68,85,49,71,68,28,41,53,51,50,53,57,43,39,63,56,26,34,55,32,61,49,40,56,60,52,53,51,52,51,44,51,50,53,49,53,54,48,50,54,54,45,54,56,53,59,62,38,51,59,42,49,53,48,29,54,52,30,48,50,55,36,57,43,55,37,95,90,42,85,47,64,79,72,51,52,68,58,54,58,52,49,64,77,69,57,86,77,82,73,94,71,93,76,95,70,91,78,82,80,84,56,76,73,63,63,60,61,76,74,53,98,78,79,86,78,83,81,77,82,88,76,91,83,84,92,85,85,86,86,84,88,89,88,83,91,83,91,80,80,90,72,81,80,78,79,75,80,73,89,77,89,84,82,88,83,78,81,83,80,77,80,77,84,84,82,82,91,87,90,91,84,84,88,84,91,81,92,83,85,91,77,88,81,84,68,87,76,79,78,77,56,90,79,76,58,52,70,68,56,53,51,54,54,39,53,52,33,50,51,50,30,54,51,29,50,50,54,35,56,56,62,71,50,79,93,47,75,62,57,55,50,53,52,48,51,55,52,51,51,54,49,51,52,52,51,51,56,58,73,77,100

Secondary structure (DSSP, 8-state):
-HHHHHHHHHHHHHHHHHHHHHHHHHHGGGSGGG-HHHHHHHHHTSHHHHHHHHHHHHHHHHHHHHTS--TTHHHHHHHHHHTTTHHHHTT-TT-HHHHHHHHHHHHTHHHHHHHHHHHHHHHHHHHHHHHHHHTTT-GGGSSHHHHHHHHHHHHTT----SS---SHHHHHHHHHHHHHHHHHHHHHHHHHHHHHHHHHHHHHHHHHHHHHHHHHHHHHHHHHHHHTTSTT---HHHHHHHHHHHHHH-----------------THHHHHTTS-------PPP----------------------------S------------------------------------------GGGS-HHHHHHHHHHHHHHHHHHHHHHHHHHSPP-HHHHHHHHHHHHHHHHHHHHHHHT-